Protein AF-A0A6A2YRU1-F1 (afdb_monomer)

InterPro domains:
  IPR002156 Ribonuclease H domain [PF13456] (461-536)
  IPR012337 Ribonuclease H-like superfamily [SSF53098] (458-558)
  IPR013780 Glycosyl hydrolase, all-beta [G3DSA:2.60.40.1180] (157-209)
  IPR017853 Glycoside hydrolase superfamily [SSF51445] (3-120)
  IPR024561 Alpha-1,6-glucosidases, pullulanase-type, C-terminal [PF11852] (114-203)
  IPR036397 Ribonuclease H superfamily [G3DSA:3.30.420.10] (456-538)
  IPR044730 Ribonuclease H-like domain, plant type [cd06222] (460-553)

Solvent-accessible surface area (backbone atoms only — not comparable to full-atom values): 34982 Å² total; per-residue (Å²): 91,77,13,44,23,22,80,48,72,43,69,47,97,87,70,45,81,34,34,22,41,70,41,59,41,99,84,69,44,48,60,11,68,24,94,46,38,78,74,25,74,42,60,86,38,42,80,63,40,37,28,51,42,26,49,49,65,69,72,46,65,88,84,61,50,72,68,58,51,50,52,51,46,50,50,56,50,47,50,35,73,72,26,49,40,38,68,50,80,34,93,41,66,94,71,59,37,50,39,87,63,40,44,69,55,88,82,56,61,76,72,52,70,75,76,98,49,54,76,84,61,60,91,42,73,64,53,40,69,75,26,53,46,70,72,53,57,72,97,82,41,59,84,54,43,49,33,39,35,38,56,49,16,48,85,95,50,94,77,52,71,53,74,39,100,85,54,56,65,47,78,48,76,47,73,73,46,99,58,91,82,88,87,88,56,82,90,53,62,95,60,89,83,71,74,55,69,75,61,64,68,48,90,68,87,87,81,90,86,81,90,88,80,90,80,86,82,94,76,90,82,85,79,82,87,76,81,81,84,59,87,91,71,69,80,82,62,93,77,56,51,72,66,54,52,48,53,54,61,45,42,61,54,49,60,74,26,54,37,80,47,78,55,11,32,81,87,54,54,68,36,75,38,79,84,64,84,97,53,31,51,31,80,81,42,74,88,65,73,69,77,73,44,100,47,96,49,78,58,45,82,26,23,68,75,38,98,85,29,59,85,47,72,67,50,54,48,53,55,46,61,77,71,48,87,58,44,25,91,84,70,65,78,50,69,61,40,75,56,31,59,56,46,66,29,64,59,32,39,52,32,44,53,77,57,71,75,52,87,82,49,92,50,70,84,77,49,58,59,69,59,50,49,57,61,49,57,68,40,85,56,84,37,69,96,84,36,60,31,30,52,40,52,54,22,38,44,54,28,39,52,51,41,51,49,39,32,74,76,66,68,41,83,79,52,42,67,60,33,43,54,50,8,55,53,50,23,52,52,53,52,52,54,51,57,55,57,60,66,70,71,74,69,83,81,66,84,60,61,63,74,67,38,59,88,87,18,26,34,36,38,32,24,38,39,54,43,83,92,79,41,42,15,13,8,6,24,37,33,25,39,38,90,56,47,84,57,39,34,36,26,28,44,63,47,80,49,56,46,71,56,21,36,53,52,19,45,52,51,53,51,51,52,38,54,77,70,68,63,60,66,67,43,52,35,34,56,54,59,71,60,21,66,73,70,73,45,48,70,39,59,62,86,51,40,50,72,12,47,51,33,7,58,53,22,73,76,50,87,63,54,70,48,78,33,75,63,82,57,78,90,45,52,67,66,73,71,55,72,76,58,82,61,72,89,78,92,128

pLDDT: mean 72.12, std 16.76, range [22.47, 96.75]

Organism: Hibiscus syriacus (NCBI:txid106335)

Nearest PDB structures (foldseek):
  4j3w-assembly1_A  TM=5.564E-01  e=2.145E-19  Hordeum vulgare
  2y4s-assembly1_A  TM=5.562E-01  e=2.278E-19  Hordeum vulgare
  4j3s-assembly1_A  TM=5.560E-01  e=3.470E-19  Hordeum vulgare
  4aio-assembly1_A  TM=5.561E-01  e=6.723E-19  Hordeum vulgare
  4j3u-assembly1_A  TM=5.517E-01  e=1.303E-18  Hordeum vulgare

Mean predicted aligned error: 23.14 Å

Radius of gyration: 33.74 Å; Cα contacts (8 Å, |Δi|>4): 829; chains: 1; bounding box: 78×65×102 Å

Structure (mmCIF, N/CA/C/O backbone):
data_AF-A0A6A2YRU1-F1
#
_entry.id   AF-A0A6A2YRU1-F1
#
loop_
_atom_site.group_PDB
_atom_site.id
_atom_site.type_symbol
_atom_site.label_atom_id
_atom_site.label_alt_id
_atom_site.label_comp_id
_atom_site.label_asym_id
_atom_site.label_entity_id
_atom_site.label_seq_id
_atom_site.pdbx_PDB_ins_code
_atom_site.Cartn_x
_atom_site.Cartn_y
_atom_site.Cartn_z
_atom_site.occupancy
_atom_site.B_iso_or_equiv
_atom_site.auth_seq_id
_atom_site.auth_comp_id
_atom_site.auth_asym_id
_atom_site.auth_atom_id
_atom_site.pdbx_PDB_model_num
ATOM 1 N N . MET A 1 1 ? 12.549 17.985 -9.890 1.00 68.00 1 MET A N 1
ATOM 2 C CA . MET A 1 1 ? 12.312 18.625 -11.209 1.00 68.00 1 MET A CA 1
ATOM 3 C C . MET A 1 1 ? 13.450 18.382 -12.192 1.00 68.00 1 MET A C 1
ATOM 5 O O . MET A 1 1 ? 13.166 17.889 -13.269 1.00 68.00 1 MET A O 1
ATOM 9 N N . ALA A 1 2 ? 14.715 18.634 -11.844 1.00 79.38 2 ALA A N 1
ATOM 10 C CA . ALA A 1 2 ? 15.873 18.319 -12.698 1.00 79.38 2 ALA A CA 1
ATOM 11 C C . ALA A 1 2 ? 16.370 16.862 -12.539 1.00 79.38 2 ALA A C 1
ATOM 13 O O . ALA A 1 2 ? 17.555 16.612 -12.347 1.00 79.38 2 ALA A O 1
ATOM 14 N N . ALA A 1 3 ? 15.439 15.902 -12.517 1.00 76.88 3 ALA A N 1
ATOM 15 C CA . ALA A 1 3 ? 15.706 14.463 -12.403 1.00 76.88 3 ALA A CA 1
ATOM 16 C C . ALA A 1 3 ? 16.632 14.016 -11.258 1.00 76.88 3 ALA A C 1
ATOM 18 O O . ALA A 1 3 ? 17.247 12.956 -11.337 1.00 76.88 3 ALA A O 1
ATOM 19 N N . ASN A 1 4 ? 16.709 14.812 -10.191 1.00 85.06 4 ASN A N 1
ATOM 20 C CA . ASN A 1 4 ? 17.446 14.498 -8.972 1.00 85.06 4 ASN A CA 1
ATOM 21 C C . ASN A 1 4 ? 18.918 14.109 -9.213 1.00 85.06 4 ASN A C 1
ATOM 23 O O . ASN A 1 4 ? 19.466 13.223 -8.553 1.00 85.06 4 ASN A O 1
ATOM 27 N N . LEU A 1 5 ? 19.533 14.762 -10.202 1.00 77.88 5 LEU A N 1
ATOM 28 C CA . LEU A 1 5 ? 20.893 14.489 -10.638 1.00 77.88 5 LEU A CA 1
ATOM 29 C C . LEU A 1 5 ? 21.911 14.927 -9.584 1.00 77.88 5 LEU A C 1
ATOM 31 O O . LEU A 1 5 ? 21.841 16.032 -9.050 1.00 77.88 5 LEU A O 1
ATOM 35 N N . ARG A 1 6 ? 22.883 14.056 -9.325 1.00 87.56 6 ARG A N 1
ATOM 36 C CA . ARG A 1 6 ? 23.962 14.253 -8.360 1.00 87.56 6 ARG A CA 1
ATOM 37 C C . ARG A 1 6 ? 24.800 15.483 -8.692 1.00 87.56 6 ARG A C 1
ATOM 39 O O . ARG A 1 6 ? 25.041 16.318 -7.832 1.00 87.56 6 ARG A O 1
ATOM 46 N N . ASP A 1 7 ? 25.199 15.592 -9.954 1.00 87.44 7 ASP A N 1
ATOM 47 C CA . ASP A 1 7 ? 26.168 16.588 -10.412 1.00 87.44 7 ASP A CA 1
ATOM 48 C C . ASP A 1 7 ? 25.498 17.834 -11.027 1.00 87.44 7 ASP A C 1
ATOM 50 O O . ASP A 1 7 ? 26.187 18.744 -11.478 1.00 87.44 7 ASP A O 1
ATOM 54 N N . PHE A 1 8 ? 24.158 17.901 -11.026 1.00 83.94 8 PHE A N 1
ATOM 55 C CA . PHE A 1 8 ? 23.418 19.085 -11.470 1.00 83.94 8 PHE A CA 1
ATOM 56 C C . PHE A 1 8 ? 23.617 20.224 -10.473 1.00 83.94 8 PHE A C 1
ATOM 58 O O . PHE A 1 8 ? 23.318 20.062 -9.293 1.00 83.94 8 PHE A O 1
ATOM 65 N N . VAL A 1 9 ? 24.124 21.360 -10.942 1.00 87.88 9 VAL A N 1
ATOM 66 C CA . VAL A 1 9 ? 24.374 22.537 -10.108 1.00 87.88 9 VAL A CA 1
ATOM 67 C C . VAL A 1 9 ? 23.118 23.401 -10.072 1.00 87.88 9 VAL A C 1
ATOM 69 O O . VAL A 1 9 ? 22.552 23.729 -11.113 1.00 87.88 9 VAL A O 1
ATOM 72 N N . LEU A 1 10 ? 22.682 23.758 -8.870 1.00 83.25 10 LEU A N 1
ATOM 73 C CA . LEU A 1 10 ? 21.640 24.744 -8.626 1.00 83.25 10 LEU A CA 1
ATOM 74 C C . LEU A 1 10 ? 22.136 25.790 -7.632 1.00 83.25 10 LEU A C 1
ATOM 76 O O . LEU A 1 10 ? 22.981 25.511 -6.786 1.00 83.25 10 LEU A O 1
ATOM 80 N N . THR A 1 11 ? 21.571 26.985 -7.698 1.00 88.38 11 THR A N 1
ATOM 81 C CA . THR A 1 11 ? 21.733 27.976 -6.636 1.00 88.38 11 THR A CA 1
ATOM 82 C C . THR A 1 11 ? 20.779 27.633 -5.494 1.00 88.38 11 THR A C 1
ATOM 84 O O . THR A 1 11 ? 19.580 27.457 -5.718 1.00 88.38 11 THR A O 1
ATOM 87 N N . ASP A 1 12 ? 21.304 27.483 -4.281 1.00 77.88 12 ASP A N 1
ATOM 88 C CA . ASP A 1 12 ? 20.510 27.185 -3.092 1.00 77.88 12 ASP A CA 1
ATOM 89 C C . ASP A 1 12 ? 19.811 28.434 -2.519 1.00 77.88 12 ASP A C 1
ATOM 91 O O . ASP A 1 12 ? 19.928 29.546 -3.038 1.00 77.88 12 ASP A O 1
ATOM 95 N N . PHE A 1 13 ? 19.061 28.252 -1.429 1.00 75.25 13 PHE A N 1
ATOM 96 C CA . PHE A 1 13 ? 18.326 29.344 -0.780 1.00 75.25 13 PHE A CA 1
ATOM 97 C C . PHE A 1 13 ? 19.239 30.396 -0.121 1.00 75.25 13 PHE A C 1
ATOM 99 O O . PHE A 1 13 ? 18.770 31.490 0.184 1.00 75.25 13 PHE A O 1
ATOM 106 N N . GLU A 1 14 ? 20.522 30.086 0.100 1.00 85.12 14 GLU A N 1
ATOM 107 C CA . GLU A 1 14 ? 21.534 31.026 0.596 1.00 85.12 14 GLU A CA 1
ATOM 108 C C . GLU A 1 14 ? 22.230 31.780 -0.551 1.00 85.12 14 GLU A C 1
ATOM 110 O O . GLU A 1 14 ? 23.132 32.583 -0.304 1.00 85.12 14 GLU A O 1
ATOM 115 N N . GLY A 1 15 ? 21.840 31.521 -1.805 1.00 84.81 15 GLY A N 1
ATOM 116 C CA . GLY A 1 15 ? 22.440 32.125 -2.992 1.00 84.81 15 GLY A CA 1
ATOM 117 C C . GLY A 1 15 ? 23.747 31.465 -3.440 1.00 84.81 15 GLY A C 1
ATOM 118 O O . GLY A 1 15 ? 24.447 32.030 -4.279 1.00 84.81 15 GLY A O 1
ATOM 119 N N . LYS A 1 16 ? 24.108 30.292 -2.904 1.00 87.94 16 LYS A N 1
ATOM 120 C CA . LYS A 1 16 ? 25.353 29.585 -3.245 1.00 87.94 16 LYS A CA 1
ATOM 121 C C . LYS A 1 16 ? 25.103 28.514 -4.293 1.00 87.94 16 LYS A C 1
ATOM 123 O O . LYS A 1 16 ? 24.125 27.774 -4.215 1.00 87.94 16 LYS A O 1
ATOM 128 N N . GLU A 1 17 ? 26.017 28.384 -5.250 1.00 91.88 17 GLU A N 1
ATOM 129 C CA . GLU A 1 17 ? 25.989 27.253 -6.176 1.00 91.88 17 GLU A CA 1
ATOM 130 C C . GLU A 1 17 ? 26.332 25.958 -5.445 1.00 91.88 17 GLU A C 1
ATOM 132 O O . GLU A 1 17 ? 27.361 25.850 -4.775 1.00 91.88 17 GLU A O 1
ATOM 137 N N . ARG A 1 18 ? 25.451 24.971 -5.583 1.00 87.44 18 ARG A N 1
ATOM 138 C CA . ARG A 1 18 ? 25.606 23.636 -5.025 1.00 87.44 18 ARG A CA 1
ATOM 139 C C . ARG A 1 18 ? 25.209 22.588 -6.037 1.00 87.44 18 ARG A C 1
ATOM 141 O O . ARG A 1 18 ? 24.199 22.707 -6.728 1.00 87.44 18 ARG A O 1
ATOM 148 N N . LYS A 1 19 ? 25.970 21.505 -6.078 1.00 88.69 19 LYS A N 1
ATOM 149 C CA . LYS A 1 19 ? 25.560 20.288 -6.775 1.00 88.69 19 LYS A CA 1
ATOM 150 C C . LYS A 1 19 ? 24.366 19.661 -6.063 1.00 88.69 19 LYS A C 1
ATOM 152 O O . LYS A 1 19 ? 24.232 19.764 -4.844 1.00 88.69 19 LYS A O 1
ATOM 157 N N . GLY A 1 20 ? 23.538 18.924 -6.796 1.00 82.69 20 GLY A N 1
ATOM 158 C CA . GLY A 1 20 ? 22.423 18.167 -6.232 1.00 82.69 20 GLY A CA 1
ATOM 159 C C . GLY A 1 20 ? 22.860 17.250 -5.086 1.00 82.69 20 GLY A C 1
ATOM 160 O O . GLY A 1 20 ? 22.121 17.097 -4.117 1.00 82.69 20 GLY A O 1
ATOM 161 N N . SER A 1 21 ? 24.084 16.713 -5.138 1.00 90.12 21 SER A N 1
ATOM 162 C CA . SER A 1 21 ? 24.663 15.915 -4.053 1.00 90.12 21 SER A CA 1
ATOM 163 C C . SER A 1 21 ? 25.021 16.674 -2.784 1.00 90.12 21 SER A C 1
ATOM 165 O O . SER A 1 21 ? 25.164 16.072 -1.724 1.00 90.12 21 SER A O 1
ATOM 167 N N . GLU A 1 22 ? 25.253 17.973 -2.903 1.00 91.94 22 GLU A N 1
ATOM 168 C CA . GLU A 1 22 ? 25.641 18.848 -1.798 1.00 91.94 22 GLU A CA 1
ATOM 169 C C . GLU A 1 22 ? 24.411 19.433 -1.101 1.00 91.94 22 GLU A C 1
ATOM 171 O O . GLU A 1 22 ? 24.501 19.877 0.043 1.00 91.94 22 GLU A O 1
ATOM 176 N N . VAL A 1 23 ? 23.250 19.399 -1.763 1.00 85.69 23 VAL A N 1
ATOM 177 C CA . VAL A 1 23 ? 21.961 19.653 -1.123 1.00 85.69 23 VAL A CA 1
ATOM 178 C C . VAL A 1 23 ? 21.606 18.433 -0.286 1.00 85.69 23 VAL A C 1
ATOM 180 O O . VAL A 1 23 ? 21.472 17.330 -0.810 1.00 85.69 23 VAL A O 1
ATOM 183 N N . LEU A 1 24 ? 21.448 18.623 1.021 1.00 85.50 24 LEU A N 1
ATOM 184 C CA . LEU A 1 24 ? 21.161 17.540 1.954 1.00 85.50 24 LEU A CA 1
ATOM 185 C C . LEU A 1 24 ? 19.690 17.555 2.368 1.00 85.50 24 LEU A C 1
ATOM 187 O O . LEU A 1 24 ? 19.096 18.605 2.606 1.00 85.50 24 LEU A O 1
ATOM 191 N N . SER A 1 25 ? 19.101 16.368 2.474 1.00 83.00 25 SER A N 1
ATOM 192 C CA . SER A 1 25 ? 17.807 16.184 3.119 1.00 83.00 25 SER A CA 1
ATOM 193 C C . SER A 1 25 ? 17.932 16.435 4.626 1.00 83.00 25 SER A C 1
ATOM 195 O O . SER A 1 25 ? 19.033 16.466 5.179 1.00 83.00 25 SER A O 1
ATOM 197 N N . PHE A 1 26 ? 16.804 16.521 5.335 1.00 66.12 26 PHE A N 1
ATOM 198 C CA . PHE A 1 26 ? 16.806 16.639 6.800 1.00 66.12 26 PHE A CA 1
ATOM 199 C C . PHE A 1 26 ? 17.541 15.476 7.503 1.00 66.12 26 PHE A C 1
ATOM 201 O O . PHE A 1 26 ? 18.035 15.626 8.616 1.00 66.12 26 PHE A O 1
ATOM 208 N N . GLY A 1 27 ? 17.658 14.317 6.841 1.00 66.50 27 GLY A N 1
ATOM 209 C CA . GLY A 1 27 ? 18.425 13.164 7.321 1.00 66.50 27 GLY A CA 1
ATOM 210 C C . GLY A 1 27 ? 19.925 13.213 7.004 1.00 66.50 27 GLY A C 1
ATOM 211 O O . GLY A 1 27 ? 20.625 12.243 7.281 1.00 66.50 27 GLY A O 1
ATOM 212 N N . GLY A 1 28 ? 20.420 14.298 6.399 1.00 80.31 28 GLY A N 1
ATOM 213 C CA . GLY A 1 28 ? 21.824 14.463 6.012 1.00 80.31 28 GLY A CA 1
ATOM 214 C C . GLY A 1 28 ? 22.237 13.671 4.768 1.00 80.31 28 GLY A C 1
ATOM 215 O O . GLY A 1 28 ? 23.423 13.597 4.457 1.00 80.31 28 GLY A O 1
ATOM 216 N N . THR A 1 29 ? 21.287 13.061 4.054 1.00 83.62 29 THR A N 1
ATOM 217 C CA . THR A 1 29 ? 21.561 12.365 2.792 1.00 83.62 29 THR A CA 1
ATOM 218 C C . THR A 1 29 ? 21.511 13.328 1.609 1.00 83.62 29 THR A C 1
ATOM 220 O O . THR A 1 29 ? 20.613 14.171 1.568 1.00 83.62 29 THR A O 1
ATOM 223 N N . PRO A 1 30 ? 22.420 13.185 0.628 1.00 87.75 30 PRO A N 1
ATOM 224 C CA . PRO A 1 30 ? 22.341 13.899 -0.640 1.00 87.75 30 PRO A CA 1
ATOM 225 C C . PRO A 1 30 ? 20.953 13.783 -1.273 1.00 87.75 30 PRO A C 1
ATOM 227 O O . PRO A 1 30 ? 20.447 12.674 -1.459 1.0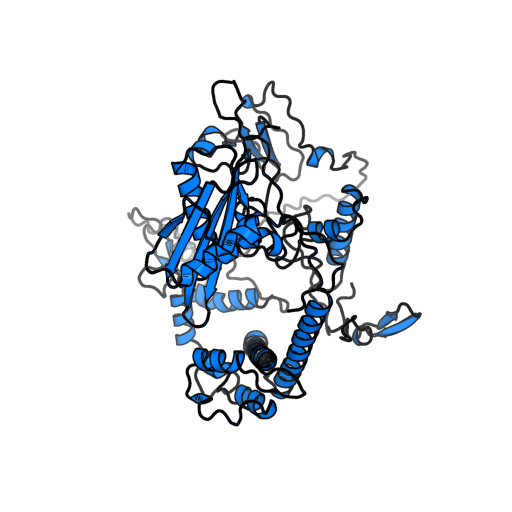0 87.75 30 PRO A O 1
ATOM 230 N N . VAL A 1 31 ? 20.343 14.923 -1.594 1.00 83.31 31 VAL A N 1
ATOM 231 C CA . VAL A 1 31 ? 19.054 14.983 -2.285 1.00 83.31 31 VAL A CA 1
ATOM 232 C C . VAL A 1 31 ? 19.249 14.472 -3.702 1.00 83.31 31 VAL A C 1
ATOM 234 O O . VAL A 1 31 ? 18.637 13.472 -4.062 1.00 83.31 31 VAL A O 1
ATOM 237 N N . GLY A 1 32 ? 20.149 15.087 -4.473 1.00 84.75 32 GLY A N 1
ATOM 238 C CA . GLY A 1 32 ? 20.536 14.618 -5.798 1.00 84.75 32 GLY A CA 1
ATOM 239 C C . GLY A 1 32 ? 21.471 13.416 -5.708 1.00 84.75 32 GLY A C 1
ATOM 240 O O . GLY A 1 32 ? 22.571 13.505 -5.163 1.00 84.75 32 GLY A O 1
ATOM 241 N N . TYR A 1 33 ? 21.048 12.290 -6.270 1.00 87.00 33 TYR A N 1
ATOM 242 C CA . TYR A 1 33 ? 21.806 11.036 -6.240 1.00 87.00 33 TYR A CA 1
ATOM 243 C C . TYR A 1 33 ? 22.016 10.420 -7.624 1.00 87.00 33 TYR A C 1
ATOM 245 O O . TYR A 1 33 ? 22.913 9.594 -7.785 1.00 87.00 33 TYR A O 1
ATOM 253 N N . ALA A 1 34 ? 21.194 10.788 -8.607 1.00 76.62 34 ALA A N 1
ATOM 254 C CA . ALA A 1 34 ? 21.152 10.115 -9.896 1.00 76.62 34 ALA A CA 1
ATOM 255 C C . ALA A 1 34 ? 22.293 10.572 -10.811 1.00 76.62 34 ALA A C 1
ATOM 257 O O . ALA A 1 34 ? 22.651 11.748 -10.847 1.00 76.62 34 ALA A O 1
ATOM 258 N N . LEU A 1 35 ? 22.849 9.649 -11.585 1.00 80.00 35 LEU A N 1
ATOM 259 C CA . LEU A 1 35 ? 23.817 9.952 -12.638 1.00 80.00 35 LEU A CA 1
ATOM 260 C C . LEU A 1 35 ? 23.117 10.316 -13.948 1.00 80.00 35 LEU A C 1
ATOM 262 O O . LEU A 1 35 ? 23.650 11.087 -14.741 1.00 80.00 35 LEU A O 1
ATOM 266 N N . CYS A 1 36 ? 21.914 9.787 -14.175 1.00 71.25 36 CYS A N 1
ATOM 267 C CA . CYS A 1 36 ? 21.108 10.109 -15.346 1.00 71.25 36 CYS A CA 1
ATOM 268 C C . CYS A 1 36 ? 19.611 10.188 -15.007 1.00 71.25 36 CYS A C 1
ATOM 270 O O . CYS A 1 36 ? 19.159 9.560 -14.048 1.00 71.25 36 CYS A O 1
ATOM 272 N N . PRO A 1 37 ? 18.799 10.915 -15.801 1.00 60.66 37 PRO A N 1
ATOM 273 C CA . PRO A 1 37 ? 17.394 11.126 -15.464 1.00 60.66 37 PRO A CA 1
ATOM 274 C C . PRO A 1 37 ? 16.567 9.843 -15.315 1.00 60.66 37 PRO A C 1
ATOM 276 O O . PRO A 1 37 ? 15.633 9.801 -14.519 1.00 60.66 37 PRO A O 1
ATOM 279 N N . THR A 1 38 ? 16.916 8.776 -16.040 1.00 75.94 38 THR A N 1
ATOM 280 C CA . THR A 1 38 ? 16.194 7.493 -16.002 1.00 75.94 38 THR A CA 1
ATOM 281 C C . THR A 1 38 ? 16.357 6.715 -14.695 1.00 75.94 38 THR A C 1
ATOM 283 O O . THR A 1 38 ? 15.655 5.728 -14.493 1.00 75.94 38 THR A O 1
ATOM 286 N N . GLU A 1 39 ? 17.266 7.128 -13.811 1.00 73.62 39 GLU A N 1
ATOM 287 C CA . GLU A 1 39 ? 17.436 6.544 -12.471 1.00 73.62 39 GLU A CA 1
ATOM 288 C C . GLU A 1 39 ? 16.490 7.153 -11.433 1.00 73.62 39 GLU A C 1
ATOM 290 O O . GLU A 1 39 ? 16.358 6.621 -10.331 1.00 73.62 39 GLU A O 1
ATOM 295 N N . THR A 1 40 ? 15.807 8.239 -11.792 1.00 73.06 40 THR A N 1
ATOM 296 C CA . THR A 1 40 ? 14.900 8.954 -10.903 1.00 73.06 40 THR A CA 1
ATOM 297 C C . THR A 1 40 ? 13.465 8.713 -11.333 1.00 73.06 40 THR A C 1
ATOM 299 O O . THR A 1 40 ? 13.041 9.156 -12.401 1.00 73.06 40 THR A O 1
ATOM 302 N N . VAL A 1 41 ? 12.700 8.050 -10.468 1.00 88.56 41 VAL A N 1
ATOM 303 C CA . VAL A 1 41 ? 11.240 7.985 -10.570 1.00 88.56 41 VAL A CA 1
ATOM 304 C C . VAL A 1 41 ? 10.663 9.063 -9.658 1.00 88.56 41 VAL A C 1
ATOM 306 O O . VAL A 1 41 ? 10.735 8.940 -8.436 1.00 88.56 41 VAL A O 1
ATOM 309 N N . ASN A 1 42 ? 10.123 10.132 -10.242 1.00 78.94 42 ASN A N 1
ATOM 310 C CA . ASN A 1 42 ? 9.471 11.196 -9.483 1.00 78.94 42 ASN A CA 1
ATOM 311 C C . ASN A 1 42 ? 7.996 10.839 -9.278 1.00 78.94 42 ASN A C 1
ATOM 313 O O . ASN A 1 42 ? 7.287 10.541 -10.240 1.00 78.94 42 ASN A O 1
ATOM 317 N N . TYR A 1 43 ? 7.532 10.915 -8.035 1.00 93.06 43 TYR A N 1
ATOM 318 C CA . TYR A 1 43 ? 6.134 10.717 -7.667 1.00 93.06 43 TYR A CA 1
ATOM 319 C C . TYR A 1 43 ? 5.787 11.560 -6.441 1.00 93.06 43 TYR A C 1
ATOM 321 O O . TYR A 1 43 ? 6.667 11.936 -5.667 1.00 93.06 43 TYR A O 1
ATOM 329 N N . VAL A 1 44 ? 4.498 11.846 -6.268 1.00 89.12 44 VAL A N 1
ATOM 330 C CA . VAL A 1 44 ? 3.943 12.497 -5.064 1.00 89.12 44 VAL A CA 1
ATOM 331 C C . VAL A 1 44 ? 2.945 11.606 -4.320 1.00 89.12 44 VAL A C 1
ATOM 333 O O . VAL A 1 44 ? 2.522 11.944 -3.219 1.00 89.12 44 VAL A O 1
ATOM 336 N N . SER A 1 45 ? 2.590 10.460 -4.900 1.00 91.31 45 SER A N 1
ATOM 337 C CA . SER A 1 45 ? 1.656 9.475 -4.355 1.00 91.31 45 SER A CA 1
ATOM 338 C C . SER A 1 45 ? 1.936 8.094 -4.953 1.00 91.31 45 SER A C 1
ATOM 340 O O . SER A 1 45 ? 2.470 7.961 -6.058 1.00 91.31 45 SER A O 1
ATOM 342 N N . ALA A 1 46 ? 1.597 7.046 -4.205 1.00 85.88 46 ALA A N 1
ATOM 343 C CA . ALA A 1 46 ? 1.733 5.653 -4.614 1.00 85.88 46 ALA A CA 1
ATOM 344 C C . ALA A 1 46 ? 0.631 4.800 -3.961 1.00 85.88 46 ALA A C 1
ATOM 346 O O . ALA A 1 46 ? -0.278 5.315 -3.311 1.00 85.88 46 ALA A O 1
ATOM 347 N N . HIS A 1 47 ? 0.692 3.481 -4.163 1.00 66.88 47 HIS A N 1
ATOM 348 C CA . HIS A 1 47 ? -0.244 2.550 -3.532 1.00 66.88 47 HIS A CA 1
ATOM 349 C C . HIS A 1 47 ? 0.002 2.392 -2.023 1.00 66.88 47 HIS A C 1
ATOM 351 O O . HIS A 1 47 ? -0.952 2.119 -1.302 1.00 66.88 47 HIS A O 1
ATOM 357 N N . GLU A 1 48 ? 1.239 2.581 -1.566 1.00 61.00 48 GLU A N 1
ATOM 358 C CA . GLU A 1 48 ? 1.613 2.682 -0.151 1.00 61.00 48 GLU A CA 1
ATOM 359 C C . GLU A 1 48 ? 1.422 4.127 0.337 1.00 61.00 48 GLU A C 1
ATOM 361 O O . GLU A 1 48 ? 1.635 5.067 -0.433 1.00 61.00 48 GLU A O 1
ATOM 366 N N . ASN A 1 49 ? 1.113 4.305 1.624 1.00 83.44 49 ASN A N 1
ATOM 367 C CA . ASN A 1 49 ? 0.754 5.580 2.262 1.00 83.44 49 ASN A CA 1
ATOM 368 C C . ASN A 1 49 ? -0.588 6.165 1.780 1.00 83.44 49 ASN A C 1
ATOM 370 O O . ASN A 1 49 ? -1.341 5.547 1.017 1.00 83.44 49 ASN A O 1
ATOM 374 N N . GLU A 1 50 ? -0.910 7.353 2.302 1.00 81.94 50 GLU A N 1
ATOM 375 C CA . GLU A 1 50 ? -2.071 8.134 1.889 1.00 81.94 50 GLU A CA 1
ATOM 376 C C . GLU A 1 50 ? -2.044 8.442 0.385 1.00 81.94 50 GLU A C 1
ATOM 378 O O . GLU A 1 50 ? -0.987 8.602 -0.232 1.00 81.94 50 GLU A O 1
ATOM 383 N N . THR A 1 51 ? -3.226 8.599 -0.215 1.00 84.94 51 THR A N 1
ATOM 384 C CA . THR A 1 51 ? -3.324 9.166 -1.565 1.00 84.94 51 THR A CA 1
ATOM 385 C C . THR A 1 51 ? -2.949 10.650 -1.572 1.00 84.94 51 THR A C 1
ATOM 387 O O . THR A 1 51 ? -2.901 11.304 -0.528 1.00 84.94 51 THR A O 1
ATOM 390 N N . LEU A 1 52 ? -2.736 11.217 -2.766 1.00 89.75 52 LEU A N 1
ATOM 391 C CA . LEU A 1 52 ? -2.413 12.638 -2.907 1.00 89.75 52 LEU A CA 1
ATOM 392 C C . LEU A 1 52 ? -3.507 13.550 -2.323 1.00 89.75 52 LEU A C 1
ATOM 394 O O . LEU A 1 52 ? -3.211 14.506 -1.607 1.00 89.75 52 LEU A O 1
ATOM 398 N N . PHE A 1 53 ? -4.777 13.228 -2.572 1.00 85.69 53 PHE A N 1
ATOM 399 C CA . PHE A 1 53 ? -5.894 14.019 -2.057 1.00 85.69 53 PHE A CA 1
ATOM 400 C C . PHE A 1 53 ? -6.046 13.904 -0.531 1.00 85.69 53 PHE A C 1
ATOM 402 O O . PHE A 1 53 ? -6.357 14.891 0.141 1.00 85.69 53 PHE A O 1
ATOM 409 N N . ASP A 1 54 ? -5.773 12.720 0.020 1.00 74.75 54 ASP A N 1
ATOM 410 C CA . ASP A 1 54 ? -5.802 12.444 1.458 1.00 74.75 54 ASP A CA 1
ATOM 411 C C . ASP A 1 54 ? -4.713 13.222 2.198 1.00 74.75 54 ASP A C 1
ATOM 413 O O . ASP A 1 54 ? -4.995 13.909 3.182 1.00 74.75 54 ASP A O 1
ATOM 417 N N . ILE A 1 55 ? -3.477 13.190 1.692 1.00 76.81 55 ILE A N 1
ATOM 418 C CA . ILE A 1 55 ? -2.364 13.886 2.340 1.00 76.81 55 ILE A CA 1
ATOM 419 C C . ILE A 1 55 ? -2.495 15.411 2.242 1.00 76.81 55 ILE A C 1
ATOM 421 O O . ILE A 1 55 ? -2.134 16.109 3.190 1.00 76.81 55 ILE A O 1
ATOM 425 N N . ILE A 1 56 ? -3.052 15.938 1.142 1.00 80.12 56 ILE A N 1
ATOM 426 C CA . ILE A 1 56 ? -3.384 17.366 1.015 1.00 80.12 56 ILE A CA 1
ATOM 427 C C . ILE A 1 56 ? -4.448 17.731 2.046 1.00 80.12 56 ILE A C 1
ATOM 429 O O . ILE A 1 56 ? -4.235 18.648 2.833 1.00 80.12 56 ILE A O 1
ATOM 433 N N . SER A 1 57 ? -5.540 16.966 2.108 1.00 80.94 57 SER A N 1
ATOM 434 C CA . SER A 1 57 ? -6.635 17.210 3.053 1.00 80.94 57 SER A CA 1
ATOM 435 C C . SER A 1 57 ? -6.191 17.157 4.513 1.00 80.94 57 SER A C 1
ATOM 437 O O . SER A 1 57 ? -6.713 17.911 5.328 1.00 80.94 57 SER A O 1
ATOM 439 N N . PHE A 1 58 ? -5.225 16.294 4.838 1.00 79.50 58 PHE A N 1
ATOM 440 C CA . PHE A 1 58 ? -4.662 16.174 6.181 1.00 79.50 58 PHE A CA 1
ATOM 441 C C . PHE A 1 58 ? -3.698 17.313 6.544 1.00 79.50 58 PHE A C 1
ATOM 443 O O . PHE A 1 58 ? -3.650 17.732 7.697 1.00 79.50 58 PHE A O 1
ATOM 450 N N . LYS A 1 59 ? -2.885 17.791 5.591 1.00 73.94 59 LYS A N 1
ATOM 451 C CA . LYS A 1 59 ? -1.813 18.766 5.866 1.00 73.94 59 LYS A CA 1
ATOM 452 C C . LYS A 1 59 ? -2.233 20.225 5.716 1.00 73.94 59 LYS A C 1
ATOM 454 O O . LYS A 1 59 ? -1.550 21.091 6.258 1.00 73.94 59 LYS A O 1
ATOM 459 N N . THR A 1 60 ? -3.290 20.517 4.965 1.00 74.69 60 THR A N 1
ATOM 460 C CA . THR A 1 60 ? -3.797 21.888 4.822 1.00 74.69 60 THR A CA 1
ATOM 461 C C . THR A 1 60 ? -4.689 22.278 6.001 1.00 74.69 60 THR A C 1
ATOM 463 O O . THR A 1 60 ? -5.396 21.408 6.512 1.00 74.69 60 THR A O 1
ATOM 466 N N . PRO A 1 61 ? -4.733 23.567 6.388 1.00 78.88 61 PRO A N 1
ATOM 467 C CA . PRO A 1 61 ? -5.708 24.066 7.355 1.00 78.88 61 PRO A CA 1
ATOM 468 C C . PRO A 1 61 ? -7.146 23.660 7.001 1.00 78.88 61 PRO A C 1
ATOM 470 O O . PRO A 1 61 ? -7.503 23.503 5.824 1.00 78.88 61 PRO A O 1
ATOM 473 N N . VAL A 1 62 ? -7.977 23.476 8.026 1.00 73.94 62 VAL A N 1
ATOM 474 C CA . VAL A 1 62 ? -9.357 22.985 7.876 1.00 73.94 62 VAL A CA 1
ATOM 475 C C . VAL A 1 62 ? -10.211 23.981 7.084 1.00 73.94 62 VAL A C 1
ATOM 477 O O . VAL A 1 62 ? -11.132 23.578 6.381 1.00 73.94 62 VAL A O 1
ATOM 480 N N . GLU A 1 63 ? -9.849 25.259 7.139 1.00 76.75 63 GLU A N 1
ATOM 481 C CA . GLU A 1 63 ? -10.527 26.396 6.523 1.00 76.75 63 GLU A CA 1
ATOM 482 C C . GLU A 1 63 ? -10.261 26.507 5.011 1.00 76.75 63 GLU A C 1
ATOM 484 O O . GLU A 1 63 ? -10.974 27.228 4.314 1.00 76.75 63 GLU A O 1
ATOM 489 N N . ILE A 1 64 ? -9.247 25.803 4.487 1.00 66.88 64 ILE A N 1
ATOM 490 C CA . ILE A 1 64 ? -8.948 25.778 3.048 1.00 66.88 64 ILE A CA 1
ATOM 491 C C . ILE A 1 64 ? -10.065 25.041 2.306 1.00 66.88 64 ILE A C 1
ATOM 493 O O . ILE A 1 64 ? -10.371 23.883 2.612 1.00 66.88 64 ILE A O 1
ATOM 497 N N . SER A 1 65 ? -10.615 25.704 1.286 1.00 72.25 65 SER A N 1
ATOM 498 C CA . SER A 1 65 ? -11.695 25.189 0.444 1.00 72.25 65 SER A CA 1
ATOM 499 C C . SER A 1 65 ? -11.304 23.901 -0.293 1.00 72.25 65 SER A C 1
ATOM 501 O O . SER A 1 65 ? -10.129 23.632 -0.564 1.00 72.25 65 SER A O 1
ATOM 503 N N . VAL A 1 66 ? -12.297 23.086 -0.659 1.00 69.25 66 VAL A N 1
ATOM 504 C CA . VAL A 1 66 ? -12.036 21.873 -1.448 1.00 69.25 66 VAL A CA 1
ATOM 505 C C . VAL A 1 66 ? -11.527 22.229 -2.845 1.00 69.25 66 VAL A C 1
ATOM 507 O O . VAL A 1 66 ? -10.686 21.517 -3.389 1.00 69.25 66 VAL A O 1
ATOM 510 N N . GLU A 1 67 ? -11.962 23.357 -3.402 1.00 65.12 67 GLU A N 1
ATOM 511 C CA . GLU A 1 67 ? -11.516 23.891 -4.684 1.00 65.12 67 GLU A CA 1
ATOM 512 C C . GLU A 1 67 ? -10.017 24.214 -4.658 1.00 65.12 67 GLU A C 1
ATOM 514 O O . GLU A 1 67 ? -9.275 23.805 -5.556 1.00 65.12 67 GLU A O 1
ATOM 519 N N . ASP A 1 68 ? -9.540 24.866 -3.598 1.00 61.94 68 ASP A N 1
ATOM 520 C CA . ASP A 1 68 ? -8.115 25.148 -3.432 1.00 61.94 68 ASP A CA 1
ATOM 521 C C . ASP A 1 68 ? -7.307 23.862 -3.224 1.00 61.94 68 ASP A C 1
ATOM 523 O O . ASP A 1 68 ? -6.234 23.715 -3.812 1.00 61.94 68 ASP A O 1
ATOM 527 N N . ARG A 1 69 ? -7.851 22.862 -2.515 1.00 70.31 69 ARG A N 1
ATOM 528 C CA . ARG A 1 69 ? -7.228 21.525 -2.418 1.00 70.31 69 ARG A CA 1
ATOM 529 C C . ARG A 1 69 ? -7.159 20.813 -3.770 1.00 70.31 69 ARG A C 1
ATOM 531 O O . ARG A 1 69 ? -6.156 20.163 -4.061 1.00 70.31 69 ARG A O 1
ATOM 538 N N . CYS A 1 70 ? -8.165 20.968 -4.635 1.00 65.38 70 CYS A N 1
ATOM 539 C CA . CYS A 1 70 ? -8.129 20.443 -6.004 1.00 65.38 70 CYS A CA 1
ATOM 540 C C . CYS A 1 70 ? -7.013 21.104 -6.822 1.00 65.38 70 CYS A C 1
ATOM 542 O O . CYS A 1 70 ? -6.281 20.418 -7.538 1.00 65.38 70 CYS A O 1
ATOM 544 N N . ARG A 1 71 ? -6.842 22.427 -6.689 1.00 58.59 71 ARG A N 1
ATOM 545 C CA . ARG A 1 71 ? -5.753 23.166 -7.345 1.00 58.59 71 ARG A CA 1
ATOM 546 C C . ARG A 1 71 ? -4.388 22.736 -6.815 1.00 58.59 71 ARG A C 1
ATOM 548 O O . ARG A 1 71 ? -3.473 22.571 -7.614 1.00 58.59 71 ARG A O 1
ATOM 555 N N . MET A 1 72 ? -4.262 22.478 -5.513 1.00 69.62 72 MET A N 1
ATOM 556 C CA . MET A 1 72 ? -3.046 21.921 -4.907 1.00 69.62 72 MET A CA 1
ATOM 557 C C . MET A 1 72 ? -2.740 20.506 -5.418 1.00 69.62 72 MET A C 1
ATOM 559 O O . MET A 1 72 ? -1.588 20.214 -5.734 1.00 69.62 72 MET A O 1
ATOM 563 N N . ASN A 1 73 ? -3.757 19.651 -5.572 1.00 81.44 73 ASN A N 1
ATOM 564 C CA . ASN A 1 73 ? -3.603 18.307 -6.137 1.00 81.44 73 ASN A CA 1
ATOM 565 C C . ASN A 1 73 ? -3.144 18.383 -7.599 1.00 81.44 73 ASN A C 1
ATOM 567 O O . ASN A 1 73 ? -2.158 17.754 -7.976 1.00 81.44 73 ASN A O 1
ATOM 571 N N . HIS A 1 74 ? -3.804 19.221 -8.404 1.00 64.19 74 HIS A N 1
ATOM 572 C CA . HIS A 1 74 ? -3.410 19.461 -9.789 1.00 64.19 74 HIS A CA 1
ATOM 573 C C . HIS A 1 74 ? -1.978 20.001 -9.878 1.00 64.19 74 HIS A C 1
ATOM 575 O O . HIS A 1 74 ? -1.170 19.465 -10.630 1.00 64.19 74 HIS A O 1
ATOM 581 N N . PHE A 1 75 ? -1.627 20.994 -9.059 1.00 70.12 75 PHE A N 1
ATOM 582 C CA . PHE A 1 75 ? -0.282 21.561 -9.003 1.00 70.12 75 PHE A CA 1
ATOM 583 C C . PHE A 1 75 ? 0.781 20.501 -8.680 1.00 70.12 75 PHE A C 1
ATOM 585 O O . PHE A 1 75 ? 1.783 20.408 -9.389 1.00 70.12 75 PHE A O 1
ATOM 592 N N . ALA A 1 76 ? 0.539 19.641 -7.686 1.00 69.81 76 ALA A N 1
ATOM 593 C CA . ALA A 1 76 ? 1.446 18.552 -7.330 1.00 69.81 76 ALA A CA 1
ATOM 594 C C . ALA A 1 76 ? 1.628 17.537 -8.477 1.00 69.81 76 ALA A 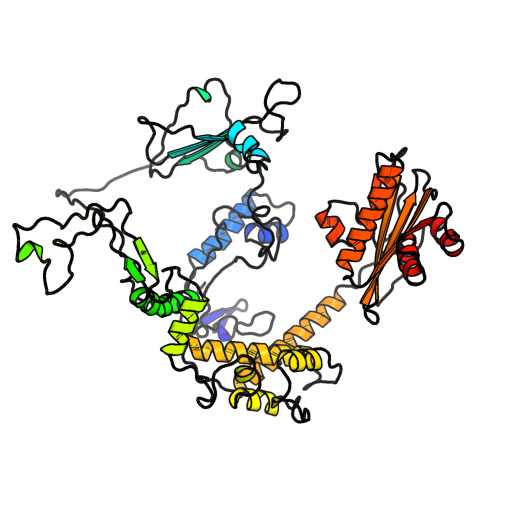C 1
ATOM 596 O O . ALA A 1 76 ? 2.760 17.167 -8.796 1.00 69.81 76 ALA A O 1
ATOM 597 N N . THR A 1 77 ? 0.545 17.141 -9.158 1.00 70.88 77 THR A N 1
ATOM 598 C CA . THR A 1 77 ? 0.637 16.258 -10.337 1.00 70.88 77 THR A CA 1
ATOM 599 C C . THR A 1 77 ? 1.330 16.927 -11.526 1.00 70.88 77 THR A C 1
ATOM 601 O O . THR A 1 77 ? 2.110 16.279 -12.219 1.00 70.88 77 THR A O 1
ATOM 604 N N . SER A 1 78 ? 1.123 18.231 -11.731 1.00 62.31 78 SER A N 1
ATOM 605 C CA . SER A 1 78 ? 1.753 19.006 -12.804 1.00 62.31 78 SER A CA 1
ATOM 606 C C . SER A 1 78 ? 3.255 19.150 -12.595 1.00 62.31 78 SER A C 1
ATOM 608 O O . SER A 1 78 ? 4.008 19.061 -13.562 1.00 62.31 78 SER A O 1
ATOM 610 N N . ILE A 1 79 ? 3.717 19.288 -11.344 1.00 64.94 79 ILE A N 1
ATOM 611 C CA . ILE A 1 79 ? 5.149 19.224 -11.034 1.00 64.94 79 ILE A CA 1
ATOM 612 C C . ILE A 1 79 ? 5.708 17.898 -11.541 1.00 64.94 79 ILE A C 1
ATOM 614 O O . ILE A 1 79 ? 6.659 17.923 -12.313 1.00 64.94 79 ILE A O 1
ATOM 618 N N . ILE A 1 80 ? 5.101 16.761 -11.179 1.00 81.25 80 ILE A N 1
ATOM 619 C CA . ILE A 1 80 ? 5.566 15.438 -11.625 1.00 81.25 80 ILE A CA 1
ATOM 620 C C . ILE A 1 80 ? 5.537 15.314 -13.148 1.00 81.25 80 ILE A C 1
ATOM 622 O O . ILE A 1 80 ? 6.564 14.962 -13.726 1.00 81.25 80 ILE A O 1
ATOM 626 N N . ALA A 1 81 ? 4.431 15.688 -13.794 1.00 60.38 81 ALA A N 1
ATOM 627 C CA . ALA A 1 81 ? 4.266 15.625 -15.247 1.00 60.38 81 ALA A CA 1
ATOM 628 C C . ALA A 1 81 ? 5.322 16.424 -16.020 1.00 60.38 81 ALA A C 1
ATOM 630 O O . ALA A 1 81 ? 5.751 15.998 -17.088 1.00 60.38 81 ALA A O 1
ATOM 631 N N . LEU A 1 82 ? 5.752 17.562 -15.471 1.00 67.00 82 LEU A N 1
ATOM 632 C CA . LEU A 1 82 ? 6.708 18.468 -16.105 1.00 67.00 82 LEU A CA 1
ATOM 633 C C . LEU A 1 82 ? 8.150 18.270 -15.608 1.00 67.00 82 LEU A C 1
ATOM 635 O O . LEU A 1 82 ? 9.066 18.942 -16.084 1.00 67.00 82 LEU A O 1
ATOM 639 N N . THR A 1 83 ? 8.388 17.363 -14.652 1.00 66.75 83 THR A N 1
ATOM 640 C CA . THR A 1 83 ? 9.751 17.043 -14.206 1.00 66.75 83 THR A CA 1
ATOM 641 C C . THR A 1 83 ? 10.523 16.248 -15.256 1.00 66.75 83 THR A C 1
ATOM 643 O O . THR A 1 83 ? 9.975 15.389 -15.939 1.00 66.75 83 THR A O 1
ATOM 646 N N . GLN A 1 84 ? 11.835 16.468 -15.313 1.00 67.75 84 GLN A N 1
ATOM 647 C CA . GLN A 1 84 ? 12.785 15.547 -15.933 1.00 67.75 84 GLN A CA 1
ATOM 648 C C . GLN A 1 84 ? 12.917 14.275 -15.079 1.00 67.75 84 GLN A C 1
ATOM 650 O O . GLN A 1 84 ? 12.865 14.345 -13.846 1.00 67.75 84 GLN A O 1
ATOM 655 N N . GLY A 1 85 ? 13.154 13.135 -15.728 1.00 78.44 85 GLY A N 1
ATOM 656 C CA . GLY A 1 85 ? 13.188 11.802 -15.116 1.00 78.44 85 GLY A CA 1
ATOM 657 C C . GLY A 1 85 ? 11.986 10.954 -15.528 1.00 78.44 85 GLY A C 1
ATOM 658 O O . GLY A 1 85 ? 11.313 11.280 -16.501 1.00 78.44 85 GLY A O 1
ATOM 659 N N . ILE A 1 86 ? 11.729 9.853 -14.825 1.00 80.75 86 ILE A N 1
ATOM 660 C CA . ILE A 1 86 ? 10.555 9.005 -15.065 1.00 80.75 86 ILE A CA 1
ATOM 661 C C . ILE A 1 86 ? 9.405 9.520 -14.201 1.00 80.75 86 ILE A C 1
ATOM 663 O O . ILE A 1 86 ? 9.506 9.547 -12.975 1.00 80.75 86 ILE A O 1
ATOM 667 N N . GLN A 1 87 ? 8.308 9.923 -14.833 1.00 88.12 87 GLN A N 1
ATOM 668 C CA . GLN A 1 87 ? 7.101 10.365 -14.144 1.00 88.12 87 GLN A CA 1
ATOM 669 C C . GLN A 1 87 ? 6.291 9.146 -13.704 1.00 88.12 87 GLN A C 1
ATOM 671 O O . GLN A 1 87 ? 6.037 8.235 -14.495 1.00 88.12 87 GLN A O 1
ATOM 676 N N . PHE A 1 88 ? 5.873 9.130 -12.443 1.00 90.19 88 PHE A N 1
ATOM 677 C CA . PHE A 1 88 ? 4.989 8.109 -11.906 1.00 90.19 88 PHE A CA 1
ATOM 678 C C . PHE A 1 88 ? 3.761 8.767 -11.284 1.00 90.19 88 PHE A C 1
ATOM 680 O O . PHE A 1 88 ? 3.877 9.671 -10.458 1.00 90.19 88 PHE A O 1
ATOM 687 N N . PHE A 1 89 ? 2.591 8.268 -11.677 1.00 83.06 89 PHE A N 1
ATOM 688 C CA . PHE A 1 89 ? 1.295 8.681 -11.155 1.00 83.06 89 PHE A CA 1
ATOM 689 C C . PHE A 1 89 ? 0.616 7.478 -10.521 1.00 83.06 89 PHE A C 1
ATOM 691 O O . PHE A 1 89 ? 0.569 6.391 -11.109 1.00 83.06 89 PHE A O 1
ATOM 698 N N . HIS A 1 90 ? 0.080 7.667 -9.324 1.00 87.12 90 HIS A N 1
ATOM 699 C CA . HIS A 1 90 ? -0.784 6.680 -8.714 1.00 87.12 90 HIS A CA 1
ATOM 700 C C . HIS A 1 90 ? -2.157 6.743 -9.386 1.00 87.12 90 HIS A C 1
ATOM 702 O O . HIS A 1 90 ? -2.728 7.815 -9.573 1.00 87.12 90 HIS A O 1
ATOM 708 N N . ALA A 1 91 ? -2.704 5.582 -9.752 1.00 67.12 91 ALA A N 1
ATOM 709 C CA . ALA A 1 91 ? -4.019 5.513 -10.379 1.00 67.12 91 ALA A CA 1
ATOM 710 C C . ALA A 1 91 ? -5.065 6.217 -9.500 1.00 67.12 91 ALA A C 1
ATOM 712 O O . ALA A 1 91 ? -5.304 5.794 -8.361 1.00 67.12 91 ALA A O 1
ATOM 713 N N . GLY A 1 92 ? -5.680 7.272 -10.034 1.00 72.50 92 GLY A N 1
ATOM 714 C CA . GLY A 1 92 ? -6.666 8.082 -9.341 1.00 72.50 92 GLY A CA 1
ATOM 715 C C . GLY A 1 92 ? -6.187 9.474 -8.910 1.00 72.50 92 GLY A C 1
ATOM 716 O O . GLY A 1 92 ? -7.013 10.262 -8.445 1.00 72.50 92 GLY A O 1
ATOM 717 N N . ASP A 1 93 ? -4.903 9.807 -9.069 1.00 70.69 93 ASP A N 1
ATOM 718 C CA . ASP A 1 93 ? -4.379 11.159 -8.819 1.00 70.69 93 ASP A CA 1
ATOM 719 C C . ASP A 1 93 ? -5.115 12.227 -9.645 1.00 70.69 93 ASP A C 1
ATOM 721 O O . ASP A 1 93 ? -5.390 13.324 -9.159 1.00 70.69 93 ASP A O 1
ATOM 725 N N . GLU A 1 94 ? -5.489 11.885 -10.878 1.00 72.44 94 GLU A N 1
ATOM 726 C CA . GLU A 1 94 ? -6.206 12.730 -11.834 1.00 72.44 94 GLU A CA 1
ATOM 727 C C . GLU A 1 94 ? -7.683 12.961 -11.477 1.00 72.44 94 GLU A C 1
ATOM 729 O O . GLU A 1 94 ? -8.324 13.851 -12.032 1.00 72.44 94 GLU A O 1
ATOM 734 N N . MET A 1 95 ? -8.223 12.167 -10.547 1.00 72.88 95 MET A N 1
ATOM 735 C CA . MET A 1 95 ? -9.624 12.207 -10.112 1.00 72.88 95 MET A CA 1
ATOM 736 C C . MET A 1 95 ? -9.777 12.398 -8.599 1.00 72.88 95 MET A C 1
ATOM 738 O O . MET A 1 95 ? -10.835 12.092 -8.052 1.00 72.88 95 MET A O 1
ATOM 742 N N . LEU A 1 96 ? -8.738 12.910 -7.925 1.00 73.50 96 LEU A N 1
ATOM 743 C CA . LEU A 1 96 ? -8.755 13.212 -6.487 1.00 73.50 96 LEU A CA 1
ATOM 744 C C . LEU A 1 96 ? -9.049 11.974 -5.622 1.00 73.50 96 LEU A C 1
ATOM 746 O O . LEU A 1 96 ? -9.781 12.044 -4.633 1.00 73.50 96 LEU A O 1
ATOM 750 N N . ARG A 1 97 ? -8.507 10.812 -6.011 1.00 67.00 97 ARG A N 1
ATOM 751 C CA . ARG A 1 97 ? -8.726 9.549 -5.298 1.00 67.00 97 ARG A CA 1
ATOM 752 C C . ARG A 1 97 ? -8.367 9.698 -3.824 1.00 67.00 97 ARG A C 1
ATOM 754 O O . ARG A 1 97 ? -7.267 10.122 -3.485 1.00 67.00 97 ARG A O 1
ATOM 761 N N . SER A 1 98 ? -9.282 9.266 -2.967 1.00 68.69 98 SER A N 1
ATOM 762 C CA . SER A 1 98 ? -9.134 9.171 -1.516 1.00 68.69 98 SER A CA 1
ATOM 763 C C . SER A 1 98 ? -9.229 7.705 -1.104 1.00 68.69 98 SER A C 1
ATOM 765 O O . SER A 1 98 ? -9.989 6.946 -1.708 1.00 68.69 98 SER A O 1
ATOM 767 N N . LYS A 1 99 ? -8.469 7.315 -0.082 1.00 67.81 99 LYS A N 1
ATOM 768 C CA . LYS A 1 99 ? -8.652 6.074 0.680 1.00 67.81 99 LYS A CA 1
ATOM 769 C C . LYS A 1 99 ? -9.113 6.395 2.106 1.00 67.81 99 LYS A C 1
ATOM 771 O O . LYS A 1 99 ? -8.823 5.650 3.033 1.00 67.81 99 LYS A O 1
ATOM 776 N N . SER A 1 100 ? -9.780 7.530 2.310 1.00 66.69 100 SER A N 1
ATOM 777 C CA . SER A 1 100 ? -10.214 7.995 3.632 1.00 66.69 100 SER A CA 1
ATOM 778 C C . SER A 1 100 ? -9.079 8.027 4.668 1.00 66.69 100 SER A C 1
ATOM 780 O O . SER A 1 100 ? -9.289 7.656 5.819 1.00 66.69 100 SER A O 1
ATOM 782 N N . LEU A 1 101 ? -7.889 8.484 4.255 1.00 63.47 101 LEU A N 1
ATOM 783 C CA . LEU A 1 101 ? -6.659 8.546 5.060 1.00 63.47 101 LEU A CA 1
ATOM 784 C C . LEU A 1 101 ? -6.045 7.175 5.414 1.00 63.47 101 LEU A C 1
ATOM 786 O O . LEU A 1 101 ? -5.139 7.115 6.247 1.00 63.47 101 LEU A O 1
ATOM 790 N N . ASP A 1 102 ? -6.483 6.080 4.783 1.00 54.16 102 ASP A N 1
ATOM 791 C CA . ASP A 1 102 ? -5.840 4.772 4.939 1.00 54.16 102 ASP A CA 1
ATOM 792 C C . ASP A 1 102 ? -4.431 4.789 4.324 1.00 54.16 102 ASP A C 1
ATOM 794 O O . ASP A 1 102 ? -4.240 4.985 3.118 1.00 54.16 102 ASP A O 1
ATOM 798 N N . ARG A 1 103 ? -3.437 4.582 5.193 1.00 61.81 103 ARG A N 1
ATOM 799 C CA . ARG A 1 103 ? -2.010 4.614 4.866 1.00 61.81 103 ARG A CA 1
ATOM 800 C C . ARG A 1 103 ? -1.492 3.295 4.303 1.00 61.81 103 ARG A C 1
ATOM 802 O O . ARG A 1 103 ? -0.397 3.282 3.753 1.00 61.81 103 ARG A O 1
ATOM 809 N N . ASP A 1 104 ? -2.216 2.190 4.449 1.00 60.56 104 ASP A N 1
ATOM 810 C CA . ASP A 1 104 ? -1.737 0.886 3.989 1.00 60.56 104 ASP A CA 1
ATOM 811 C C . ASP A 1 104 ? -2.890 -0.010 3.534 1.00 60.56 104 ASP A C 1
ATOM 813 O O . ASP A 1 104 ? -3.242 -1.021 4.142 1.00 60.56 104 ASP A O 1
ATOM 817 N N . SER A 1 105 ? -3.484 0.378 2.406 1.00 41.56 105 SER A N 1
ATOM 818 C CA . SER A 1 105 ? -4.730 -0.208 1.919 1.00 41.56 105 SER A CA 1
ATOM 819 C C . SER A 1 105 ? -4.577 -1.568 1.220 1.00 41.56 105 SER A C 1
ATOM 821 O O . SER A 1 105 ? -5.400 -1.911 0.366 1.00 41.56 105 SER A O 1
ATOM 823 N N . TYR A 1 106 ? -3.506 -2.323 1.490 1.00 34.38 106 TYR A N 1
ATOM 824 C CA . TYR A 1 106 ? -3.172 -3.548 0.750 1.00 34.38 106 TYR A CA 1
ATOM 825 C C . TYR A 1 106 ? -4.199 -4.678 0.952 1.00 34.38 106 TYR A C 1
ATOM 827 O O . TYR A 1 106 ? -4.363 -5.513 0.064 1.00 34.38 106 TYR A O 1
ATOM 835 N N . ASN A 1 107 ? -4.909 -4.690 2.090 1.00 38.09 107 ASN A N 1
ATOM 836 C CA . ASN A 1 107 ? -5.962 -5.663 2.410 1.00 38.09 107 ASN A CA 1
ATOM 837 C C . ASN A 1 107 ? -7.283 -5.002 2.845 1.00 38.09 107 ASN A C 1
ATOM 839 O O . ASN A 1 107 ? -8.131 -5.628 3.478 1.00 38.09 107 ASN A O 1
ATOM 843 N N . SER A 1 108 ? -7.466 -3.728 2.499 1.00 36.00 108 SER A N 1
ATOM 844 C CA . SER A 1 108 ? -8.644 -2.946 2.894 1.00 36.00 108 SER A CA 1
ATOM 845 C C . SER A 1 108 ? -9.865 -3.195 1.984 1.00 36.00 108 SER A C 1
ATOM 847 O O . SER A 1 108 ? -10.967 -2.726 2.261 1.00 36.00 108 SER A O 1
ATOM 849 N N . GLY A 1 109 ? -9.703 -3.989 0.916 1.00 34.16 109 GLY A N 1
ATOM 850 C CA . GLY A 1 109 ? -10.774 -4.396 -0.000 1.00 34.16 109 GLY A CA 1
ATOM 851 C C . GLY A 1 109 ? -11.338 -3.260 -0.867 1.00 34.16 109 GLY A C 1
ATOM 852 O O . GLY A 1 109 ? -10.952 -2.095 -0.755 1.00 34.16 109 GLY A O 1
ATOM 853 N N . ASP A 1 110 ? -12.293 -3.587 -1.743 1.00 37.38 110 ASP A N 1
ATOM 854 C CA . ASP A 1 110 ? -12.925 -2.616 -2.659 1.00 37.38 110 ASP A CA 1
ATOM 855 C C . ASP A 1 110 ? -13.697 -1.504 -1.920 1.00 37.38 110 ASP A C 1
ATOM 857 O O . ASP A 1 110 ? -13.944 -0.432 -2.475 1.00 37.38 110 ASP A O 1
ATOM 861 N N . TRP A 1 111 ? -14.014 -1.745 -0.640 1.00 39.47 111 TRP A N 1
ATOM 862 C CA . TRP A 1 111 ? -14.644 -0.818 0.299 1.00 39.47 111 TRP A CA 1
ATOM 863 C C . TRP A 1 111 ? -13.923 0.535 0.314 1.00 39.47 111 TRP A C 1
ATOM 865 O O . TRP A 1 111 ? -14.589 1.539 0.144 1.00 39.47 111 TRP A O 1
ATOM 875 N N . PHE A 1 112 ? -12.593 0.624 0.378 1.00 40.38 112 PHE A N 1
ATOM 876 C CA . PHE A 1 112 ? -11.886 1.921 0.421 1.00 40.38 112 PHE A CA 1
ATOM 877 C C . PHE A 1 112 ? -11.807 2.663 -0.936 1.00 40.38 112 PHE A C 1
ATOM 879 O O . PHE A 1 112 ? -11.067 3.636 -1.055 1.00 40.38 112 PHE A O 1
ATOM 886 N N . ASN A 1 113 ? -12.561 2.239 -1.968 1.00 50.41 113 ASN A N 1
ATOM 887 C CA . ASN A 1 113 ? -12.404 2.732 -3.342 1.00 50.41 113 ASN A CA 1
ATOM 888 C C . ASN A 1 113 ? -13.667 3.349 -4.039 1.00 50.41 113 ASN A C 1
ATOM 890 O O . ASN A 1 113 ? -13.525 3.665 -5.219 1.00 50.41 113 ASN A O 1
ATOM 894 N N . ARG A 1 114 ? -14.857 3.584 -3.405 1.00 50.53 114 ARG A N 1
ATOM 895 C CA . ARG A 1 114 ? -16.015 4.421 -3.932 1.00 50.53 114 ARG A CA 1
ATOM 896 C C . ARG A 1 114 ? -17.228 4.560 -2.947 1.00 50.53 114 ARG A C 1
ATOM 898 O O . ARG A 1 114 ? -17.696 3.529 -2.475 1.00 50.53 114 ARG A O 1
ATOM 905 N N . TYR A 1 115 ? -17.817 5.765 -2.700 1.00 48.84 115 TYR A N 1
ATOM 906 C CA . TYR A 1 115 ? -18.823 5.968 -1.601 1.00 48.84 115 TYR A CA 1
ATOM 907 C C . TYR A 1 115 ? -20.105 6.819 -1.739 1.00 48.84 115 TYR A C 1
ATOM 909 O O . TYR A 1 115 ? -20.877 6.815 -0.783 1.00 48.84 115 TYR A O 1
ATOM 917 N N . SER A 1 116 ? -20.413 7.532 -2.824 1.00 54.88 116 SER A N 1
ATOM 918 C CA . SER A 1 116 ? -21.507 8.532 -2.755 1.00 54.88 116 SER A CA 1
ATOM 919 C C . SER A 1 116 ? -22.931 7.982 -2.559 1.00 54.88 116 SER A C 1
ATOM 921 O O . SER A 1 116 ? -23.810 8.752 -2.194 1.00 54.88 116 SER A O 1
ATOM 923 N N . SER A 1 117 ? -23.167 6.679 -2.768 1.00 64.19 117 SER A N 1
ATOM 924 C CA . SER A 1 117 ? -24.464 6.032 -2.526 1.00 64.19 117 SER A CA 1
ATOM 925 C C . SER A 1 117 ? -24.308 4.535 -2.197 1.00 64.19 117 SER A C 1
ATOM 927 O O . SER A 1 117 ? -23.456 3.862 -2.798 1.00 64.19 117 SER A O 1
ATOM 929 N N . PRO A 1 118 ? -25.107 3.956 -1.273 1.00 65.56 118 PRO A N 1
ATOM 930 C CA . PRO A 1 118 ? -25.230 2.506 -1.084 1.00 65.56 118 PRO A CA 1
ATOM 931 C C . PRO A 1 118 ? -25.700 1.747 -2.334 1.00 65.56 118 PRO A C 1
ATOM 933 O O . PRO A 1 118 ? -25.406 0.559 -2.460 1.00 65.56 118 PRO A O 1
ATOM 936 N N . LEU A 1 119 ? -26.350 2.421 -3.290 1.00 73.12 119 LEU A N 1
ATOM 937 C CA . LEU A 1 119 ? -26.807 1.834 -4.555 1.00 73.12 119 LEU A CA 1
ATOM 938 C C . LEU A 1 119 ? -25.660 1.352 -5.450 1.00 73.12 119 LEU A C 1
ATOM 940 O O . LEU A 1 119 ? -25.829 0.410 -6.216 1.00 73.12 119 LEU A O 1
ATOM 944 N N . PHE A 1 120 ? -24.457 1.908 -5.302 1.00 69.25 120 PHE A N 1
ATOM 945 C CA . PHE A 1 120 ? -23.262 1.387 -5.976 1.00 69.25 120 PHE A CA 1
ATOM 946 C C . PHE A 1 120 ? -22.711 0.094 -5.348 1.00 69.25 120 PHE A C 1
ATOM 948 O O . PHE A 1 120 ? -21.737 -0.459 -5.852 1.00 69.25 120 PHE A O 1
ATOM 955 N N . ARG A 1 121 ? -23.293 -0.373 -4.232 1.00 64.38 121 ARG A N 1
ATOM 956 C CA . ARG A 1 121 ? -22.770 -1.453 -3.374 1.00 64.38 121 ARG A CA 1
ATOM 957 C C . ARG A 1 121 ? -23.874 -2.425 -2.937 1.00 64.38 121 ARG A C 1
ATOM 959 O O . ARG A 1 121 ? -23.957 -2.818 -1.770 1.00 64.38 121 ARG A O 1
ATOM 966 N N . LEU A 1 122 ? -24.736 -2.810 -3.877 1.00 66.69 122 LEU A N 1
ATOM 967 C CA . LEU A 1 122 ? -25.790 -3.803 -3.653 1.00 66.69 122 LEU A CA 1
ATOM 968 C C . LEU A 1 122 ? -25.171 -5.153 -3.256 1.00 66.69 122 LEU A C 1
ATOM 970 O O . LEU A 1 122 ? -24.298 -5.676 -3.942 1.00 66.69 122 LEU A O 1
ATOM 974 N N . ARG A 1 123 ? -25.609 -5.707 -2.119 1.00 62.12 123 ARG A N 1
ATOM 975 C CA . ARG A 1 123 ? -24.928 -6.830 -1.442 1.00 62.12 123 ARG A CA 1
ATOM 976 C C . ARG A 1 123 ? -25.319 -8.221 -1.947 1.00 62.12 123 ARG A C 1
ATOM 978 O O . ARG A 1 123 ? -24.711 -9.202 -1.531 1.00 62.12 123 ARG A O 1
ATOM 985 N N . THR A 1 124 ? -26.341 -8.330 -2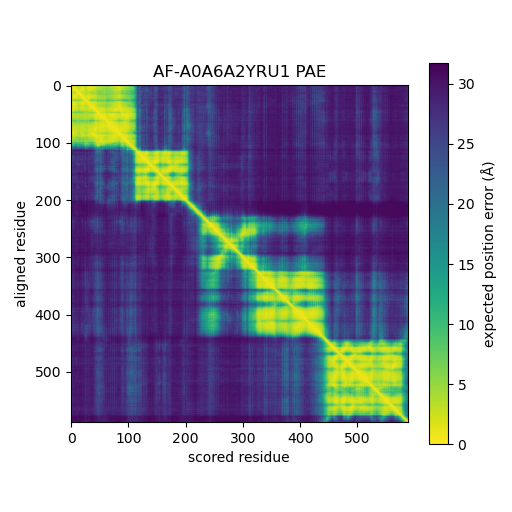.794 1.00 63.22 124 THR A N 1
ATOM 986 C CA . THR A 1 124 ? -26.866 -9.618 -3.272 1.00 63.22 124 THR A CA 1
ATOM 987 C C . THR A 1 124 ? -27.123 -9.587 -4.774 1.00 63.22 124 THR A C 1
ATOM 989 O O . THR A 1 124 ? -27.438 -8.541 -5.343 1.00 63.22 124 THR A O 1
ATOM 992 N N . ALA A 1 125 ? -27.025 -10.754 -5.417 1.00 58.25 125 ALA A N 1
ATOM 993 C CA . ALA A 1 125 ? -27.342 -10.902 -6.836 1.00 58.25 125 ALA A CA 1
ATOM 994 C C . ALA A 1 125 ? -28.793 -10.489 -7.142 1.00 58.25 125 ALA A C 1
ATOM 996 O O . ALA A 1 125 ? -29.019 -9.792 -8.127 1.00 58.25 125 ALA A O 1
ATOM 997 N N . ASN A 1 126 ? -29.746 -10.829 -6.264 1.00 68.56 126 ASN A N 1
ATOM 998 C CA . ASN A 1 126 ? -31.141 -10.399 -6.400 1.00 68.56 126 ASN A CA 1
ATOM 999 C C . ASN A 1 126 ? -31.272 -8.876 -6.359 1.00 68.56 126 ASN A C 1
ATOM 1001 O O . ASN A 1 126 ? -31.894 -8.309 -7.246 1.00 68.56 126 ASN A O 1
ATOM 1005 N N . ALA A 1 127 ? -30.616 -8.193 -5.414 1.00 71.88 127 ALA A N 1
ATOM 1006 C CA . ALA A 1 127 ? -30.674 -6.734 -5.352 1.00 71.88 127 ALA A CA 1
ATOM 1007 C C . ALA A 1 127 ? -30.119 -6.087 -6.632 1.00 71.88 127 ALA A C 1
ATOM 1009 O O . ALA A 1 127 ? -30.686 -5.117 -7.126 1.00 71.88 127 ALA A O 1
ATOM 1010 N N . ILE A 1 128 ? -29.045 -6.640 -7.207 1.00 65.44 128 ILE A N 1
ATOM 1011 C CA . ILE A 1 128 ? -28.489 -6.169 -8.485 1.00 65.44 128 ILE A CA 1
ATOM 1012 C C . ILE A 1 128 ? -29.484 -6.400 -9.630 1.00 65.44 128 ILE A C 1
ATOM 1014 O O . ILE A 1 128 ? -29.741 -5.481 -10.407 1.00 65.44 128 ILE A O 1
ATOM 1018 N N . GLN A 1 129 ? -30.070 -7.597 -9.721 1.00 76.56 129 GLN A N 1
ATOM 1019 C CA . GLN A 1 129 ? -31.059 -7.936 -10.749 1.00 76.56 129 GLN A CA 1
ATOM 1020 C C . GLN A 1 129 ? -32.329 -7.094 -10.641 1.00 76.56 129 GLN A C 1
ATOM 1022 O O . GLN A 1 129 ? -32.918 -6.735 -11.655 1.00 76.56 129 GLN A O 1
ATOM 1027 N N . GLU A 1 130 ? -32.739 -6.724 -9.437 1.00 82.50 130 GLU A N 1
ATOM 1028 C CA . GLU A 1 130 ? -33.923 -5.905 -9.213 1.00 82.50 130 GLU A CA 1
ATOM 1029 C C . GLU A 1 130 ? -33.674 -4.429 -9.559 1.00 82.50 130 GLU A C 1
ATOM 1031 O O . GLU A 1 130 ? -34.568 -3.790 -10.107 1.00 82.50 130 GLU A O 1
ATOM 1036 N N . ARG A 1 131 ? -32.454 -3.912 -9.338 1.00 87.00 131 ARG A N 1
ATOM 1037 C CA . ARG A 1 131 ? -32.178 -2.460 -9.308 1.00 87.00 131 ARG A CA 1
ATOM 1038 C C . ARG A 1 131 ? -31.309 -1.921 -10.442 1.00 87.00 131 ARG A C 1
ATOM 1040 O O . ARG A 1 131 ? -31.413 -0.738 -10.752 1.00 87.00 131 ARG A O 1
ATOM 1047 N N . VAL A 1 132 ? -30.441 -2.732 -11.056 1.00 85.44 132 VAL A N 1
ATOM 1048 C CA . VAL A 1 132 ? -29.458 -2.260 -12.054 1.00 85.44 132 VAL A CA 1
ATOM 1049 C C . VAL A 1 132 ? -29.934 -2.533 -13.479 1.00 85.44 132 VAL A C 1
ATOM 1051 O O . VAL A 1 132 ? -30.330 -3.651 -13.810 1.00 85.44 132 VAL A O 1
ATOM 1054 N N . ARG A 1 133 ? -29.871 -1.530 -14.360 1.00 88.75 133 ARG A N 1
ATOM 1055 C CA . ARG A 1 133 ? -30.204 -1.661 -15.791 1.00 88.75 133 ARG A CA 1
ATOM 1056 C C . ARG A 1 133 ? -29.162 -0.968 -16.665 1.00 88.75 133 ARG A C 1
ATOM 1058 O O . ARG A 1 133 ? -28.575 0.031 -16.261 1.00 88.75 133 ARG A O 1
ATOM 1065 N N . PHE A 1 134 ? -28.977 -1.466 -17.887 1.00 86.62 134 PHE A N 1
ATOM 1066 C CA . PHE A 1 134 ? -28.207 -0.788 -18.933 1.00 86.62 134 PHE A CA 1
ATOM 1067 C C . PHE A 1 134 ? -29.155 -0.278 -20.014 1.00 86.62 134 PHE A C 1
ATOM 1069 O O . PHE A 1 134 ? -29.905 -1.055 -20.602 1.00 86.62 134 PHE A O 1
ATOM 1076 N N . LEU A 1 135 ? -29.143 1.034 -20.250 1.00 83.00 135 LEU A N 1
ATOM 1077 C CA . LEU A 1 135 ? -30.173 1.714 -21.042 1.00 83.00 135 LEU A CA 1
ATOM 1078 C C . LEU A 1 135 ? -29.774 1.921 -22.511 1.00 83.00 135 LEU A C 1
ATOM 1080 O O . LEU A 1 135 ? -30.648 1.993 -23.367 1.00 83.00 135 LEU A O 1
ATOM 1084 N N . ASN A 1 136 ? -28.475 1.986 -22.823 1.00 84.38 136 ASN A N 1
ATOM 1085 C CA . ASN A 1 136 ? -27.976 2.114 -24.198 1.00 84.38 136 ASN A CA 1
ATOM 1086 C C . ASN A 1 136 ? -27.659 0.732 -24.792 1.00 84.38 136 ASN A C 1
ATOM 1088 O O . ASN A 1 136 ? -26.498 0.335 -24.873 1.00 84.38 136 ASN A O 1
ATOM 1092 N N . THR A 1 137 ? -28.698 -0.035 -25.124 1.00 81.12 137 THR A N 1
ATOM 1093 C CA . THR A 1 137 ? -28.590 -1.417 -25.623 1.00 81.12 137 THR A CA 1
ATOM 1094 C C . THR A 1 137 ? -29.500 -1.651 -26.835 1.00 81.12 137 THR A C 1
ATOM 1096 O O . THR A 1 137 ? -30.366 -0.834 -27.141 1.00 81.12 137 THR A O 1
ATOM 1099 N N . GLY A 1 138 ? -29.301 -2.766 -27.546 1.00 77.94 138 GLY A N 1
ATOM 1100 C CA . GLY A 1 138 ? -30.092 -3.124 -28.728 1.00 77.94 138 GLY A CA 1
ATOM 1101 C C . GLY A 1 138 ? -29.545 -2.558 -30.048 1.00 77.94 138 GLY A C 1
ATOM 1102 O O . GLY A 1 138 ? -28.469 -1.965 -30.076 1.00 77.94 138 GLY A O 1
ATOM 1103 N N . PRO A 1 139 ? -30.258 -2.766 -31.169 1.00 68.12 139 PRO A N 1
ATOM 1104 C CA . PRO A 1 139 ? -29.760 -2.454 -32.513 1.00 68.12 139 PRO A CA 1
ATOM 1105 C C . PRO A 1 139 ? -29.606 -0.952 -32.802 1.00 68.12 139 PRO A C 1
ATOM 1107 O O . PRO A 1 139 ? -28.884 -0.587 -33.723 1.00 68.12 139 PRO A O 1
ATOM 1110 N N . SER A 1 140 ? -30.241 -0.083 -32.012 1.00 74.50 140 SER A N 1
ATOM 1111 C CA . SER A 1 140 ? -30.196 1.381 -32.142 1.00 74.50 140 SER A CA 1
ATOM 1112 C C . SER A 1 140 ? -29.344 2.064 -31.061 1.00 74.50 140 SER A C 1
ATOM 1114 O O . SER A 1 140 ? -29.582 3.226 -30.733 1.00 74.50 140 SER A O 1
ATOM 1116 N N . TRP A 1 141 ? -28.403 1.340 -30.449 1.00 78.56 141 TRP A N 1
ATOM 1117 C CA . TRP A 1 141 ? -27.516 1.896 -29.426 1.00 78.56 141 TRP A CA 1
ATOM 1118 C C . TRP A 1 141 ? -26.591 2.979 -30.000 1.00 78.56 141 TRP A C 1
ATOM 1120 O O . TRP A 1 141 ? -26.196 2.935 -31.165 1.00 78.56 141 TRP A O 1
ATOM 1130 N N . VAL A 1 142 ? -26.214 3.945 -29.163 1.00 80.75 142 VAL A N 1
ATOM 1131 C CA . VAL A 1 142 ? -25.274 5.012 -29.526 1.00 80.75 142 VAL A CA 1
ATOM 1132 C C . VAL A 1 142 ? -23.830 4.524 -29.326 1.00 80.75 142 VAL A C 1
ATOM 1134 O O . VAL A 1 142 ? -23.468 4.218 -28.183 1.00 80.75 142 VAL A O 1
ATOM 1137 N N . PRO A 1 143 ? -22.990 4.457 -30.381 1.00 78.44 143 PRO A N 1
ATOM 1138 C CA . PRO A 1 143 ? -21.617 3.971 -30.278 1.00 78.44 143 PRO A CA 1
ATOM 1139 C C . PRO A 1 143 ? -20.758 4.742 -29.276 1.00 78.44 143 PRO A C 1
ATOM 1141 O O . PRO A 1 143 ? -20.812 5.968 -29.203 1.00 78.44 143 PRO A O 1
ATOM 1144 N N . GLY A 1 144 ? -19.938 4.011 -28.518 1.00 72.25 144 GLY A N 1
ATOM 1145 C CA . GLY A 1 144 ? -18.990 4.593 -27.564 1.00 72.25 144 GLY A CA 1
ATOM 1146 C C . GLY A 1 144 ? -19.601 5.055 -26.237 1.00 72.25 144 GLY A C 1
ATOM 1147 O O . GLY A 1 144 ? -18.863 5.557 -25.393 1.00 72.25 144 GLY A O 1
ATOM 1148 N N . ILE A 1 145 ? -20.906 4.855 -26.011 1.00 76.50 145 ILE A N 1
ATOM 1149 C CA . ILE A 1 145 ? -21.574 5.262 -24.767 1.00 76.50 145 ILE A CA 1
ATOM 1150 C C . ILE A 1 145 ? -22.062 4.051 -23.974 1.00 76.50 145 ILE A C 1
ATOM 1152 O O . ILE A 1 145 ? -22.739 3.175 -24.510 1.00 76.50 145 ILE A O 1
ATOM 1156 N N . ILE A 1 146 ? -21.803 4.036 -22.667 1.00 73.19 146 ILE A N 1
ATOM 1157 C CA . ILE A 1 146 ? -22.433 3.108 -21.719 1.00 73.19 146 ILE A CA 1
ATOM 1158 C C . ILE A 1 146 ? -23.321 3.918 -20.780 1.00 73.19 146 ILE A C 1
ATOM 1160 O O . ILE A 1 146 ? -22.846 4.847 -20.130 1.00 73.19 146 ILE A O 1
ATOM 1164 N N . VAL A 1 147 ? -24.599 3.547 -20.687 1.00 80.75 147 VAL A N 1
ATOM 1165 C CA . VAL A 1 147 ? -25.559 4.169 -19.764 1.00 80.75 147 VAL A CA 1
ATOM 1166 C C . VAL A 1 147 ? -26.064 3.116 -18.791 1.00 80.75 147 VAL A C 1
ATOM 1168 O O . VAL A 1 147 ? -26.745 2.176 -19.201 1.00 80.75 147 VAL A O 1
ATOM 1171 N N . MET A 1 148 ? -25.731 3.277 -17.514 1.00 84.12 148 MET A N 1
ATOM 1172 C CA . MET A 1 148 ? -26.178 2.422 -16.416 1.00 84.12 148 MET A CA 1
ATOM 1173 C C . MET A 1 148 ? -27.150 3.200 -15.534 1.00 84.12 148 MET A C 1
ATOM 1175 O O . MET A 1 148 ? -26.882 4.353 -15.204 1.00 84.12 148 MET A O 1
ATOM 1179 N N . SER A 1 149 ? -28.241 2.575 -15.108 1.00 87.56 149 SER A N 1
ATOM 1180 C CA . SER A 1 149 ? -29.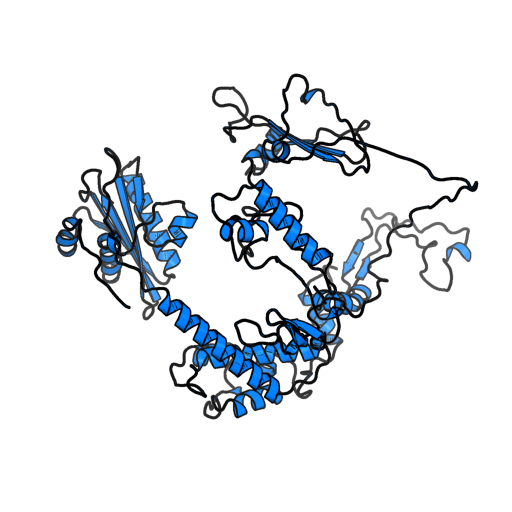120 3.119 -14.078 1.00 87.56 149 SER A CA 1
ATOM 1181 C C . SER A 1 149 ? -29.235 2.193 -12.878 1.00 87.56 149 SER A C 1
ATOM 1183 O O . SER A 1 149 ? -29.195 0.972 -13.034 1.00 87.56 149 SER A O 1
ATOM 1185 N N . ILE A 1 150 ? -29.392 2.787 -11.697 1.00 88.00 150 ILE A N 1
ATOM 1186 C CA . ILE A 1 150 ? -29.622 2.080 -10.439 1.00 88.00 150 ILE A CA 1
ATOM 1187 C C . ILE A 1 150 ? -30.829 2.707 -9.746 1.00 88.00 150 ILE A C 1
ATOM 1189 O O . ILE A 1 150 ? -30.814 3.901 -9.447 1.00 88.00 150 ILE A O 1
ATOM 1193 N N . GLU A 1 151 ? -31.865 1.906 -9.524 1.00 89.88 151 GLU A N 1
ATOM 1194 C CA . GLU A 1 151 ? -33.110 2.329 -8.881 1.00 89.88 151 GLU A CA 1
ATOM 1195 C C . GLU A 1 151 ? -33.113 2.001 -7.385 1.00 89.88 151 GLU A C 1
ATOM 1197 O O . GLU A 1 151 ? -32.649 0.932 -6.966 1.00 89.88 151 GLU A O 1
ATOM 1202 N N . ASP A 1 152 ? -33.656 2.916 -6.584 1.00 89.25 152 ASP A N 1
ATOM 1203 C CA . ASP A 1 152 ? -33.930 2.679 -5.174 1.00 89.25 152 ASP A CA 1
ATOM 1204 C C . ASP A 1 152 ? -35.422 2.617 -4.859 1.00 89.25 152 ASP A C 1
ATOM 1206 O O . ASP A 1 152 ? -36.272 3.071 -5.625 1.00 89.25 152 ASP A O 1
ATOM 1210 N N . GLY A 1 153 ? -35.722 2.036 -3.703 1.00 84.12 153 GLY A N 1
ATOM 1211 C CA . GLY A 1 153 ? -37.026 2.111 -3.076 1.00 84.12 153 GLY A CA 1
ATOM 1212 C C . GLY A 1 153 ? -37.264 3.427 -2.354 1.00 84.12 153 GLY A C 1
ATOM 1213 O O . GLY A 1 153 ? -36.330 4.170 -2.069 1.00 84.12 153 GLY A O 1
ATOM 1214 N N . ASN A 1 154 ? -38.519 3.673 -1.993 1.00 80.38 154 ASN A N 1
ATOM 1215 C CA . ASN A 1 154 ? -38.891 4.770 -1.109 1.00 80.38 154 ASN A CA 1
ATOM 1216 C C . ASN A 1 154 ? -39.666 4.212 0.083 1.00 80.38 154 ASN A C 1
ATOM 1218 O O . ASN A 1 154 ? -40.562 3.382 -0.095 1.00 80.38 154 ASN A O 1
ATOM 1222 N N . GLU A 1 155 ? -39.324 4.649 1.291 1.00 72.38 155 GLU A N 1
ATOM 1223 C CA . GLU A 1 155 ? -40.001 4.187 2.497 1.00 72.38 155 GLU A CA 1
ATOM 1224 C C . GLU A 1 155 ? -41.503 4.526 2.427 1.00 72.38 155 GLU A C 1
ATOM 1226 O O . GLU A 1 155 ? -41.900 5.650 2.120 1.00 72.38 155 GLU A O 1
ATOM 1231 N N . GLY A 1 156 ? -42.357 3.518 2.633 1.00 67.94 156 GLY A N 1
ATOM 1232 C CA . GLY A 1 156 ? -43.816 3.653 2.533 1.00 67.94 156 GLY A CA 1
ATOM 1233 C C . GLY A 1 156 ? -44.419 3.469 1.132 1.00 67.94 156 GLY A C 1
ATOM 1234 O O . GLY A 1 156 ? -45.642 3.499 1.008 1.00 67.94 156 GLY A O 1
ATOM 1235 N N . VAL A 1 157 ? -43.614 3.229 0.088 1.00 72.44 157 VAL A N 1
ATOM 1236 C CA . VAL A 1 157 ? -44.107 2.911 -1.267 1.00 72.44 157 VAL A CA 1
ATOM 1237 C C . VAL A 1 157 ? -43.940 1.411 -1.553 1.00 72.44 157 VAL A C 1
ATOM 1239 O O . VAL A 1 157 ? -42.860 0.868 -1.319 1.00 72.44 157 VAL A O 1
ATOM 1242 N N . PRO A 1 158 ? -44.966 0.709 -2.073 1.00 67.19 158 PRO A N 1
ATOM 1243 C CA . PRO A 1 158 ? -44.835 -0.696 -2.457 1.00 67.19 158 PRO A CA 1
ATOM 1244 C C . PRO A 1 158 ? -43.771 -0.887 -3.548 1.00 67.19 158 PRO A C 1
ATOM 1246 O O . PRO A 1 158 ? -43.830 -0.232 -4.588 1.00 67.19 158 PRO A O 1
ATOM 1249 N N . GLY A 1 159 ? -42.819 -1.802 -3.338 1.00 80.31 159 GLY A N 1
ATOM 1250 C CA . GLY A 1 159 ? -41.764 -2.102 -4.309 1.00 80.31 159 GLY A CA 1
ATOM 1251 C C . GLY A 1 159 ? -40.415 -2.392 -3.655 1.00 80.31 159 GLY A C 1
ATOM 1252 O O . GLY A 1 159 ? -40.328 -3.168 -2.704 1.00 80.31 159 GLY A O 1
ATOM 1253 N N . LEU A 1 160 ? -39.355 -1.790 -4.196 1.00 84.38 160 LEU A N 1
ATOM 1254 C CA . LEU A 1 160 ? -37.997 -1.906 -3.664 1.00 84.38 160 LEU A CA 1
ATOM 1255 C C . LEU A 1 160 ? -37.911 -1.289 -2.261 1.00 84.38 160 LEU A C 1
ATOM 1257 O O . LEU A 1 160 ? -38.575 -0.299 -1.969 1.00 84.38 160 LEU A O 1
ATOM 1261 N N . SER A 1 161 ? -37.063 -1.846 -1.396 1.00 84.12 161 SER A N 1
ATOM 1262 C CA . SER A 1 161 ? -36.717 -1.214 -0.118 1.00 84.12 161 SER A CA 1
ATOM 1263 C C . SER A 1 161 ? -35.804 -0.006 -0.334 1.00 84.12 161 SER A C 1
ATOM 1265 O O . SER A 1 161 ? -34.936 -0.051 -1.207 1.00 84.12 161 SER A O 1
ATOM 1267 N N . GLN A 1 162 ? -35.973 1.053 0.457 1.00 88.19 162 GLN A N 1
ATOM 1268 C CA . GLN A 1 162 ? -35.077 2.208 0.412 1.00 88.19 162 GLN A CA 1
ATOM 1269 C C . GLN A 1 162 ? -33.718 1.851 1.022 1.00 88.19 162 GLN A C 1
ATOM 1271 O O . GLN A 1 162 ? -33.644 1.343 2.143 1.00 88.19 162 GLN A O 1
ATOM 1276 N N . LEU A 1 163 ? -32.646 2.088 0.270 1.00 82.38 163 LEU A N 1
ATOM 1277 C CA . LEU A 1 163 ? -31.263 1.843 0.683 1.00 82.38 163 LEU A CA 1
ATOM 1278 C C . LEU A 1 163 ? -30.474 3.145 0.846 1.00 82.38 163 LEU A C 1
ATOM 1280 O O . LEU A 1 163 ? -29.537 3.194 1.643 1.00 82.38 163 LEU A O 1
ATOM 1284 N N . ASP A 1 164 ? -30.837 4.178 0.094 1.00 78.12 164 ASP A N 1
ATOM 1285 C CA . ASP A 1 164 ? -30.262 5.510 0.111 1.00 78.12 164 ASP A CA 1
ATOM 1286 C C . ASP A 1 164 ? -31.350 6.543 0.480 1.00 78.12 164 ASP A C 1
ATOM 1288 O O . ASP A 1 164 ? -32.336 6.714 -0.242 1.00 78.12 164 ASP A O 1
ATOM 1292 N N . PRO A 1 165 ? -31.207 7.254 1.612 1.00 78.06 165 PRO A N 1
ATOM 1293 C CA . PRO A 1 165 ? -32.199 8.236 2.045 1.00 78.06 165 PRO A CA 1
ATOM 1294 C C . PRO A 1 165 ? -32.167 9.541 1.230 1.00 78.06 165 PRO A C 1
ATOM 1296 O O . PRO A 1 165 ? -33.014 10.406 1.436 1.00 78.06 165 PRO A O 1
ATOM 1299 N N . ILE A 1 166 ? -31.185 9.718 0.338 1.00 73.31 166 ILE A N 1
ATOM 1300 C CA . ILE A 1 166 ? -30.915 10.974 -0.375 1.00 73.31 166 ILE A CA 1
ATOM 1301 C C . ILE A 1 166 ? -31.266 10.856 -1.861 1.00 73.31 166 ILE A C 1
ATOM 1303 O O . ILE A 1 166 ? -31.794 11.807 -2.441 1.00 73.31 166 ILE A O 1
ATOM 1307 N N . VAL A 1 167 ? -30.969 9.717 -2.498 1.00 72.56 167 VAL A N 1
ATOM 1308 C CA . VAL A 1 167 ? -31.176 9.523 -3.943 1.00 72.56 167 VAL A CA 1
ATOM 1309 C C . VAL A 1 167 ? -32.063 8.322 -4.252 1.00 72.56 167 VAL A C 1
ATOM 1311 O O . VAL A 1 167 ? -31.766 7.195 -3.885 1.00 72.56 167 VAL A O 1
ATOM 1314 N N . LEU A 1 168 ? -33.130 8.559 -5.016 1.00 85.06 168 LEU A N 1
ATOM 1315 C CA . LEU A 1 168 ? -34.077 7.513 -5.431 1.00 85.06 168 LEU A CA 1
ATOM 1316 C C . LEU A 1 168 ? -33.676 6.813 -6.738 1.00 85.06 168 LEU A C 1
ATOM 1318 O O . LEU A 1 168 ? -34.191 5.750 -7.078 1.00 85.06 168 LEU A O 1
ATOM 1322 N N . TYR A 1 169 ? -32.807 7.443 -7.530 1.00 85.06 169 TYR A N 1
ATOM 1323 C CA . TYR A 1 169 ? -32.419 6.935 -8.841 1.00 85.06 169 TYR A CA 1
ATOM 1324 C C . TYR A 1 169 ? -31.087 7.536 -9.280 1.00 85.06 169 TYR A C 1
ATOM 1326 O O . TYR A 1 169 ? -30.911 8.754 -9.258 1.00 85.06 169 TYR A O 1
ATOM 1334 N N . ILE A 1 170 ? -30.161 6.690 -9.722 1.00 83.94 170 ILE A N 1
ATOM 1335 C CA . ILE A 1 170 ? -28.848 7.104 -10.222 1.00 83.94 170 ILE A CA 1
ATOM 1336 C C . ILE A 1 170 ? -28.730 6.725 -11.692 1.00 83.94 170 ILE A C 1
ATOM 1338 O O . ILE A 1 170 ? -29.048 5.601 -12.073 1.00 83.94 170 ILE A O 1
ATOM 1342 N N . VAL A 1 171 ? -28.211 7.641 -12.512 1.00 83.94 171 VAL A N 1
ATOM 1343 C CA . VAL A 1 171 ? -27.796 7.364 -13.892 1.00 83.94 171 VAL A CA 1
ATOM 1344 C C . VAL A 1 171 ? -26.310 7.672 -14.033 1.00 83.94 171 VAL A C 1
ATOM 1346 O O . VAL A 1 171 ? -25.857 8.757 -13.678 1.00 83.94 171 VAL A O 1
ATOM 1349 N N . VAL A 1 172 ? -25.553 6.715 -14.561 1.00 80.31 172 VAL A N 1
ATOM 1350 C CA . VAL A 1 172 ? -24.128 6.846 -14.865 1.00 80.31 172 VAL A CA 1
ATOM 1351 C C . VAL A 1 172 ? -23.936 6.735 -16.367 1.00 80.31 172 VAL A C 1
ATOM 1353 O O . VAL A 1 172 ? -24.346 5.746 -16.976 1.00 80.31 172 VAL A O 1
ATOM 1356 N N . VAL A 1 173 ? -23.287 7.740 -16.951 1.00 77.75 173 VAL A N 1
ATOM 1357 C CA . VAL A 1 173 ? -22.973 7.790 -18.380 1.00 77.75 173 VAL A CA 1
ATOM 1358 C C . VAL A 1 173 ? -21.460 7.783 -18.554 1.00 77.75 173 VAL A C 1
ATOM 1360 O O . VAL A 1 173 ? -20.768 8.666 -18.053 1.00 77.75 173 VAL A O 1
ATOM 1363 N N . PHE A 1 174 ? -20.953 6.800 -19.289 1.00 67.38 174 PHE A N 1
ATOM 1364 C CA . PHE A 1 174 ? -19.583 6.785 -19.788 1.00 67.38 174 PHE A CA 1
ATOM 1365 C C . PHE A 1 174 ? -19.622 7.113 -21.275 1.00 67.38 174 PHE A C 1
ATOM 1367 O O . PHE A 1 174 ? -20.157 6.321 -22.044 1.00 67.38 174 PHE A O 1
ATOM 1374 N N . ASN A 1 175 ? -19.070 8.258 -21.674 1.00 74.94 175 ASN A N 1
ATOM 1375 C CA . ASN A 1 175 ? -18.895 8.620 -23.078 1.00 74.94 175 ASN A CA 1
ATOM 1376 C C . ASN A 1 175 ? -17.416 8.457 -23.457 1.00 74.94 175 ASN A C 1
ATOM 1378 O O . ASN A 1 175 ? -16.580 9.249 -23.028 1.00 74.94 175 ASN A O 1
ATOM 1382 N N . ALA A 1 176 ? -17.096 7.412 -24.218 1.00 61.75 176 ALA A N 1
ATOM 1383 C CA . ALA A 1 176 ? -15.759 7.150 -24.751 1.00 61.75 176 ALA A CA 1
ATOM 1384 C C . ALA A 1 176 ? -15.560 7.729 -26.165 1.00 61.75 176 ALA A C 1
ATOM 1386 O O . ALA A 1 176 ? -14.497 7.546 -26.760 1.00 61.75 176 ALA A O 1
ATOM 1387 N N . SER A 1 177 ? -16.573 8.406 -26.714 1.00 65.88 177 SER A N 1
ATOM 1388 C CA . SER A 1 177 ? -16.489 9.077 -28.009 1.00 65.88 177 SER A CA 1
ATOM 1389 C C . SER A 1 177 ? -15.720 10.400 -27.889 1.00 65.88 177 SER A C 1
ATOM 1391 O O . SER A 1 177 ? -15.809 11.078 -26.865 1.00 65.88 177 SER A O 1
ATOM 1393 N N . PRO A 1 178 ? -14.980 10.811 -28.936 1.00 53.91 178 PRO A N 1
ATOM 1394 C CA . PRO A 1 178 ? -14.195 12.049 -28.921 1.00 53.91 178 PRO A CA 1
ATOM 1395 C C . PRO A 1 178 ? -15.056 13.321 -29.003 1.00 53.91 178 PRO A C 1
ATOM 1397 O O . PRO A 1 178 ? -14.527 14.428 -28.956 1.00 53.91 178 PRO A O 1
ATOM 1400 N N . THR A 1 179 ? -16.372 13.170 -29.153 1.00 68.94 179 THR A N 1
ATOM 1401 C CA . THR A 1 179 ? -17.341 14.255 -29.297 1.00 68.94 179 THR A CA 1
ATOM 1402 C C . THR A 1 179 ? -18.445 14.138 -28.256 1.00 68.94 179 THR A C 1
ATOM 1404 O O . THR A 1 179 ? -18.706 13.065 -27.700 1.00 68.94 179 THR A O 1
ATOM 1407 N N . GLU A 1 180 ? -19.128 15.256 -28.016 1.00 70.00 180 GLU A N 1
ATOM 1408 C CA . GLU A 1 180 ? -20.378 15.260 -27.265 1.00 70.00 180 GLU A CA 1
ATOM 1409 C C . GLU A 1 180 ? -21.376 14.282 -27.891 1.00 70.00 180 GLU A C 1
ATOM 1411 O O . GLU A 1 180 ? -21.406 14.086 -29.111 1.00 70.00 180 GLU A O 1
ATOM 1416 N N . ALA A 1 181 ? -22.166 13.636 -27.041 1.00 75.38 181 ALA A N 1
ATOM 1417 C CA . ALA A 1 181 ? -23.152 12.683 -27.489 1.00 75.38 181 ALA A CA 1
ATOM 1418 C C . ALA A 1 181 ? -24.412 12.759 -26.631 1.00 75.38 181 ALA A C 1
ATOM 1420 O O . ALA A 1 181 ? -24.352 12.920 -25.411 1.00 75.38 181 ALA A O 1
ATOM 1421 N N . SER A 1 182 ? -25.559 12.632 -27.290 1.00 81.88 182 SER A N 1
ATOM 1422 C CA . SER A 1 182 ? -26.869 12.696 -26.654 1.00 81.88 182 SER A CA 1
ATOM 1423 C C . SER A 1 182 ? -27.488 11.306 -26.586 1.00 81.88 182 SER A C 1
ATOM 1425 O O . SER A 1 182 ? -27.437 10.535 -27.542 1.00 81.88 182 SER A O 1
ATOM 1427 N N . PHE A 1 183 ? -28.101 10.997 -25.448 1.00 82.88 183 PHE A N 1
ATOM 1428 C CA . PHE A 1 183 ? -28.808 9.745 -25.211 1.00 82.88 183 PHE A CA 1
ATOM 1429 C C . PHE A 1 183 ? -30.231 10.048 -24.741 1.00 82.88 183 PHE A C 1
ATOM 1431 O O . PHE A 1 183 ? -30.435 10.917 -23.895 1.00 82.88 183 PHE A O 1
ATOM 1438 N N . SER A 1 184 ? -31.213 9.316 -25.267 1.00 81.88 184 SER A N 1
ATOM 1439 C CA . SER A 1 184 ? -32.605 9.411 -24.828 1.00 81.88 184 SER A CA 1
ATOM 1440 C C . SER A 1 184 ? -33.137 8.024 -24.482 1.00 81.88 184 SER A C 1
ATOM 1442 O O . SER A 1 184 ? -32.868 7.055 -25.186 1.00 81.88 184 SER A O 1
ATOM 1444 N N . SER A 1 185 ? -33.885 7.928 -23.382 1.00 81.69 185 SER A N 1
ATOM 1445 C CA . SER A 1 185 ? -34.545 6.690 -22.969 1.00 81.69 185 SER A CA 1
ATOM 1446 C C . SER A 1 185 ? -35.976 6.976 -22.521 1.00 81.69 185 SER A C 1
ATOM 1448 O O . SER A 1 185 ? -36.174 7.879 -21.700 1.00 81.69 185 SER A O 1
ATOM 1450 N N . PRO A 1 186 ? -36.973 6.187 -22.967 1.00 81.62 186 PRO A N 1
ATOM 1451 C CA . PRO A 1 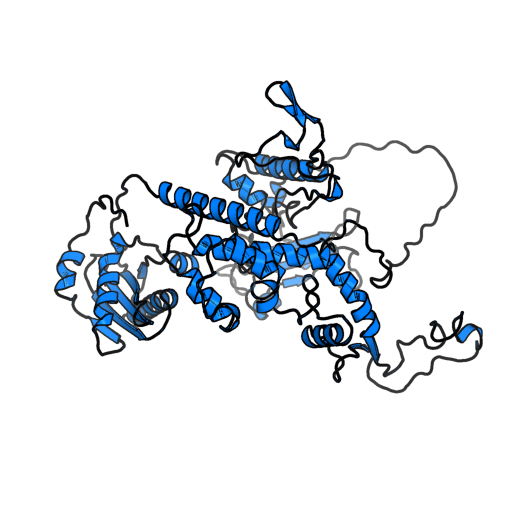186 ? -38.333 6.262 -22.442 1.00 81.62 186 PRO A CA 1
ATOM 1452 C C . PRO A 1 186 ? -38.399 6.080 -20.919 1.00 81.62 186 PRO A C 1
ATOM 1454 O O . PRO A 1 186 ? -39.225 6.714 -20.274 1.00 81.62 186 PRO A O 1
ATOM 1457 N N . THR A 1 187 ? -37.498 5.281 -20.330 1.00 78.44 187 THR A N 1
ATOM 1458 C CA . THR A 1 187 ? -37.471 4.998 -18.879 1.00 78.44 187 THR A CA 1
ATOM 1459 C C . THR A 1 187 ? -37.061 6.192 -18.016 1.00 78.44 187 THR A C 1
ATOM 1461 O O . THR A 1 187 ? -37.321 6.201 -16.814 1.00 78.44 187 THR A O 1
ATOM 1464 N N . LEU A 1 188 ? -36.432 7.207 -18.614 1.00 80.69 188 LEU A N 1
ATOM 1465 C CA . LEU A 1 188 ? -36.037 8.442 -17.931 1.00 80.69 188 LEU A CA 1
ATOM 1466 C C . LEU A 1 188 ? -37.053 9.577 -18.148 1.00 80.69 188 LEU A C 1
ATOM 1468 O O . LEU A 1 188 ? -36.901 10.657 -17.581 1.00 80.69 188 LEU A O 1
ATOM 1472 N N . ARG A 1 189 ? -38.092 9.358 -18.965 1.00 79.19 189 ARG A N 1
ATOM 1473 C CA . ARG A 1 189 ? -39.091 10.378 -19.300 1.00 79.19 189 ARG A CA 1
ATOM 1474 C C . ARG A 1 189 ? -39.882 10.776 -18.048 1.00 79.19 189 ARG A C 1
ATOM 1476 O O . ARG A 1 189 ? -40.396 9.919 -17.340 1.00 79.19 189 ARG A O 1
ATOM 1483 N N . GLY A 1 190 ? -39.976 12.080 -17.785 1.00 74.31 190 GLY A N 1
ATOM 1484 C CA . GLY A 1 190 ? -40.671 12.625 -16.611 1.00 74.31 190 GLY A CA 1
ATOM 1485 C C . GLY A 1 190 ? -39.862 12.601 -15.308 1.00 74.31 190 GLY A C 1
ATOM 1486 O O . GLY A 1 190 ? -40.351 13.100 -14.299 1.00 74.31 190 GLY A O 1
ATOM 1487 N N . ARG A 1 191 ? -38.627 12.074 -15.310 1.00 79.25 191 ARG A N 1
ATOM 1488 C CA . ARG A 1 191 ? -37.717 12.162 -14.158 1.00 79.25 191 ARG A CA 1
ATOM 1489 C C . ARG A 1 191 ? -36.856 13.422 -14.264 1.00 79.25 191 ARG A C 1
ATOM 1491 O O . ARG A 1 191 ? -36.183 13.635 -15.271 1.00 79.25 191 ARG A O 1
ATOM 1498 N N . THR A 1 192 ? -36.827 14.224 -13.205 1.00 82.19 192 THR A N 1
ATOM 1499 C CA . THR A 1 192 ? -35.925 15.379 -13.101 1.00 82.19 192 THR A CA 1
ATOM 1500 C C . THR A 1 192 ? -34.562 14.906 -12.606 1.00 82.19 192 THR A C 1
ATOM 1502 O O . THR A 1 192 ? -34.343 14.768 -11.405 1.00 82.19 192 THR A O 1
ATOM 1505 N N . LEU A 1 193 ? -33.649 14.614 -13.534 1.00 81.69 193 LEU A N 1
ATOM 1506 C CA . LEU A 1 193 ? -32.270 14.267 -13.196 1.00 81.69 193 LEU A CA 1
ATOM 1507 C C . LEU A 1 193 ? -31.453 15.537 -12.976 1.00 81.69 193 LEU A C 1
ATOM 1509 O O . LEU A 1 193 ? -31.516 16.476 -13.766 1.00 81.69 193 LEU A O 1
ATOM 1513 N N . GLN A 1 194 ? -30.651 15.535 -11.920 1.00 79.31 194 GLN A N 1
ATOM 1514 C CA . GLN A 1 194 ? -29.642 16.556 -11.684 1.00 79.31 194 GLN A CA 1
ATOM 1515 C C . GLN A 1 194 ? -28.266 15.913 -11.775 1.00 79.31 194 GLN A C 1
ATOM 1517 O O . GLN A 1 194 ? -28.073 14.757 -11.391 1.00 79.31 194 GLN A O 1
ATOM 1522 N N . LEU A 1 195 ? -27.305 16.671 -12.295 1.00 70.81 195 LEU A N 1
ATOM 1523 C CA . LEU A 1 195 ? -25.908 16.275 -12.244 1.00 70.81 195 LEU A CA 1
ATOM 1524 C C . LEU A 1 195 ? -25.505 16.120 -10.766 1.00 70.81 195 LEU A C 1
ATOM 1526 O O . LEU A 1 195 ? -25.951 16.892 -9.917 1.00 70.81 195 LEU A O 1
ATOM 1530 N N . HIS A 1 196 ? -24.706 15.103 -10.434 1.00 66.38 196 HIS A N 1
ATOM 1531 C CA . HIS A 1 196 ? -24.383 14.810 -9.036 1.00 66.38 196 HIS A CA 1
ATOM 1532 C C . HIS A 1 196 ? -23.788 16.063 -8.355 1.00 66.38 196 HIS A C 1
ATOM 1534 O O . HIS A 1 196 ? -22.954 16.720 -8.977 1.00 66.38 196 HIS A O 1
ATOM 1540 N N . PRO A 1 197 ? -24.122 16.406 -7.094 1.00 60.03 197 PRO A N 1
ATOM 1541 C CA . PRO A 1 197 ? -23.647 17.642 -6.455 1.00 60.03 197 PRO A CA 1
ATOM 1542 C C . PRO A 1 197 ? -22.122 17.835 -6.494 1.00 60.03 197 PRO A C 1
ATOM 1544 O O . PRO A 1 197 ? -21.641 18.952 -6.643 1.00 60.03 197 PRO A O 1
ATOM 1547 N N . ILE A 1 198 ? -21.354 16.740 -6.435 1.00 53.62 198 ILE A N 1
ATOM 1548 C CA . ILE A 1 198 ? -19.886 16.748 -6.611 1.00 53.62 198 ILE A CA 1
ATOM 1549 C C . ILE A 1 198 ? -19.474 17.197 -8.026 1.00 53.62 198 ILE A C 1
ATOM 1551 O O . ILE A 1 198 ? -18.504 17.928 -8.182 1.00 53.62 198 ILE A O 1
ATOM 1555 N N . GLN A 1 199 ? -20.212 16.786 -9.056 1.00 48.69 199 GLN A N 1
ATOM 1556 C CA . GLN A 1 199 ? -19.987 17.204 -10.440 1.00 48.69 199 GLN A CA 1
ATOM 1557 C C . GLN A 1 199 ? -20.513 18.629 -10.702 1.00 48.69 199 GLN A C 1
ATOM 1559 O O . GLN A 1 199 ? -19.871 19.362 -11.441 1.00 48.69 199 GLN A O 1
ATOM 1564 N N . LEU A 1 200 ? -21.612 19.061 -10.064 1.00 52.44 200 LEU A N 1
ATOM 1565 C CA . LEU A 1 200 ? -22.105 20.452 -10.132 1.00 52.44 200 LEU A CA 1
ATOM 1566 C C . LEU A 1 200 ? -21.162 21.459 -9.458 1.00 52.44 200 LEU A C 1
ATOM 1568 O O . LEU A 1 200 ? -21.013 22.576 -9.942 1.00 52.44 200 LEU A O 1
ATOM 1572 N N . ARG A 1 201 ? -20.516 21.067 -8.352 1.00 42.28 201 ARG A N 1
ATOM 1573 C CA . ARG A 1 201 ? -19.483 21.867 -7.666 1.00 42.28 201 ARG A CA 1
ATOM 1574 C C . ARG A 1 201 ? -18.134 21.845 -8.388 1.00 42.28 201 ARG A C 1
ATOM 1576 O O . ARG A 1 201 ? -17.232 22.595 -8.034 1.00 42.28 201 ARG A O 1
ATOM 1583 N N . SER A 1 202 ? -17.987 21.014 -9.419 1.00 37.94 202 SER A N 1
ATOM 1584 C CA . SER A 1 202 ? -16.843 21.092 -10.317 1.00 37.94 202 SER A CA 1
ATOM 1585 C C . SER A 1 202 ? -17.003 22.340 -11.189 1.00 37.94 202 SER A C 1
ATOM 1587 O O . SER A 1 202 ? -17.761 22.342 -12.156 1.00 37.94 202 SER A O 1
ATOM 1589 N N . HIS A 1 203 ? -16.316 23.431 -10.837 1.00 34.69 203 HIS A N 1
ATOM 1590 C CA . HIS A 1 203 ? -16.266 24.640 -11.660 1.00 34.69 203 HIS A CA 1
ATOM 1591 C C . HIS A 1 203 ? -15.561 24.359 -12.997 1.00 34.69 203 HIS A C 1
ATOM 1593 O O . HIS A 1 203 ? -14.365 24.588 -13.167 1.00 34.69 203 HIS A O 1
ATOM 1599 N N . ARG A 1 204 ? -16.326 23.890 -13.982 1.00 36.00 204 ARG A N 1
ATOM 1600 C CA . ARG A 1 204 ? -16.012 24.045 -15.401 1.00 36.00 204 ARG A CA 1
ATOM 1601 C C . ARG A 1 204 ? -17.217 24.648 -16.106 1.00 36.00 204 ARG A C 1
ATOM 1603 O O . ARG A 1 204 ? -18.131 23.951 -16.531 1.00 36.00 204 ARG A O 1
ATOM 1610 N N . THR A 1 205 ? -17.180 25.964 -16.266 1.00 30.02 205 THR A N 1
ATOM 1611 C CA . THR A 1 205 ? -17.835 26.645 -17.380 1.00 30.02 205 THR A CA 1
ATOM 1612 C C . THR A 1 205 ? -17.242 26.093 -18.679 1.00 30.02 205 THR A C 1
ATOM 1614 O O . THR A 1 205 ? -16.085 26.346 -19.005 1.00 30.02 205 THR A O 1
ATOM 1617 N N . MET A 1 206 ? -18.018 25.302 -19.422 1.00 37.38 206 MET A N 1
ATOM 1618 C CA . MET A 1 206 ? -17.771 25.117 -20.849 1.00 37.38 206 MET A CA 1
ATOM 1619 C C . MET A 1 206 ? -18.281 26.366 -21.567 1.00 37.38 206 MET A C 1
ATOM 1621 O O . MET A 1 206 ? -19.487 26.577 -21.600 1.00 37.38 206 MET A O 1
ATOM 1625 N N . HIS A 1 207 ? -17.394 27.181 -22.144 1.00 26.03 207 HIS A N 1
ATOM 1626 C CA . HIS A 1 207 ? -17.762 28.071 -23.248 1.00 26.03 207 HIS A CA 1
ATOM 1627 C C . HIS A 1 207 ? -16.558 28.452 -24.139 1.00 26.03 207 HIS A C 1
ATOM 1629 O O . HIS A 1 207 ? -15.413 28.330 -23.703 1.00 26.03 207 HIS A O 1
ATOM 1635 N N . PRO A 1 208 ? -16.814 28.823 -25.412 1.00 42.25 208 PRO A N 1
ATOM 1636 C CA . PRO A 1 208 ? -16.040 28.379 -26.569 1.00 42.25 208 PRO A CA 1
ATOM 1637 C C . PRO A 1 208 ? -15.629 29.551 -27.475 1.00 42.25 208 PRO A C 1
ATOM 1639 O O . PRO A 1 208 ? -16.483 30.134 -28.127 1.00 42.25 208 PRO A O 1
ATOM 1642 N N . GLN A 1 209 ? -14.347 29.885 -27.599 1.00 23.94 209 GLN A N 1
ATOM 1643 C CA . GLN A 1 209 ? -13.846 30.812 -28.633 1.00 23.94 209 GLN A CA 1
ATOM 1644 C C . GLN A 1 209 ? -12.363 30.485 -28.873 1.00 23.94 209 GLN A C 1
ATOM 1646 O O . GLN A 1 209 ? -11.638 30.278 -27.910 1.00 23.94 209 GLN A O 1
ATOM 1651 N N . GLY A 1 210 ? -11.807 30.377 -30.075 1.00 23.20 210 GLY A N 1
ATOM 1652 C CA . GLY A 1 210 ? -12.309 30.536 -31.429 1.00 23.20 210 GLY A CA 1
ATOM 1653 C C . GLY A 1 210 ? -11.231 30.010 -32.390 1.00 23.20 210 GLY A C 1
ATOM 1654 O O . GLY A 1 210 ? -10.039 30.023 -32.087 1.00 23.20 210 GLY A O 1
ATOM 1655 N N . VAL A 1 211 ? -11.680 29.484 -33.523 1.00 24.95 211 VAL A N 1
ATOM 1656 C CA . VAL A 1 211 ? -10.874 28.986 -34.647 1.00 24.95 211 VAL A CA 1
ATOM 1657 C C . VAL A 1 211 ? -10.266 30.154 -35.429 1.00 24.95 211 VAL A C 1
ATOM 1659 O O . VAL A 1 211 ? -10.931 31.182 -35.540 1.00 24.95 211 VAL A O 1
ATOM 1662 N N . SER A 1 212 ? -9.079 29.967 -36.038 1.00 24.84 212 SER A N 1
ATOM 1663 C CA . SER A 1 212 ? -8.735 30.315 -37.449 1.00 24.84 212 SER A CA 1
ATOM 1664 C C . SER A 1 212 ? -7.229 30.109 -37.748 1.00 24.84 212 SER A C 1
ATOM 1666 O O . SER A 1 212 ? -6.427 30.172 -36.822 1.00 24.84 212 SER A O 1
ATOM 1668 N N . PRO A 1 213 ? -6.787 29.960 -39.017 1.00 27.53 213 PRO A N 1
ATOM 1669 C CA . PRO A 1 213 ? -7.146 28.905 -39.970 1.00 27.53 213 PRO A CA 1
ATOM 1670 C C . PRO A 1 213 ? -5.902 28.240 -40.614 1.00 27.53 213 PRO A C 1
ATOM 1672 O O . PRO A 1 213 ? -4.844 28.847 -40.772 1.00 27.53 213 PRO A O 1
ATOM 1675 N N . CYS A 1 214 ? -6.049 26.997 -41.079 1.00 23.98 214 CYS A N 1
ATOM 1676 C CA . CYS A 1 214 ? -5.086 26.376 -41.990 1.00 23.98 214 CYS A CA 1
ATOM 1677 C C . CYS A 1 214 ? -5.236 26.976 -43.396 1.00 23.98 214 CYS A C 1
ATOM 1679 O O . CYS A 1 214 ? -6.325 26.931 -43.972 1.00 23.98 214 CYS A O 1
ATOM 1681 N N . GLN A 1 215 ? -4.145 27.478 -43.978 1.00 25.86 215 GLN A N 1
ATOM 1682 C CA . GLN A 1 215 ? -4.068 27.732 -45.415 1.00 25.86 215 GLN A CA 1
ATOM 1683 C C . GLN A 1 215 ? -3.434 26.536 -46.138 1.00 25.86 215 GLN A C 1
ATOM 1685 O O . GLN A 1 215 ? -2.282 26.199 -45.897 1.00 25.86 215 GLN A O 1
ATOM 1690 N N . GLY A 1 216 ? -4.218 25.950 -47.050 1.00 27.86 216 GLY A N 1
ATOM 1691 C CA . GLY A 1 216 ? -3.795 25.571 -48.404 1.00 27.86 216 GLY A CA 1
ATOM 1692 C C . GLY A 1 216 ? -2.911 24.333 -48.602 1.00 27.86 216 GLY A C 1
ATOM 1693 O O . GLY A 1 216 ? -1.711 24.375 -48.375 1.00 27.86 216 GLY A O 1
ATOM 1694 N N . GLY A 1 217 ? -3.475 23.284 -49.217 1.00 26.72 217 GLY A N 1
ATOM 1695 C CA . GLY A 1 217 ? -2.691 22.277 -49.947 1.00 26.72 217 GLY A CA 1
ATOM 1696 C C . GLY A 1 217 ? -3.417 20.948 -50.158 1.00 26.72 217 GLY A C 1
ATOM 1697 O O . GLY A 1 217 ? -3.548 20.158 -49.235 1.00 26.72 217 GLY A O 1
ATOM 1698 N N . ARG A 1 218 ? -3.906 20.706 -51.379 1.00 38.94 218 ARG A N 1
ATOM 1699 C CA . ARG A 1 218 ? -4.642 19.503 -51.814 1.00 38.94 218 ARG A CA 1
ATOM 1700 C C . ARG A 1 218 ? -3.744 18.255 -51.797 1.00 38.94 218 ARG A C 1
ATOM 1702 O O . ARG A 1 218 ? -2.729 18.300 -52.469 1.00 38.94 218 ARG A O 1
ATOM 1709 N N . HIS A 1 219 ? -4.152 17.172 -51.120 1.00 30.94 219 HIS A N 1
ATOM 1710 C CA . HIS A 1 219 ? -4.046 15.739 -51.501 1.00 30.94 219 HIS A CA 1
ATOM 1711 C C . HIS A 1 219 ? -4.664 14.861 -50.379 1.00 30.94 219 HIS A C 1
ATOM 1713 O O . HIS A 1 219 ? -4.539 15.219 -49.208 1.00 30.94 219 HIS A O 1
ATOM 1719 N N . PRO A 1 220 ? -5.347 13.735 -50.682 1.00 26.89 220 PRO A N 1
ATOM 1720 C CA . PRO A 1 220 ? -5.949 12.884 -49.658 1.00 26.89 220 PRO A CA 1
ATOM 1721 C C . PRO A 1 220 ? -4.909 11.912 -49.080 1.00 26.89 220 PRO A C 1
ATOM 1723 O O . PRO A 1 220 ? -4.481 10.985 -49.761 1.00 26.89 220 PRO A O 1
ATOM 1726 N N . CYS A 1 221 ? -4.529 12.087 -47.813 1.00 23.73 221 CYS A N 1
ATOM 1727 C CA . CYS A 1 221 ? -3.827 11.048 -47.055 1.00 23.73 221 CYS A CA 1
ATOM 1728 C C . CYS A 1 221 ? -4.850 10.219 -46.272 1.00 23.73 221 CYS A C 1
ATOM 1730 O O . CYS A 1 221 ? -5.349 10.638 -45.230 1.00 23.73 221 CYS A O 1
ATOM 1732 N N . SER A 1 222 ? -5.165 9.031 -46.782 1.00 23.78 222 SER A N 1
ATOM 1733 C CA . SER A 1 222 ? -5.839 7.978 -46.027 1.00 23.78 222 SER A CA 1
ATOM 1734 C C . SER A 1 222 ? -4.855 7.348 -45.037 1.00 23.78 222 SER A C 1
ATOM 1736 O O . SER A 1 222 ? -3.849 6.780 -45.459 1.00 23.78 222 SER A O 1
ATOM 1738 N N . LEU A 1 223 ? -5.150 7.407 -43.738 1.00 22.47 223 LEU A N 1
ATOM 1739 C CA . LEU A 1 223 ? -4.428 6.666 -42.701 1.00 22.47 223 LEU A CA 1
ATOM 1740 C C . LEU A 1 223 ? -5.337 5.554 -42.168 1.00 22.47 223 LEU A C 1
ATOM 1742 O O . LEU A 1 223 ? -6.284 5.797 -41.424 1.00 22.47 223 LEU A O 1
ATOM 1746 N N . SER A 1 224 ? -5.053 4.325 -42.595 1.00 23.02 224 SER A N 1
ATOM 1747 C CA . SER A 1 224 ? -5.596 3.104 -42.007 1.00 23.02 224 SER A CA 1
ATOM 1748 C C . SER A 1 224 ? -4.916 2.839 -40.663 1.00 23.02 224 SER A C 1
ATOM 1750 O O . SER A 1 224 ? -3.692 2.743 -40.599 1.00 23.02 224 SER A O 1
ATOM 1752 N N . LEU A 1 225 ? -5.696 2.682 -39.594 1.00 24.00 225 LEU A N 1
ATOM 1753 C CA . LEU A 1 225 ? -5.201 2.218 -38.296 1.00 24.00 225 LEU A CA 1
ATOM 1754 C C . LEU A 1 225 ? -4.901 0.710 -38.364 1.00 24.00 225 LEU A C 1
ATOM 1756 O O . LEU A 1 225 ? -5.820 -0.108 -38.445 1.00 24.00 225 LEU A O 1
ATOM 1760 N N . GLU A 1 226 ? -3.621 0.333 -38.329 1.00 26.91 226 GLU A N 1
ATOM 1761 C CA . GLU A 1 226 ? -3.195 -1.060 -38.157 1.00 26.91 226 GLU A CA 1
ATOM 1762 C C . GLU A 1 226 ? -3.374 -1.543 -36.704 1.00 26.91 226 GLU A C 1
ATOM 1764 O O . GLU A 1 226 ? -3.213 -0.804 -35.733 1.00 26.91 226 GLU A O 1
ATOM 1769 N N . LYS A 1 227 ? -3.707 -2.832 -36.562 1.00 28.11 227 LYS A N 1
ATOM 1770 C CA . LYS A 1 227 ? -3.819 -3.568 -35.292 1.00 28.11 227 LYS A CA 1
ATOM 1771 C C . LYS A 1 227 ? -2.509 -3.505 -34.494 1.00 28.11 227 LYS A C 1
ATOM 1773 O O . LYS A 1 227 ? -1.479 -3.949 -34.986 1.00 28.11 227 LYS A O 1
ATOM 1778 N N . HIS A 1 228 ? -2.593 -3.084 -33.230 1.00 33.66 228 HIS A N 1
ATOM 1779 C CA . HIS A 1 228 ? -1.503 -3.110 -32.246 1.00 33.66 228 HIS A CA 1
ATOM 1780 C C . HIS A 1 228 ? -0.639 -4.390 -32.284 1.00 33.66 228 HIS A C 1
ATOM 1782 O O . HIS A 1 228 ? -1.146 -5.518 -32.273 1.00 33.66 228 HIS A O 1
ATOM 1788 N N . GLU A 1 229 ? 0.682 -4.192 -32.265 1.00 36.66 229 GLU A N 1
ATOM 1789 C CA . GLU A 1 229 ? 1.711 -5.231 -32.223 1.00 36.66 229 GLU A CA 1
ATOM 1790 C C . GLU A 1 229 ? 1.577 -6.154 -30.993 1.00 36.66 229 GLU A C 1
ATOM 1792 O O . GLU A 1 229 ? 1.313 -5.735 -29.866 1.00 36.66 229 GLU A O 1
ATOM 1797 N N . LYS A 1 230 ? 1.766 -7.462 -31.205 1.00 53.41 230 LYS A N 1
ATOM 1798 C CA . LYS A 1 230 ? 1.600 -8.512 -30.185 1.00 53.41 230 LYS A CA 1
ATOM 1799 C C . LYS A 1 230 ? 2.746 -8.482 -29.155 1.00 53.41 230 LYS A C 1
ATOM 1801 O O . LYS A 1 230 ? 3.911 -8.381 -29.528 1.00 53.41 230 LYS A O 1
ATOM 1806 N N . PHE A 1 231 ? 2.439 -8.772 -27.880 1.00 47.22 231 PHE A N 1
ATOM 1807 C CA . PHE A 1 231 ? 3.377 -8.984 -26.744 1.00 47.22 231 PHE A CA 1
ATOM 1808 C C . PHE A 1 231 ? 4.636 -9.824 -27.071 1.00 47.22 231 PHE A C 1
ATOM 1810 O O . PHE A 1 231 ? 5.686 -9.699 -26.440 1.00 47.22 231 PHE A O 1
ATOM 1817 N N . ALA A 1 232 ? 4.550 -10.689 -28.083 1.00 50.16 232 ALA A N 1
ATOM 1818 C CA . ALA A 1 232 ? 5.639 -11.539 -28.542 1.00 50.16 232 ALA A CA 1
ATOM 1819 C C . ALA A 1 232 ? 6.810 -10.789 -29.212 1.00 50.16 232 ALA A C 1
ATOM 1821 O O . ALA A 1 232 ? 7.890 -11.378 -29.290 1.00 50.16 232 ALA A O 1
ATOM 1822 N N . VAL A 1 233 ? 6.624 -9.550 -29.678 1.00 50.00 233 VAL A N 1
ATOM 1823 C CA . VAL A 1 233 ? 7.600 -8.830 -30.525 1.00 50.00 233 VAL A CA 1
ATOM 1824 C C . VAL A 1 233 ? 8.143 -7.543 -29.882 1.00 50.00 233 VAL A C 1
ATOM 1826 O O . VAL A 1 233 ? 9.008 -6.893 -30.451 1.00 50.00 233 VAL A O 1
ATOM 1829 N N . LEU A 1 234 ? 7.702 -7.206 -28.665 1.00 55.31 234 LEU A N 1
ATOM 1830 C CA . LEU A 1 234 ? 8.117 -5.984 -27.966 1.00 55.31 234 LEU A CA 1
ATOM 1831 C C . LEU A 1 234 ? 9.607 -6.012 -27.583 1.00 55.31 234 LEU A C 1
ATOM 1833 O O . LEU A 1 234 ? 10.066 -6.935 -26.902 1.00 55.31 234 LEU A O 1
ATOM 1837 N N . ASN A 1 235 ? 10.361 -4.985 -27.968 1.00 56.09 235 ASN A N 1
ATOM 1838 C CA . ASN A 1 235 ? 11.724 -4.776 -27.475 1.00 56.09 235 ASN A CA 1
ATOM 1839 C C . ASN A 1 235 ? 11.714 -4.275 -26.024 1.00 56.09 235 ASN A C 1
ATOM 1841 O O . ASN A 1 235 ? 10.704 -3.759 -25.553 1.00 56.09 235 ASN A O 1
ATOM 1845 N N . VAL A 1 236 ? 12.823 -4.471 -25.300 1.00 56.94 236 VAL A N 1
ATOM 1846 C CA . VAL A 1 236 ? 12.975 -4.043 -23.898 1.00 56.94 236 VAL A CA 1
ATOM 1847 C C . VAL A 1 236 ? 13.713 -2.705 -23.869 1.00 56.94 236 VAL A C 1
ATOM 1849 O O . VAL A 1 236 ? 14.919 -2.692 -24.113 1.00 56.94 236 VAL A O 1
ATOM 1852 N N . PRO A 1 237 ? 13.048 -1.581 -23.556 1.00 55.50 237 PRO A N 1
ATOM 1853 C CA . PRO A 1 237 ? 13.742 -0.327 -23.294 1.00 55.50 237 PRO A CA 1
ATOM 1854 C C . PRO A 1 237 ? 14.664 -0.475 -22.075 1.00 55.50 237 PRO A C 1
ATOM 1856 O O . PRO A 1 237 ? 14.273 -1.092 -21.077 1.00 55.50 237 PRO A O 1
ATOM 1859 N N . GLY A 1 238 ? 15.873 0.094 -22.113 1.00 51.12 238 GLY A N 1
ATOM 1860 C CA . GLY A 1 238 ? 16.858 -0.026 -21.022 1.00 51.12 238 GLY A CA 1
ATOM 1861 C C . GLY A 1 238 ? 16.338 0.429 -19.645 1.00 51.12 238 GLY A C 1
ATOM 1862 O O . GLY A 1 238 ? 16.713 -0.129 -18.612 1.00 51.12 238 GLY A O 1
ATOM 1863 N N . ASN A 1 239 ? 15.376 1.352 -19.625 1.00 55.81 239 ASN A N 1
ATOM 1864 C CA . ASN A 1 239 ? 14.715 1.917 -18.441 1.00 55.81 239 ASN A CA 1
ATOM 1865 C C . ASN A 1 239 ? 13.492 1.117 -17.936 1.00 55.81 239 ASN A C 1
ATOM 1867 O O . ASN A 1 239 ? 12.731 1.600 -17.103 1.00 55.81 239 ASN A O 1
ATOM 1871 N N . SER A 1 240 ? 13.291 -0.112 -18.413 1.00 54.34 240 SER A N 1
ATOM 1872 C CA . SER A 1 240 ? 12.191 -0.978 -17.967 1.00 54.34 240 SER A CA 1
ATOM 1873 C C . SER A 1 240 ? 12.257 -1.323 -16.471 1.00 54.34 240 SER A C 1
ATOM 1875 O O . SER A 1 240 ? 13.334 -1.600 -15.947 1.00 54.34 240 SER A O 1
ATOM 1877 N N . SER A 1 241 ? 11.111 -1.406 -15.785 1.00 53.72 241 SER A N 1
ATOM 1878 C CA . SER A 1 241 ? 11.049 -1.825 -14.372 1.00 53.72 241 SER A CA 1
ATOM 1879 C C . SER A 1 241 ? 11.576 -3.254 -14.161 1.00 53.72 241 SER A C 1
ATOM 1881 O O . SER A 1 241 ? 11.534 -4.085 -15.069 1.00 53.72 241 SER A O 1
ATOM 1883 N N . SER A 1 242 ? 12.052 -3.580 -12.955 1.00 47.84 242 SER A N 1
ATOM 1884 C CA . SER A 1 242 ? 12.499 -4.941 -12.597 1.00 47.84 242 SER A CA 1
ATOM 1885 C C . SER A 1 242 ? 11.398 -5.984 -12.809 1.00 47.84 242 SER A C 1
ATOM 1887 O O . SER A 1 242 ? 11.674 -7.066 -13.325 1.00 47.84 242 SER A O 1
ATOM 1889 N N . THR A 1 243 ? 10.146 -5.629 -12.510 1.00 49.31 243 THR A N 1
ATOM 1890 C CA . THR A 1 243 ? 8.957 -6.442 -12.796 1.00 49.31 243 THR A CA 1
ATOM 1891 C C . THR A 1 243 ? 8.784 -6.679 -14.294 1.00 49.31 243 THR A C 1
ATOM 1893 O O . THR A 1 243 ? 8.595 -7.819 -14.711 1.00 49.31 243 THR A O 1
ATOM 1896 N N . TRP A 1 244 ? 8.910 -5.638 -15.126 1.00 56.44 244 TRP A N 1
ATOM 1897 C CA . TRP A 1 244 ? 8.796 -5.770 -16.581 1.00 56.44 244 TRP A CA 1
ATOM 1898 C C . TRP A 1 244 ? 9.944 -6.594 -17.166 1.00 56.44 244 TRP A C 1
ATOM 1900 O O . TRP A 1 244 ? 9.710 -7.503 -17.957 1.00 56.44 244 TRP A O 1
ATOM 1910 N N . ARG A 1 245 ? 11.182 -6.366 -16.710 1.00 60.28 245 ARG A N 1
ATOM 1911 C CA . ARG A 1 245 ? 12.343 -7.195 -17.070 1.00 60.28 245 ARG A CA 1
ATOM 1912 C C . ARG A 1 245 ? 12.140 -8.653 -16.644 1.00 60.28 245 ARG A C 1
ATOM 1914 O O . ARG A 1 245 ? 12.480 -9.550 -17.408 1.00 60.28 245 ARG A O 1
ATOM 1921 N N . GLY A 1 246 ? 11.548 -8.900 -15.475 1.00 59.66 246 GLY A N 1
ATOM 1922 C CA . GLY A 1 246 ? 11.172 -10.232 -14.995 1.00 59.66 246 GLY A CA 1
ATOM 1923 C C . GLY A 1 246 ? 10.141 -10.916 -15.896 1.00 59.66 246 GLY A C 1
ATOM 1924 O O . GLY A 1 246 ? 10.384 -12.026 -16.370 1.00 59.66 246 GLY A O 1
ATOM 1925 N N . LEU A 1 247 ? 9.041 -10.226 -16.216 1.00 61.09 247 LEU A N 1
ATOM 1926 C CA . LEU A 1 247 ? 7.995 -10.705 -17.131 1.00 61.09 247 LEU A CA 1
ATOM 1927 C C . LEU A 1 247 ? 8.541 -10.974 -18.541 1.00 61.09 247 LEU A C 1
ATOM 1929 O O . LEU A 1 247 ? 8.222 -11.990 -19.160 1.00 61.09 247 LEU A O 1
ATOM 1933 N N . LEU A 1 248 ? 9.424 -10.106 -19.034 1.00 65.06 248 LEU A N 1
ATOM 1934 C CA . LEU A 1 248 ? 10.093 -10.268 -20.322 1.00 65.06 248 LEU A CA 1
ATOM 1935 C C . LEU A 1 248 ? 11.127 -11.399 -20.315 1.00 65.06 248 LEU A C 1
ATOM 1937 O O . LEU A 1 248 ? 11.251 -12.090 -21.324 1.00 65.06 248 LEU A O 1
ATOM 1941 N N . ARG A 1 249 ? 11.821 -11.665 -19.199 1.00 64.00 249 ARG A N 1
ATOM 1942 C CA . ARG A 1 249 ? 12.618 -12.898 -19.033 1.00 64.00 249 ARG A CA 1
ATOM 1943 C C . ARG A 1 249 ? 11.712 -14.131 -19.105 1.00 64.00 249 ARG A C 1
ATOM 1945 O O . ARG A 1 249 ? 12.045 -15.103 -19.779 1.00 64.00 249 ARG A O 1
ATOM 1952 N N . THR A 1 250 ? 10.507 -14.054 -18.531 1.00 62.75 250 THR A N 1
ATOM 1953 C CA . THR A 1 250 ? 9.507 -15.132 -18.631 1.00 62.75 250 THR A CA 1
ATOM 1954 C C . THR A 1 250 ? 8.912 -15.265 -20.039 1.00 62.75 250 THR A C 1
ATOM 1956 O O . THR A 1 250 ? 8.378 -16.317 -20.372 1.00 62.75 250 THR A O 1
ATOM 1959 N N . ARG A 1 251 ? 9.036 -14.262 -20.922 1.00 70.25 251 ARG A N 1
ATOM 1960 C CA . ARG A 1 251 ? 8.519 -14.304 -22.306 1.00 70.25 251 ARG A CA 1
ATOM 1961 C C . ARG A 1 251 ? 9.046 -15.495 -23.092 1.00 70.25 251 ARG A C 1
ATOM 1963 O O . ARG A 1 251 ? 8.276 -16.138 -23.798 1.00 70.25 251 ARG A O 1
ATOM 1970 N N . ASN A 1 252 ? 10.342 -15.786 -22.996 1.00 67.38 252 ASN A N 1
ATOM 1971 C CA . ASN A 1 252 ? 10.939 -16.911 -23.719 1.00 67.38 252 ASN A CA 1
ATOM 1972 C C . ASN A 1 252 ? 10.399 -18.246 -23.198 1.00 67.38 252 ASN A C 1
ATOM 1974 O O . ASN A 1 252 ? 10.117 -19.143 -23.989 1.00 67.38 252 ASN A O 1
ATOM 1978 N N . LEU A 1 253 ? 10.174 -18.346 -21.887 1.00 71.81 253 LEU A N 1
ATOM 1979 C CA . LEU A 1 253 ? 9.520 -19.495 -21.273 1.00 71.81 253 LEU A CA 1
ATOM 1980 C C . LEU A 1 253 ? 8.058 -19.618 -21.728 1.00 71.81 253 LEU A C 1
ATOM 1982 O O . LEU A 1 253 ? 7.628 -20.703 -22.107 1.00 71.81 253 LEU A O 1
ATOM 1986 N N . ILE A 1 254 ? 7.314 -18.508 -21.763 1.00 71.38 254 ILE A N 1
ATOM 1987 C CA . ILE A 1 254 ? 5.922 -18.466 -22.228 1.00 71.38 254 ILE A CA 1
ATOM 1988 C C . ILE A 1 254 ? 5.834 -18.863 -23.705 1.00 71.38 254 ILE A C 1
ATOM 1990 O O . ILE A 1 254 ? 4.972 -19.655 -24.066 1.00 71.38 254 ILE A O 1
ATOM 1994 N N . LYS A 1 255 ? 6.750 -18.382 -24.555 1.00 69.81 255 LYS A N 1
ATOM 1995 C CA . LYS A 1 255 ? 6.841 -18.770 -25.971 1.00 69.81 255 LYS A CA 1
ATOM 1996 C C . LYS A 1 255 ? 7.128 -20.262 -26.141 1.00 69.81 255 LYS A C 1
ATOM 1998 O O . LYS A 1 255 ? 6.475 -20.902 -26.953 1.00 69.81 255 LYS A O 1
ATOM 2003 N N . LYS A 1 256 ? 8.070 -20.817 -25.369 1.00 70.94 256 LYS A N 1
ATOM 2004 C CA . LYS A 1 256 ? 8.411 -22.251 -25.404 1.00 70.94 256 LYS A CA 1
ATOM 2005 C C . LYS A 1 256 ? 7.281 -23.136 -24.864 1.00 70.94 256 LYS A C 1
ATOM 2007 O O . LYS A 1 256 ? 7.083 -24.245 -25.353 1.00 70.94 256 LYS A O 1
ATOM 2012 N N . GLY A 1 257 ? 6.557 -22.660 -23.853 1.00 72.50 257 GLY A N 1
ATOM 2013 C CA . GLY A 1 257 ? 5.494 -23.412 -23.194 1.00 72.50 257 GLY A CA 1
ATOM 2014 C C . GLY A 1 257 ? 4.109 -23.236 -23.811 1.00 72.50 257 GLY A C 1
ATOM 2015 O O . GLY A 1 257 ? 3.262 -24.093 -23.607 1.00 72.50 257 GLY A O 1
ATOM 2016 N N . CYS A 1 258 ? 3.835 -22.176 -24.570 1.00 75.75 258 CYS A N 1
ATOM 2017 C CA . CYS A 1 258 ? 2.528 -21.977 -25.195 1.00 75.75 258 CYS A CA 1
ATOM 2018 C C . CYS A 1 258 ? 2.413 -22.828 -26.465 1.00 75.75 258 CYS A C 1
ATOM 2020 O O . CYS A 1 258 ? 3.070 -22.551 -27.467 1.00 75.75 258 CYS A O 1
ATOM 2022 N N . LYS A 1 259 ? 1.558 -23.852 -26.427 1.00 75.56 259 LYS A N 1
ATOM 2023 C CA . LYS A 1 259 ? 1.291 -24.752 -27.553 1.00 75.56 259 LYS A CA 1
ATOM 2024 C C . LYS A 1 259 ? -0.163 -24.635 -27.996 1.00 75.56 259 LYS A C 1
ATOM 2026 O O . LYS A 1 259 ? -1.061 -24.452 -27.172 1.00 75.56 259 LYS A O 1
ATOM 2031 N N . TRP A 1 260 ? -0.406 -24.754 -29.296 1.00 70.50 260 TRP A N 1
ATOM 2032 C CA . TRP A 1 260 ? -1.761 -24.932 -29.811 1.00 70.50 260 TRP A CA 1
ATOM 2033 C C . TRP A 1 260 ? -2.194 -26.381 -29.620 1.00 70.50 260 TRP A C 1
ATOM 2035 O O . TRP A 1 260 ? -1.474 -27.298 -30.008 1.00 70.50 260 TRP A O 1
ATOM 2045 N N . GLN A 1 261 ? -3.370 -26.577 -29.028 1.00 72.50 261 GLN A N 1
ATOM 2046 C CA . GLN A 1 261 ? -4.101 -27.829 -29.132 1.00 72.50 261 GLN A CA 1
ATOM 2047 C C . GLN A 1 261 ? -5.143 -27.647 -30.235 1.00 72.50 261 GLN A C 1
ATOM 2049 O O . GLN A 1 261 ? -6.130 -26.933 -30.041 1.00 72.50 261 GLN A O 1
ATOM 2054 N N . ILE A 1 262 ? -4.865 -28.248 -31.390 1.00 69.69 262 ILE A N 1
ATOM 2055 C CA . ILE A 1 262 ? -5.745 -28.233 -32.561 1.00 69.69 262 ILE A CA 1
ATOM 2056 C C . ILE A 1 262 ? -6.823 -29.299 -32.341 1.00 69.69 262 ILE A C 1
ATOM 2058 O O . ILE A 1 262 ? -6.481 -30.451 -32.072 1.00 69.69 262 ILE A O 1
ATOM 2062 N N . LYS A 1 263 ? -8.091 -28.893 -32.400 1.00 73.12 263 LYS A N 1
ATOM 2063 C CA . LYS A 1 263 ? -9.282 -29.739 -32.257 1.00 73.12 263 LYS A CA 1
ATOM 2064 C C . LYS A 1 263 ? -10.085 -29.695 -33.557 1.00 73.12 263 LYS A C 1
ATOM 2066 O O . LYS A 1 263 ? -9.664 -30.309 -34.536 1.00 73.12 263 LYS A O 1
ATOM 2071 N N . SER A 1 264 ? -11.150 -28.887 -33.623 1.00 69.06 264 SER A N 1
ATOM 2072 C CA . SER A 1 264 ? -11.927 -28.680 -34.854 1.00 69.06 264 SER A CA 1
ATOM 2073 C C . SER A 1 264 ? -11.089 -28.150 -36.022 1.00 69.06 264 SER A C 1
ATOM 2075 O O . SER A 1 264 ? -11.422 -28.386 -37.184 1.00 69.06 264 SER A O 1
ATOM 2077 N N . GLY A 1 265 ? -9.999 -27.427 -35.740 1.00 64.44 265 GLY A N 1
ATOM 2078 C CA . GLY A 1 265 ? -9.169 -26.796 -36.762 1.00 64.44 265 GLY A CA 1
ATOM 2079 C C . GLY A 1 265 ? -9.861 -25.627 -37.469 1.00 64.44 265 GLY A C 1
ATOM 2080 O O . GLY A 1 265 ? -9.269 -25.025 -38.361 1.00 64.44 265 GLY A O 1
ATOM 2081 N N . ALA A 1 266 ? -11.084 -25.263 -37.065 1.00 65.62 266 ALA A N 1
ATOM 2082 C CA . ALA A 1 266 ? -11.880 -24.217 -37.704 1.00 65.62 266 ALA A CA 1
ATOM 2083 C C . ALA A 1 266 ? -11.242 -22.823 -37.580 1.00 65.62 266 ALA A C 1
ATOM 2085 O O . ALA A 1 266 ? -11.480 -21.953 -38.417 1.00 65.62 266 ALA A O 1
ATOM 2086 N N . GLN A 1 267 ? -10.427 -22.599 -36.543 1.00 64.00 267 GLN A N 1
ATOM 2087 C CA . GLN A 1 267 ? -9.729 -21.327 -36.326 1.00 64.00 267 GLN A CA 1
ATOM 2088 C C . GLN A 1 267 ? -8.289 -21.348 -36.853 1.00 64.00 267 GLN A C 1
ATOM 2090 O O . GLN A 1 267 ? -7.609 -20.319 -36.838 1.00 64.00 267 GLN A O 1
ATOM 2095 N N . ILE A 1 268 ? -7.819 -22.504 -37.326 1.00 66.25 268 ILE A N 1
ATOM 2096 C CA . ILE A 1 268 ? -6.471 -22.684 -37.849 1.00 66.25 268 ILE A CA 1
ATOM 2097 C C . ILE A 1 268 ? -6.452 -22.346 -39.337 1.00 66.25 268 ILE A C 1
ATOM 2099 O O . ILE A 1 268 ? -7.110 -22.973 -40.165 1.00 66.25 268 ILE A O 1
ATOM 2103 N N . LYS A 1 269 ? -5.627 -21.367 -39.705 1.00 67.94 269 LYS A N 1
ATOM 2104 C CA . LYS A 1 269 ? -5.384 -21.007 -41.100 1.00 67.94 269 LYS A CA 1
ATOM 2105 C C . LYS A 1 269 ? -4.218 -21.813 -41.663 1.00 67.94 269 LYS A C 1
ATOM 2107 O O . LYS A 1 269 ? -3.186 -21.257 -42.027 1.00 67.94 269 LYS A O 1
ATOM 2112 N N . PHE A 1 270 ? -4.378 -23.135 -41.716 1.00 70.69 270 PHE A N 1
ATOM 2113 C CA . PHE A 1 270 ? -3.297 -24.061 -42.065 1.00 70.69 270 PHE A CA 1
ATOM 2114 C C . PHE A 1 270 ? -2.578 -23.677 -43.369 1.00 70.69 270 PHE A C 1
ATOM 2116 O O . PHE A 1 270 ? -1.356 -23.600 -43.397 1.00 70.69 270 PHE A O 1
ATOM 2123 N N . TRP A 1 271 ? -3.312 -23.334 -44.429 1.00 68.44 271 TRP A N 1
ATOM 2124 C CA . TRP A 1 271 ? -2.675 -22.952 -45.696 1.00 68.44 271 TRP A CA 1
ATOM 2125 C C . TRP A 1 271 ? -2.163 -21.507 -45.733 1.00 68.44 271 TRP A C 1
ATOM 2127 O O . TRP A 1 271 ? -1.254 -21.199 -46.501 1.00 68.44 271 TRP A O 1
ATOM 2137 N N . GLN A 1 272 ? -2.747 -20.604 -44.940 1.00 68.12 272 GLN A N 1
ATOM 2138 C CA . GLN A 1 272 ? -2.511 -19.155 -45.056 1.00 68.12 272 GLN A CA 1
ATOM 2139 C C . GLN A 1 272 ? -1.496 -18.629 -44.027 1.00 68.12 272 GLN A C 1
ATOM 2141 O O . GLN A 1 272 ? -0.994 -17.520 -44.193 1.00 68.12 272 GLN A O 1
ATOM 2146 N N . ASP A 1 273 ? -1.175 -19.415 -42.998 1.00 64.88 273 ASP A N 1
ATOM 2147 C CA . ASP A 1 273 ? -0.151 -19.093 -42.003 1.00 64.88 273 ASP A CA 1
ATOM 2148 C C . ASP A 1 273 ? 1.224 -19.690 -42.390 1.00 64.88 273 ASP A C 1
ATOM 2150 O O . ASP A 1 273 ? 1.333 -20.646 -43.162 1.00 64.88 273 ASP A O 1
ATOM 2154 N N . TRP A 1 274 ? 2.306 -19.126 -41.843 1.00 57.25 274 TRP A N 1
ATOM 2155 C CA . TRP A 1 274 ? 3.679 -19.617 -42.035 1.00 57.25 274 TRP A CA 1
ATOM 2156 C C . TRP A 1 274 ? 3.992 -20.776 -41.088 1.00 57.25 274 TRP A C 1
ATOM 2158 O O . TRP A 1 274 ? 4.431 -20.568 -39.957 1.00 57.25 274 TRP A O 1
ATOM 2168 N N . TRP A 1 275 ? 3.768 -22.002 -41.559 1.00 61.81 275 TRP A N 1
ATOM 2169 C CA . TRP A 1 275 ? 4.106 -23.219 -40.812 1.00 61.81 275 TRP A CA 1
ATOM 2170 C C . TRP A 1 275 ? 5.523 -23.704 -41.112 1.00 61.81 275 TRP A C 1
ATOM 2172 O O . TRP A 1 275 ? 6.263 -24.045 -40.191 1.00 61.81 275 TRP A O 1
ATOM 2182 N N . VAL A 1 276 ? 5.898 -23.731 -42.396 1.00 53.84 276 VAL A N 1
ATOM 2183 C CA . VAL A 1 276 ? 7.187 -24.232 -42.896 1.00 53.84 276 VAL A CA 1
ATOM 2184 C C . VAL A 1 276 ? 7.558 -23.463 -44.170 1.00 53.84 276 VAL A C 1
ATOM 2186 O O . VAL A 1 276 ? 6.704 -23.273 -45.030 1.00 53.84 276 VAL A O 1
ATOM 2189 N N . GLY A 1 277 ? 8.821 -23.049 -44.316 1.00 55.94 277 GLY A N 1
ATOM 2190 C CA . GLY A 1 277 ? 9.314 -22.344 -45.510 1.00 55.94 277 GLY A CA 1
ATOM 2191 C C . GLY A 1 277 ? 9.311 -20.813 -45.392 1.00 55.94 277 GLY A C 1
ATOM 2192 O O . GLY A 1 277 ? 9.195 -20.267 -44.298 1.00 55.94 277 GLY A O 1
ATOM 2193 N N . LYS A 1 278 ? 9.514 -20.120 -46.524 1.00 68.31 278 LYS A N 1
ATOM 2194 C CA . LYS A 1 278 ? 9.608 -18.643 -46.596 1.00 68.31 278 LYS A CA 1
ATOM 2195 C C . LYS A 1 278 ? 8.285 -17.948 -46.943 1.00 68.31 278 LYS A C 1
ATOM 2197 O O . LYS A 1 278 ? 8.230 -16.724 -46.945 1.00 68.31 278 LYS A O 1
ATOM 2202 N N . GLU A 1 279 ? 7.239 -18.707 -47.245 1.00 62.44 279 GLU A N 1
ATOM 2203 C CA . GLU A 1 279 ? 5.926 -18.191 -47.627 1.00 62.44 279 GLU A CA 1
ATOM 2204 C C . GLU A 1 279 ? 4.808 -19.145 -47.166 1.00 62.44 279 GLU A C 1
ATOM 2206 O O . GLU A 1 279 ? 5.105 -20.281 -46.784 1.00 62.44 279 GLU A O 1
ATOM 2211 N N . PRO A 1 280 ? 3.529 -18.718 -47.145 1.00 74.69 280 PRO A N 1
ATOM 2212 C CA . PRO A 1 280 ? 2.422 -19.588 -46.767 1.00 74.69 280 PRO A CA 1
ATOM 2213 C C . PRO A 1 280 ? 2.260 -20.735 -47.765 1.00 74.69 280 PRO A C 1
ATOM 2215 O O . PRO A 1 280 ? 2.401 -20.540 -48.972 1.00 74.69 280 PRO A O 1
ATOM 2218 N N . LEU A 1 281 ? 1.875 -21.917 -47.279 1.00 72.69 281 LEU A N 1
ATOM 2219 C CA . LEU A 1 281 ? 1.702 -23.105 -48.124 1.00 72.69 281 LEU A CA 1
ATOM 2220 C C . LEU A 1 281 ? 0.672 -22.895 -49.247 1.00 72.69 281 LEU A C 1
ATOM 2222 O O . LEU A 1 281 ? 0.797 -23.512 -50.300 1.00 72.69 281 LEU A O 1
ATOM 2226 N N . LYS A 1 282 ? -0.302 -21.993 -49.065 1.00 74.69 282 LYS A N 1
ATOM 2227 C CA . LYS A 1 282 ? -1.281 -21.609 -50.094 1.00 74.69 282 LYS A CA 1
ATOM 2228 C C . LYS A 1 282 ? -0.636 -21.019 -51.351 1.00 74.69 282 LYS A C 1
ATOM 2230 O O . LYS A 1 282 ? -1.182 -21.192 -52.432 1.00 74.69 282 LYS A O 1
ATOM 2235 N N . ASN A 1 283 ? 0.502 -20.337 -51.233 1.00 76.00 283 ASN A N 1
ATOM 2236 C CA . ASN A 1 283 ? 1.190 -19.778 -52.400 1.00 76.00 283 ASN A CA 1
ATOM 2237 C C . ASN A 1 283 ? 1.811 -20.878 -53.268 1.00 76.00 283 ASN A C 1
ATOM 2239 O O . ASN A 1 283 ? 1.831 -20.764 -54.489 1.00 76.00 283 ASN A O 1
ATOM 2243 N N . LEU A 1 284 ? 2.275 -21.955 -52.631 1.00 74.94 284 LEU A N 1
ATOM 2244 C CA . LEU A 1 284 ? 2.831 -23.128 -53.305 1.00 74.94 284 LEU A CA 1
ATOM 2245 C C . LEU A 1 284 ? 1.729 -24.077 -53.808 1.00 74.94 284 LEU A C 1
ATOM 2247 O O . LEU A 1 284 ? 1.898 -24.724 -54.836 1.00 74.94 284 LEU A O 1
ATOM 2251 N N . TYR A 1 285 ? 0.593 -24.142 -53.104 1.00 76.06 285 TYR A N 1
ATOM 2252 C CA . TYR A 1 285 ? -0.526 -25.047 -53.391 1.00 76.06 285 TYR A CA 1
ATOM 2253 C C . TYR A 1 285 ? -1.878 -24.302 -53.353 1.00 76.06 285 TYR A C 1
ATOM 2255 O O . TYR A 1 285 ? -2.662 -24.471 -52.415 1.00 76.06 285 TYR A O 1
ATOM 2263 N N . PRO A 1 286 ? -2.185 -23.470 -54.365 1.00 65.75 286 PRO A N 1
ATOM 2264 C CA . PRO A 1 286 ? -3.307 -22.523 -54.327 1.00 65.75 286 PRO A CA 1
ATOM 2265 C C . PRO A 1 286 ? -4.706 -23.151 -54.390 1.00 65.75 286 PRO A C 1
ATOM 2267 O O . PRO A 1 286 ? -5.680 -22.474 -54.066 1.00 65.75 286 PRO A O 1
ATOM 2270 N N . LEU A 1 287 ? -4.811 -24.425 -54.780 1.00 66.38 287 LEU A N 1
ATOM 2271 C CA . LEU A 1 287 ? -6.077 -25.153 -54.946 1.00 66.38 287 LEU A CA 1
ATOM 2272 C C . LEU A 1 287 ? -6.486 -25.990 -53.718 1.00 66.38 287 LEU A C 1
ATOM 2274 O O . LEU A 1 287 ? -7.471 -26.718 -53.784 1.00 66.38 287 LEU A O 1
ATOM 2278 N N . MET A 1 288 ? -5.736 -25.927 -52.613 1.00 60.69 288 MET A N 1
ATOM 2279 C CA . MET A 1 288 ? -6.027 -26.698 -51.400 1.00 60.69 288 MET A CA 1
ATOM 2280 C C . MET A 1 288 ? -6.795 -25.860 -50.366 1.00 60.69 288 MET A C 1
ATOM 2282 O O . MET A 1 288 ? -6.328 -24.802 -49.934 1.00 60.69 288 MET A O 1
ATOM 2286 N N . ASP A 1 289 ? -7.948 -26.365 -49.926 1.00 60.97 289 ASP A N 1
ATOM 2287 C CA . ASP A 1 289 ? -8.753 -25.773 -48.853 1.00 60.97 289 ASP A CA 1
ATOM 2288 C C . ASP A 1 289 ? -8.321 -26.259 -47.466 1.00 60.97 289 ASP A C 1
ATOM 2290 O O . ASP A 1 289 ? -7.753 -27.344 -47.310 1.00 60.97 289 ASP A O 1
ATOM 2294 N N . ASN A 1 290 ? -8.570 -25.446 -46.428 1.00 60.09 290 ASN A N 1
ATOM 2295 C CA . ASN A 1 290 ? -8.206 -25.799 -45.050 1.00 60.09 290 ASN A CA 1
ATOM 2296 C C . ASN A 1 290 ? -8.831 -27.149 -44.664 1.00 60.09 290 ASN A C 1
ATOM 2298 O O . ASN A 1 290 ? -10.038 -27.319 -44.837 1.00 60.09 290 ASN A O 1
ATOM 2302 N N . PRO A 1 291 ? -8.052 -28.090 -44.100 1.00 58.97 291 PRO A N 1
ATOM 2303 C CA . PRO A 1 291 ? -8.605 -29.345 -43.619 1.00 58.97 291 PRO A CA 1
ATOM 2304 C C . PRO A 1 291 ? -9.532 -29.063 -42.429 1.00 58.97 291 PRO A C 1
ATOM 2306 O O . PRO A 1 291 ? -9.071 -28.818 -41.317 1.00 58.97 291 PRO A O 1
ATOM 2309 N N . ILE A 1 292 ? -10.844 -29.075 -42.667 1.00 54.75 292 ILE A N 1
ATOM 2310 C CA . ILE A 1 292 ? -11.862 -28.984 -41.616 1.00 54.75 292 ILE A CA 1
ATOM 2311 C C . ILE A 1 292 ? -12.006 -30.379 -41.006 1.00 54.75 292 ILE A C 1
ATOM 2313 O O . ILE A 1 292 ? -12.291 -31.343 -41.720 1.00 54.75 292 ILE A O 1
ATOM 2317 N N . ARG A 1 293 ? -11.805 -30.508 -39.691 1.00 56.19 293 ARG A N 1
ATOM 2318 C CA . ARG A 1 293 ? -12.128 -31.742 -38.966 1.00 56.19 293 ARG A CA 1
ATOM 2319 C C . ARG A 1 293 ? -13.488 -31.591 -38.291 1.00 56.19 293 ARG A C 1
ATOM 2321 O O . ARG A 1 293 ? -13.761 -30.578 -37.655 1.00 56.19 293 ARG A O 1
ATOM 2328 N N . ASN A 1 294 ? -14.325 -32.622 -38.411 1.00 52.34 294 ASN A N 1
ATOM 2329 C CA . ASN A 1 294 ? -15.644 -32.719 -37.775 1.00 52.34 294 ASN A CA 1
ATOM 2330 C C . ASN A 1 294 ? -15.528 -32.979 -36.257 1.00 52.34 294 ASN A C 1
ATOM 2332 O O . ASN A 1 294 ? -16.020 -33.984 -35.754 1.00 52.34 294 ASN A O 1
ATOM 2336 N N . GLU A 1 295 ? -14.856 -32.096 -35.517 1.00 55.34 295 GLU A N 1
ATOM 2337 C CA . GLU A 1 295 ? -14.855 -32.103 -34.049 1.00 55.34 295 GLU A CA 1
ATOM 2338 C C . GLU A 1 295 ? -15.634 -30.889 -33.513 1.00 55.34 295 GLU A C 1
ATOM 2340 O O . GLU A 1 295 ? -15.529 -29.786 -34.043 1.00 55.34 295 GLU A O 1
ATOM 2345 N N . VAL A 1 296 ? -16.424 -31.089 -32.451 1.00 58.19 296 VAL A N 1
ATOM 2346 C CA . VAL A 1 296 ? -17.347 -30.081 -31.874 1.00 58.19 296 VAL A CA 1
ATOM 2347 C C . VAL A 1 296 ? -16.616 -29.029 -31.021 1.00 58.19 296 VAL A C 1
ATOM 2349 O O . VAL A 1 296 ? -17.163 -27.979 -30.689 1.00 58.19 296 VAL A O 1
ATOM 2352 N N . GLU A 1 297 ? -15.364 -29.287 -30.645 1.00 59.78 297 GLU A N 1
ATOM 2353 C CA . GLU A 1 297 ? -14.630 -28.469 -29.682 1.00 59.78 297 GLU A CA 1
ATOM 2354 C C . GLU A 1 297 ? -13.675 -27.472 -30.353 1.00 59.78 297 GLU A C 1
ATOM 2356 O O . GLU A 1 297 ? -12.911 -27.813 -31.253 1.00 59.78 297 GLU A O 1
ATOM 2361 N N . ASN A 1 298 ? -13.675 -26.231 -29.861 1.00 67.12 298 ASN A N 1
ATOM 2362 C CA . ASN A 1 298 ? -12.821 -25.161 -30.377 1.00 67.12 298 ASN A CA 1
ATOM 2363 C C . ASN A 1 298 ? -11.329 -25.384 -30.068 1.00 67.12 298 ASN A C 1
ATOM 2365 O O . ASN A 1 298 ? -10.959 -25.842 -28.979 1.00 67.12 298 ASN A O 1
ATOM 2369 N N . ASP A 1 299 ? -10.477 -24.968 -31.008 1.00 69.56 299 ASP A N 1
ATOM 2370 C CA . ASP A 1 299 ? -9.025 -24.891 -30.833 1.00 69.56 299 ASP A CA 1
ATOM 2371 C C . ASP A 1 299 ? -8.669 -24.024 -29.612 1.00 69.56 299 ASP A C 1
ATOM 2373 O O . ASP A 1 299 ? -9.275 -22.975 -29.375 1.00 69.56 299 ASP A O 1
ATOM 2377 N N . LYS A 1 300 ? -7.666 -24.433 -28.822 1.00 75.19 300 LYS A N 1
ATOM 2378 C CA . LYS A 1 300 ? -7.260 -23.682 -27.618 1.00 75.19 300 LYS A CA 1
ATOM 2379 C C . LYS A 1 300 ? -5.751 -23.633 -27.409 1.00 75.19 300 LYS A C 1
ATOM 2381 O O . LYS A 1 300 ? -5.015 -24.560 -27.747 1.00 75.19 300 LYS A O 1
ATOM 2386 N N . ARG A 1 301 ? -5.283 -22.548 -26.783 1.00 73.88 301 ARG A N 1
ATOM 2387 C CA . ARG A 1 301 ? -3.899 -22.432 -26.296 1.00 73.88 301 ARG A CA 1
ATOM 2388 C C . ARG A 1 301 ? -3.735 -23.219 -25.000 1.00 73.88 301 ARG A C 1
ATOM 2390 O O . ARG A 1 301 ? -4.553 -23.102 -24.093 1.00 73.88 301 ARG A O 1
ATOM 2397 N N . THR A 1 302 ? -2.660 -23.991 -24.912 1.00 80.06 302 THR A N 1
ATOM 2398 C CA . THR A 1 302 ? -2.334 -24.844 -23.764 1.00 80.06 302 THR A CA 1
ATOM 2399 C C . THR A 1 302 ? -0.898 -24.623 -23.303 1.00 80.06 302 THR A C 1
ATOM 2401 O O . THR A 1 302 ? -0.045 -24.132 -24.048 1.00 80.06 302 THR A O 1
ATOM 2404 N N . TRP A 1 303 ? -0.642 -24.967 -22.046 1.00 84.19 303 TRP A N 1
ATOM 2405 C CA . TRP A 1 303 ? 0.675 -24.942 -21.433 1.00 84.19 303 TRP A CA 1
ATOM 2406 C C . TRP A 1 303 ? 1.369 -26.299 -21.574 1.00 84.19 303 TRP A C 1
ATOM 2408 O O . TRP A 1 303 ? 1.019 -27.268 -20.916 1.00 84.19 303 TRP A O 1
ATOM 2418 N N . GLY A 1 304 ? 2.384 -26.374 -22.426 1.00 77.88 304 GLY A N 1
ATOM 2419 C CA . GLY A 1 304 ? 3.096 -27.597 -22.786 1.00 77.88 304 GLY A CA 1
ATOM 2420 C C . GLY A 1 304 ? 4.015 -28.181 -21.710 1.00 77.88 304 GLY A C 1
ATOM 2421 O O . GLY A 1 304 ? 4.643 -29.200 -21.983 1.00 77.88 304 GLY A O 1
ATOM 2422 N N . PHE A 1 305 ? 4.114 -27.558 -20.529 1.00 77.38 305 PHE A N 1
ATOM 2423 C CA . PHE A 1 305 ? 4.866 -28.083 -19.379 1.00 77.38 305 PHE A CA 1
ATOM 2424 C C . PHE A 1 305 ? 3.967 -28.757 -18.328 1.00 77.38 305 PHE A C 1
ATOM 2426 O O . PHE A 1 305 ? 4.448 -29.168 -17.273 1.00 77.38 305 PHE A O 1
ATOM 2433 N N . THR A 1 306 ? 2.667 -28.889 -18.598 1.00 78.44 306 THR A N 1
ATOM 2434 C CA . THR A 1 306 ? 1.722 -29.647 -17.771 1.00 78.44 306 THR A CA 1
ATOM 2435 C C . THR A 1 306 ? 0.887 -30.578 -18.645 1.00 78.44 306 THR A C 1
ATOM 2437 O O . THR A 1 306 ? 0.566 -30.263 -19.788 1.00 78.44 306 THR A O 1
ATOM 2440 N N . LYS A 1 307 ? 0.537 -31.760 -18.119 1.00 77.00 307 LYS A N 1
ATOM 2441 C CA . LYS A 1 307 ? -0.252 -32.758 -18.866 1.00 77.00 307 LYS A CA 1
ATOM 2442 C C . LYS A 1 307 ? -1.688 -32.296 -19.136 1.00 77.00 307 LYS A C 1
ATOM 2444 O O . LYS A 1 307 ? -2.273 -32.684 -20.137 1.00 77.00 307 LYS A O 1
ATOM 2449 N N . ASP A 1 308 ? -2.243 -31.467 -18.256 1.00 78.50 308 ASP A N 1
ATOM 2450 C CA . ASP A 1 308 ? -3.591 -30.903 -18.369 1.00 78.50 308 ASP A CA 1
ATOM 2451 C C . ASP A 1 308 ? -3.638 -29.606 -19.199 1.00 78.50 308 ASP A C 1
ATOM 2453 O O . ASP A 1 308 ? -4.711 -29.038 -19.416 1.00 78.50 308 ASP A O 1
ATOM 2457 N N . GLY A 1 309 ? -2.480 -29.119 -19.656 1.00 76.00 309 GLY A N 1
ATOM 2458 C CA . GLY A 1 309 ? -2.365 -27.895 -20.434 1.00 76.00 309 GLY A CA 1
ATOM 2459 C C . GLY A 1 309 ? -2.612 -26.613 -19.635 1.00 76.00 309 GLY A C 1
ATOM 2460 O O . GLY A 1 309 ? -2.740 -25.554 -20.256 1.00 76.00 309 GLY A O 1
ATOM 2461 N N . LYS A 1 310 ? -2.695 -26.665 -18.295 1.00 80.38 310 LYS A N 1
ATOM 2462 C CA . LYS A 1 310 ? -2.915 -25.482 -17.445 1.00 80.38 310 LYS A CA 1
ATOM 2463 C C . LYS A 1 310 ? -1.603 -24.856 -16.995 1.00 80.38 310 LYS A C 1
ATOM 2465 O O . LYS A 1 310 ? -0.706 -25.535 -16.497 1.00 80.38 310 LYS A O 1
ATOM 2470 N N . PHE A 1 311 ? -1.510 -23.535 -17.109 1.00 75.06 311 PHE A N 1
ATOM 2471 C CA . PHE A 1 311 ? -0.381 -22.789 -16.564 1.00 75.06 311 PHE A CA 1
ATOM 2472 C C . PHE A 1 311 ? -0.449 -22.754 -15.032 1.00 75.06 311 PHE A C 1
ATOM 2474 O O . PHE A 1 311 ? -1.467 -22.373 -14.458 1.00 75.06 311 PHE A O 1
ATOM 2481 N N . THR A 1 312 ? 0.658 -23.089 -14.367 1.00 75.88 312 THR A N 1
ATOM 2482 C CA . THR A 1 312 ? 0.843 -22.827 -12.932 1.00 75.88 312 THR A CA 1
ATOM 2483 C C . THR A 1 312 ? 2.219 -22.228 -12.680 1.00 75.88 312 THR A C 1
ATOM 2485 O O . THR A 1 312 ? 3.193 -22.604 -13.339 1.00 75.88 312 THR A O 1
ATOM 2488 N N . VAL A 1 313 ? 2.327 -21.364 -11.667 1.00 68.81 313 VAL A N 1
ATOM 2489 C CA . VAL A 1 313 ? 3.615 -20.799 -11.222 1.00 68.81 313 VAL A CA 1
ATOM 2490 C C . VAL A 1 313 ? 4.617 -21.913 -10.902 1.00 68.81 313 VAL A C 1
ATOM 2492 O O . VAL A 1 313 ? 5.775 -21.839 -11.298 1.00 68.81 313 VAL A O 1
ATOM 2495 N N . LYS A 1 314 ? 4.147 -23.002 -10.279 1.00 67.94 314 LYS A N 1
ATOM 2496 C CA . LYS A 1 314 ? 4.950 -24.188 -9.960 1.00 67.94 314 LYS A CA 1
ATOM 2497 C C . LYS A 1 314 ? 5.524 -24.858 -11.216 1.00 67.94 314 LYS A C 1
ATOM 2499 O O . LYS A 1 314 ? 6.713 -25.148 -11.256 1.00 67.94 314 LYS A O 1
ATOM 2504 N N . SER A 1 315 ? 4.713 -25.063 -12.257 1.00 73.12 315 SER A N 1
ATOM 2505 C CA . SER A 1 315 ? 5.184 -25.648 -13.525 1.00 73.12 315 SER A CA 1
ATOM 2506 C C . SER A 1 315 ? 6.184 -24.754 -14.267 1.00 73.12 315 SER A C 1
ATOM 2508 O O . SER A 1 315 ? 7.151 -25.258 -14.830 1.00 73.12 315 SER A O 1
ATOM 2510 N N . ALA A 1 316 ? 5.990 -23.431 -14.227 1.00 70.12 316 ALA A N 1
ATOM 2511 C CA . ALA A 1 316 ? 6.926 -22.471 -14.803 1.00 70.12 316 ALA A CA 1
ATOM 2512 C C . ALA A 1 316 ? 8.259 -22.460 -14.035 1.00 70.12 316 ALA A C 1
ATOM 2514 O O . ALA A 1 316 ? 9.321 -22.469 -14.647 1.00 70.12 316 ALA A O 1
ATOM 2515 N N . TYR A 1 317 ? 8.204 -22.521 -12.704 1.00 65.62 317 TYR A N 1
ATOM 2516 C CA . TYR A 1 317 ? 9.379 -22.581 -11.838 1.00 65.62 317 TYR A CA 1
ATOM 2517 C C . TYR A 1 317 ? 10.222 -23.845 -12.070 1.00 65.62 317 TYR A C 1
ATOM 2519 O O . TYR A 1 317 ? 11.430 -23.737 -12.255 1.00 65.62 317 TYR A O 1
ATOM 2527 N N . TYR A 1 318 ? 9.607 -25.031 -12.159 1.00 66.06 318 TYR A N 1
ATOM 2528 C CA . TYR A 1 318 ? 10.345 -26.262 -12.483 1.00 66.06 318 TYR A CA 1
ATOM 2529 C C . TYR A 1 318 ? 10.955 -26.243 -13.885 1.00 66.06 318 TYR A C 1
ATOM 2531 O O . TYR A 1 318 ? 12.058 -26.747 -14.081 1.00 66.06 318 TYR A O 1
ATOM 2539 N N . ALA A 1 319 ? 10.265 -25.648 -14.860 1.00 67.75 319 ALA A N 1
ATOM 2540 C CA . ALA A 1 319 ? 10.817 -25.482 -16.197 1.00 67.75 319 ALA A CA 1
ATOM 2541 C C . ALA A 1 319 ? 12.059 -24.568 -16.194 1.00 67.75 319 ALA A C 1
ATOM 2543 O O . ALA A 1 319 ? 13.004 -24.861 -16.918 1.00 67.75 319 ALA A O 1
ATOM 2544 N N . ILE A 1 320 ? 12.093 -23.525 -15.353 1.00 65.62 320 ILE A N 1
ATOM 2545 C CA . ILE A 1 320 ? 13.267 -22.651 -15.159 1.00 65.62 320 ILE A CA 1
ATOM 2546 C C . ILE A 1 320 ? 14.404 -23.400 -14.454 1.00 65.62 320 ILE A C 1
ATOM 2548 O O . ILE A 1 320 ? 15.521 -23.398 -14.955 1.00 65.62 320 ILE A O 1
ATOM 2552 N N . ILE A 1 321 ? 14.124 -24.099 -13.347 1.00 61.75 321 ILE A N 1
ATOM 2553 C CA . ILE A 1 321 ? 15.132 -24.886 -12.606 1.00 61.75 321 ILE A CA 1
ATOM 2554 C C . ILE A 1 321 ? 15.835 -25.902 -13.508 1.00 61.75 321 ILE A C 1
ATOM 2556 O O . ILE A 1 321 ? 17.037 -26.103 -13.395 1.00 61.75 321 ILE A O 1
ATOM 2560 N N . ASN A 1 322 ? 15.091 -26.542 -14.409 1.00 59.41 322 ASN A N 1
ATOM 2561 C CA . ASN A 1 322 ? 15.641 -27.558 -15.303 1.00 59.41 322 ASN A CA 1
ATOM 2562 C C . ASN A 1 322 ? 16.341 -26.972 -16.544 1.00 59.41 322 ASN A C 1
ATOM 2564 O O . ASN A 1 322 ? 16.849 -27.738 -17.359 1.00 59.41 322 ASN A O 1
ATOM 2568 N N . THR A 1 323 ? 16.330 -25.646 -16.736 1.00 57.19 323 THR A N 1
ATOM 2569 C CA . THR A 1 323 ? 16.903 -24.988 -17.926 1.00 57.19 323 THR A CA 1
ATOM 2570 C C . THR A 1 323 ? 17.908 -23.871 -17.629 1.00 57.19 323 THR A C 1
ATOM 2572 O O . THR A 1 323 ? 18.606 -23.460 -18.554 1.00 57.19 323 THR A O 1
ATOM 2575 N N . GLU A 1 324 ? 18.038 -23.405 -16.382 1.00 62.28 324 GLU A N 1
ATOM 2576 C CA . GLU A 1 324 ? 18.984 -22.356 -15.975 1.00 62.28 324 GLU A CA 1
ATOM 2577 C C . GLU A 1 324 ? 19.909 -22.803 -14.827 1.00 62.28 324 GLU A C 1
ATOM 2579 O O . GLU A 1 324 ? 19.574 -23.668 -14.024 1.00 62.28 324 GLU A O 1
ATOM 2584 N N . ASP A 1 325 ? 21.092 -22.184 -14.750 1.00 64.38 325 ASP A N 1
ATOM 2585 C CA . ASP A 1 325 ? 22.075 -22.386 -13.679 1.00 64.38 325 ASP A CA 1
ATOM 2586 C C . ASP A 1 325 ? 21.521 -21.913 -12.321 1.00 64.38 325 ASP A C 1
ATOM 2588 O O . ASP A 1 325 ? 21.393 -20.706 -12.082 1.00 64.38 325 ASP A O 1
ATOM 2592 N N . ILE A 1 326 ? 21.207 -22.890 -11.461 1.00 71.44 326 ILE A N 1
ATOM 2593 C CA . ILE A 1 326 ? 20.642 -22.739 -10.110 1.00 71.44 326 ILE A CA 1
ATOM 2594 C C . ILE A 1 326 ? 21.689 -22.460 -9.025 1.00 71.44 326 ILE A C 1
ATOM 2596 O O . ILE A 1 326 ? 21.335 -22.338 -7.847 1.00 71.44 326 ILE A O 1
ATOM 2600 N N . ASN A 1 327 ? 22.970 -22.379 -9.386 1.00 82.56 327 ASN A N 1
ATOM 2601 C CA . ASN A 1 327 ? 24.005 -22.055 -8.420 1.00 82.56 327 ASN A CA 1
ATOM 2602 C C . ASN A 1 327 ? 23.920 -20.579 -8.034 1.00 82.56 327 ASN A C 1
ATOM 2604 O O . ASN A 1 327 ? 23.630 -19.696 -8.848 1.00 82.56 327 ASN A O 1
ATOM 2608 N N . CYS A 1 328 ? 24.204 -20.315 -6.761 1.00 83.62 328 CYS A N 1
ATOM 2609 C CA . CYS A 1 328 ? 24.277 -18.973 -6.207 1.00 83.62 328 CYS A CA 1
ATOM 2610 C C . CYS A 1 328 ? 25.191 -18.090 -7.068 1.00 83.62 328 CYS A C 1
ATOM 2612 O O . CYS A 1 328 ? 26.365 -18.405 -7.277 1.00 83.62 328 CYS A O 1
ATOM 2614 N N . LYS A 1 329 ? 24.671 -16.958 -7.557 1.00 82.94 329 LYS A N 1
ATOM 2615 C CA . LYS A 1 329 ? 25.411 -16.078 -8.484 1.00 82.94 329 LYS A CA 1
ATOM 2616 C C . LYS A 1 329 ? 26.583 -15.334 -7.839 1.00 82.94 329 LYS A C 1
ATOM 2618 O O . LYS A 1 329 ? 27.400 -14.755 -8.567 1.00 82.94 329 LYS A O 1
ATOM 2623 N N . ASP A 1 330 ? 26.669 -15.368 -6.513 1.00 82.06 330 ASP A N 1
ATOM 2624 C CA . ASP A 1 330 ? 27.773 -14.808 -5.737 1.00 82.06 330 ASP A CA 1
ATOM 2625 C C . ASP A 1 330 ? 28.901 -15.824 -5.529 1.00 82.06 330 ASP A C 1
ATOM 2627 O O . ASP A 1 330 ? 30.028 -15.571 -5.949 1.00 82.06 330 ASP A O 1
ATOM 2631 N N . CYS A 1 331 ? 28.616 -16.992 -4.941 1.00 85.00 331 CYS A N 1
ATOM 2632 C CA . CYS A 1 331 ? 29.663 -17.970 -4.616 1.00 85.00 331 CYS A CA 1
ATOM 2633 C C . CYS A 1 331 ? 29.927 -19.006 -5.719 1.00 85.00 331 CYS A C 1
ATOM 2635 O O . CYS A 1 331 ? 30.988 -19.617 -5.718 1.00 85.00 331 CYS A O 1
ATOM 2637 N N . ARG A 1 332 ? 28.963 -19.235 -6.623 1.00 83.94 332 ARG A N 1
ATOM 2638 C CA . ARG A 1 332 ? 28.958 -20.248 -7.701 1.00 83.94 332 ARG A CA 1
ATOM 2639 C C . ARG A 1 332 ? 29.144 -21.715 -7.278 1.00 83.94 332 ARG A C 1
ATOM 2641 O O . ARG A 1 332 ? 29.137 -22.584 -8.144 1.00 83.94 332 ARG A O 1
ATOM 2648 N N . ASN A 1 333 ? 29.246 -21.992 -5.980 1.00 80.44 333 ASN A N 1
ATOM 2649 C CA . ASN A 1 333 ? 29.635 -23.303 -5.450 1.00 80.44 333 ASN A CA 1
ATOM 2650 C C . ASN A 1 333 ? 28.469 -24.125 -4.879 1.00 80.44 333 ASN A C 1
ATOM 2652 O O . ASN A 1 333 ? 28.573 -25.343 -4.793 1.00 80.44 333 ASN A O 1
ATOM 2656 N N . GLU A 1 334 ? 27.366 -23.486 -4.481 1.00 83.69 334 GLU A N 1
ATOM 2657 C CA . GLU A 1 334 ? 26.196 -24.158 -3.899 1.00 83.69 334 GLU A CA 1
ATOM 2658 C C . GLU A 1 334 ? 24.901 -23.696 -4.578 1.00 83.69 334 GLU A C 1
ATOM 2660 O O . GLU A 1 334 ? 24.810 -22.570 -5.081 1.00 83.69 334 GLU A O 1
ATOM 2665 N N . VAL A 1 335 ? 23.879 -24.558 -4.547 1.00 82.12 335 VAL A N 1
ATOM 2666 C CA . VAL A 1 335 ? 22.529 -24.239 -5.029 1.00 82.12 335 VAL A CA 1
ATOM 2667 C C . VAL A 1 335 ? 21.944 -23.091 -4.213 1.00 82.12 335 VAL A C 1
ATOM 2669 O O . VAL A 1 335 ? 21.994 -23.075 -2.979 1.00 82.12 335 VAL A O 1
ATOM 2672 N N . GLU A 1 336 ? 21.359 -22.123 -4.910 1.00 82.38 336 GLU A N 1
ATOM 2673 C CA . GLU A 1 336 ? 20.777 -20.953 -4.277 1.00 82.38 336 GLU A CA 1
ATOM 2674 C C . GLU A 1 336 ? 19.576 -21.331 -3.390 1.00 82.38 336 GLU A C 1
ATOM 2676 O O . GLU A 1 336 ? 18.586 -21.907 -3.838 1.00 82.38 336 GLU A O 1
ATOM 2681 N N . SER A 1 337 ? 19.640 -20.972 -2.108 1.00 84.31 337 SER A N 1
ATOM 2682 C CA . SER A 1 337 ? 18.527 -21.084 -1.160 1.00 84.31 337 SER A CA 1
ATOM 2683 C C . SER A 1 337 ? 18.488 -19.866 -0.243 1.00 84.31 337 SER A C 1
ATOM 2685 O O . SER A 1 337 ? 19.497 -19.186 -0.075 1.00 84.31 337 SER A O 1
ATOM 2687 N N . ILE A 1 338 ? 17.347 -19.606 0.404 1.00 83.06 338 ILE A N 1
ATOM 2688 C CA . ILE A 1 338 ? 17.204 -18.487 1.356 1.00 83.06 338 ILE A CA 1
ATOM 2689 C C . ILE A 1 338 ? 18.250 -18.585 2.478 1.00 83.06 338 ILE A C 1
ATOM 2691 O O . ILE A 1 338 ? 18.889 -17.595 2.825 1.00 83.06 338 ILE A O 1
ATOM 2695 N N . SER A 1 339 ? 18.473 -19.794 3.008 1.00 85.69 339 SER A N 1
ATOM 2696 C CA . SER A 1 339 ? 19.522 -20.029 4.007 1.00 85.69 339 SER A CA 1
ATOM 2697 C C . SER A 1 339 ? 20.918 -19.799 3.431 1.00 85.69 339 SER A C 1
ATOM 2699 O O . SER A 1 339 ? 21.785 -19.287 4.133 1.00 85.69 339 SER A O 1
ATOM 2701 N N . HIS A 1 340 ? 21.154 -20.173 2.175 1.00 87.75 340 HIS A N 1
ATOM 2702 C CA . HIS A 1 340 ? 22.446 -19.958 1.542 1.00 87.75 340 HIS A CA 1
ATOM 2703 C C . HIS A 1 340 ? 22.719 -18.464 1.341 1.00 87.75 340 HIS A C 1
ATOM 2705 O O . HIS A 1 340 ? 23.652 -17.933 1.935 1.00 87.75 340 HIS A O 1
ATOM 2711 N N . ILE A 1 341 ? 21.865 -17.751 0.606 1.00 89.25 341 ILE A N 1
ATOM 2712 C CA . ILE A 1 341 ? 22.103 -16.347 0.230 1.00 89.25 341 ILE A CA 1
ATOM 2713 C C . ILE A 1 341 ? 22.156 -15.390 1.428 1.00 89.25 341 ILE A C 1
ATOM 2715 O O . ILE A 1 341 ? 22.893 -14.413 1.391 1.00 89.25 341 ILE A O 1
ATOM 2719 N N . LEU A 1 342 ? 21.400 -15.661 2.499 1.00 90.62 342 LEU A N 1
ATOM 2720 C CA . LEU A 1 342 ? 21.327 -14.765 3.659 1.00 90.62 342 LEU A CA 1
ATOM 2721 C C . LEU A 1 342 ? 22.283 -15.148 4.792 1.00 90.62 342 LEU A C 1
ATOM 2723 O O . LEU A 1 342 ? 22.424 -14.381 5.741 1.00 90.62 342 LEU A O 1
ATOM 2727 N N . ARG A 1 343 ? 22.905 -16.333 4.753 1.00 87.94 343 ARG A N 1
ATOM 2728 C CA . ARG A 1 343 ? 23.648 -16.852 5.912 1.00 87.94 343 ARG A CA 1
ATOM 2729 C C . ARG A 1 343 ? 24.893 -17.644 5.548 1.00 87.94 343 ARG A C 1
ATOM 2731 O O . ARG A 1 343 ? 25.971 -17.289 6.008 1.00 87.94 343 ARG A O 1
ATOM 2738 N N . THR A 1 344 ? 24.767 -18.720 4.768 1.00 88.00 344 THR A N 1
ATOM 2739 C CA . THR A 1 344 ? 25.886 -19.663 4.573 1.00 88.00 344 THR A CA 1
ATOM 2740 C C . THR A 1 344 ? 26.732 -19.402 3.328 1.00 88.00 344 THR A C 1
ATOM 2742 O O . THR A 1 344 ? 27.802 -19.996 3.226 1.00 88.00 344 THR A O 1
ATOM 2745 N N . CYS A 1 345 ? 26.316 -18.510 2.428 1.00 91.50 345 CYS A N 1
ATOM 2746 C CA . CYS A 1 345 ? 27.108 -18.040 1.292 1.00 91.50 345 CYS A CA 1
ATOM 2747 C C . CYS A 1 345 ? 28.411 -17.385 1.770 1.00 91.50 345 CYS A C 1
ATOM 2749 O O . CYS A 1 345 ? 28.402 -16.702 2.791 1.00 91.50 345 CYS A O 1
ATOM 2751 N N . SER A 1 346 ? 29.515 -17.551 1.034 1.00 89.62 346 SER A N 1
ATOM 2752 C CA . SER A 1 346 ? 30.814 -16.944 1.371 1.00 89.62 346 SER A CA 1
ATOM 2753 C C . SER A 1 346 ? 30.707 -15.432 1.584 1.00 89.62 346 SER A C 1
ATOM 2755 O O . SER A 1 346 ? 31.156 -14.925 2.602 1.00 89.62 346 SER A O 1
ATOM 2757 N N . THR A 1 347 ? 30.011 -14.732 0.689 1.00 88.94 347 THR A N 1
ATOM 2758 C CA . THR A 1 347 ? 29.729 -13.297 0.806 1.00 88.94 347 THR A CA 1
ATOM 2759 C C . THR A 1 347 ? 28.943 -12.966 2.074 1.00 88.94 347 THR A C 1
ATOM 2761 O O . THR A 1 347 ? 29.282 -12.023 2.784 1.00 88.94 347 THR A O 1
ATOM 2764 N N . ALA A 1 348 ? 27.900 -13.744 2.377 1.00 90.19 348 ALA A N 1
ATOM 2765 C CA . ALA A 1 348 ? 27.103 -13.540 3.580 1.00 90.19 348 ALA A CA 1
ATOM 2766 C C . ALA A 1 348 ? 27.939 -13.781 4.843 1.00 90.19 348 ALA A C 1
ATOM 2768 O O . ALA A 1 348 ? 27.873 -12.976 5.765 1.00 90.19 348 ALA A O 1
ATOM 2769 N N . ARG A 1 349 ? 28.771 -14.830 4.875 1.00 88.56 349 ARG A N 1
ATOM 2770 C CA . ARG A 1 349 ? 29.676 -15.111 6.000 1.00 88.56 349 ARG A CA 1
ATOM 2771 C C . ARG A 1 349 ? 30.614 -13.948 6.272 1.00 88.56 349 ARG A C 1
ATOM 2773 O O . ARG A 1 349 ? 30.652 -13.506 7.411 1.00 88.56 349 ARG A O 1
ATOM 2780 N N . THR A 1 350 ? 31.244 -13.380 5.244 1.00 89.00 350 THR A N 1
ATOM 2781 C CA . THR A 1 350 ? 32.099 -12.194 5.405 1.00 89.00 350 THR A CA 1
ATOM 2782 C C . THR A 1 350 ? 31.336 -11.025 6.034 1.00 89.00 350 THR A C 1
ATOM 2784 O O . THR A 1 350 ? 31.844 -10.374 6.940 1.00 89.00 350 THR A O 1
ATOM 2787 N N . VAL A 1 351 ? 30.082 -10.786 5.628 1.00 89.19 351 VAL A N 1
ATOM 2788 C CA . VAL A 1 351 ? 29.229 -9.763 6.264 1.00 89.19 351 VAL A CA 1
ATOM 2789 C C . VAL A 1 351 ? 29.004 -10.065 7.746 1.00 89.19 351 VAL A C 1
ATOM 2791 O O . VAL A 1 351 ? 29.092 -9.166 8.579 1.00 89.19 351 VAL A O 1
ATOM 2794 N N . TRP A 1 352 ? 28.713 -11.319 8.087 1.00 86.75 352 TRP A N 1
ATOM 2795 C CA . TRP A 1 352 ? 28.444 -11.732 9.463 1.00 86.75 352 TRP A CA 1
ATOM 2796 C C . TRP A 1 352 ? 29.692 -11.727 10.363 1.00 86.75 352 TRP A C 1
ATOM 2798 O O . TRP A 1 352 ? 29.568 -11.388 11.542 1.00 86.75 352 TRP A O 1
ATOM 2808 N N . GLU A 1 353 ? 30.860 -12.060 9.812 1.00 83.94 353 GLU A N 1
ATOM 2809 C CA . GLU A 1 353 ? 32.178 -12.033 10.467 1.00 83.94 353 GLU A CA 1
ATOM 2810 C C . GLU A 1 353 ? 32.605 -10.594 10.785 1.00 83.94 353 GLU A C 1
ATOM 2812 O O . GLU A 1 353 ? 32.873 -10.254 11.936 1.00 83.94 353 GLU A O 1
ATOM 2817 N N . GLU A 1 354 ? 32.551 -9.701 9.796 1.00 82.62 354 GLU A N 1
ATOM 2818 C CA . GLU A 1 354 ? 32.886 -8.280 9.961 1.00 82.62 354 GLU A CA 1
ATOM 2819 C C . GLU A 1 354 ? 31.914 -7.542 10.891 1.00 82.62 354 GLU A C 1
ATOM 2821 O O . GLU A 1 354 ? 32.284 -6.622 11.627 1.00 82.62 354 GLU A O 1
ATOM 2826 N N . LEU A 1 355 ? 30.650 -7.971 10.909 1.00 79.06 355 LEU A N 1
ATOM 2827 C CA . LEU A 1 355 ? 29.670 -7.528 11.891 1.00 79.06 355 LEU A CA 1
ATOM 2828 C C . LEU A 1 355 ? 29.881 -8.162 13.267 1.00 79.06 355 LEU A C 1
ATOM 2830 O O . LEU A 1 355 ? 28.935 -8.067 14.034 1.00 79.06 355 LEU A O 1
ATOM 2834 N N . LYS A 1 356 ? 31.021 -8.813 13.577 1.00 71.06 356 LYS A N 1
ATOM 2835 C CA . LYS A 1 356 ? 31.513 -9.346 14.881 1.00 71.06 356 LYS A CA 1
ATOM 2836 C C . LYS A 1 356 ? 30.451 -9.817 15.895 1.00 71.06 356 LYS A C 1
ATOM 2838 O O . LYS A 1 356 ? 30.648 -9.761 17.107 1.00 71.06 356 LYS A O 1
ATOM 2843 N N . ALA A 1 357 ? 29.287 -10.248 15.425 1.00 60.12 357 ALA A N 1
ATOM 2844 C CA . ALA A 1 357 ? 28.092 -10.438 16.247 1.00 60.12 357 ALA A CA 1
ATOM 2845 C C . ALA A 1 357 ? 27.757 -11.922 16.408 1.00 60.12 357 ALA A C 1
ATOM 2847 O O . ALA A 1 357 ? 26.969 -12.282 17.289 1.00 60.12 357 ALA A O 1
ATOM 2848 N N . TRP A 1 358 ? 28.379 -12.775 15.585 1.00 64.06 358 TRP A N 1
ATOM 2849 C CA . TRP A 1 358 ? 27.925 -14.143 15.344 1.00 64.06 358 TRP A CA 1
ATOM 2850 C C . TRP A 1 358 ? 29.034 -15.207 15.382 1.00 64.06 358 TRP A C 1
ATOM 2852 O O . TRP A 1 358 ? 28.703 -16.388 15.346 1.00 64.06 358 TRP A O 1
ATOM 2862 N N . GLU A 1 359 ? 30.312 -14.831 15.558 1.00 53.53 359 GLU A N 1
ATOM 2863 C CA . GLU A 1 359 ? 31.468 -15.759 15.622 1.00 53.53 359 GLU A CA 1
ATOM 2864 C C . GLU A 1 359 ? 31.365 -16.821 16.736 1.00 53.53 359 GLU A C 1
ATOM 2866 O O . GLU A 1 359 ? 31.999 -17.869 16.667 1.00 53.53 359 GLU A O 1
ATOM 2871 N N . GLN A 1 360 ? 30.543 -16.585 17.764 1.00 56.38 360 GLN A N 1
ATOM 2872 C CA . GLN A 1 360 ? 30.380 -17.504 18.898 1.00 56.38 360 GLN A CA 1
ATOM 2873 C C . GLN A 1 360 ? 29.196 -18.483 18.747 1.00 56.38 360 GLN A C 1
ATOM 2875 O O . GLN A 1 360 ? 28.978 -19.316 19.632 1.00 56.38 360 GLN A O 1
ATOM 2880 N N . ASP A 1 361 ? 28.412 -18.414 17.663 1.00 67.44 361 ASP A N 1
ATOM 2881 C CA . ASP A 1 361 ? 27.294 -19.340 17.437 1.00 67.44 361 ASP A CA 1
ATOM 2882 C C . ASP A 1 361 ? 27.781 -20.646 16.785 1.00 67.44 361 ASP A C 1
ATOM 2884 O O . ASP A 1 361 ? 27.829 -20.786 15.563 1.00 67.44 361 ASP A O 1
ATOM 2888 N N . ARG A 1 362 ? 28.099 -21.648 17.618 1.00 65.69 362 ARG A N 1
ATOM 2889 C CA . ARG A 1 362 ? 28.515 -22.996 17.173 1.00 65.69 362 ARG A CA 1
ATOM 2890 C C . ARG A 1 362 ? 27.499 -23.694 16.249 1.00 65.69 362 ARG A C 1
ATOM 2892 O O . ARG A 1 362 ? 27.845 -24.696 15.632 1.00 65.69 362 ARG A O 1
ATOM 2899 N N . GLN A 1 363 ? 26.257 -23.205 16.153 1.00 70.62 363 GLN A N 1
ATOM 2900 C CA . GLN A 1 363 ? 25.190 -23.769 15.315 1.00 70.62 363 GLN A CA 1
ATOM 2901 C C . GLN A 1 363 ? 24.817 -22.879 14.115 1.00 70.62 363 GLN A C 1
ATOM 2903 O O . GLN A 1 363 ? 23.793 -23.115 13.467 1.00 70.62 363 GLN A O 1
ATOM 2908 N N . PHE A 1 364 ? 25.642 -21.877 13.787 1.00 75.44 364 PHE A N 1
ATOM 2909 C CA . PHE A 1 364 ? 25.365 -20.884 12.745 1.00 75.44 364 PHE A CA 1
ATOM 2910 C C . PHE A 1 364 ? 24.988 -21.504 11.386 1.00 75.44 364 PHE A C 1
ATOM 2912 O O . PHE A 1 364 ? 23.985 -21.117 10.781 1.00 75.44 364 PHE A O 1
ATOM 2919 N N . GLY A 1 365 ? 25.754 -22.499 10.926 1.00 72.56 365 GLY A N 1
ATOM 2920 C CA . GLY A 1 365 ? 25.527 -23.172 9.641 1.00 72.56 365 GLY A CA 1
ATOM 2921 C C . GLY A 1 365 ? 24.552 -24.354 9.685 1.00 72.56 365 GLY A C 1
ATOM 2922 O O . GLY A 1 365 ? 23.939 -24.665 8.668 1.00 72.56 365 GLY A O 1
ATOM 2923 N N . SER A 1 366 ? 24.380 -25.003 10.842 1.00 79.12 366 SER A N 1
ATOM 2924 C CA . SER A 1 366 ? 23.646 -26.274 10.965 1.00 79.12 366 SER A CA 1
ATOM 2925 C C . SER A 1 366 ? 22.185 -26.119 11.397 1.00 79.12 366 SER A C 1
ATOM 2927 O O . SER A 1 366 ? 21.357 -26.978 11.102 1.00 79.12 366 SER A O 1
ATOM 2929 N N . MET A 1 367 ? 21.826 -25.021 12.070 1.00 82.12 367 MET A N 1
ATOM 2930 C CA . MET A 1 367 ? 20.452 -24.789 12.524 1.00 82.12 367 MET A CA 1
ATOM 2931 C C . MET A 1 367 ? 19.526 -24.390 11.363 1.00 82.12 367 MET A C 1
ATOM 2933 O O . MET A 1 367 ? 19.909 -23.610 10.490 1.00 82.12 367 MET A O 1
ATOM 2937 N N . ALA A 1 368 ? 18.268 -24.847 11.375 1.00 84.88 368 ALA A N 1
ATOM 2938 C CA . ALA A 1 368 ? 17.257 -24.412 10.407 1.00 84.88 368 ALA A CA 1
ATOM 2939 C C . ALA A 1 368 ? 17.080 -22.879 10.422 1.00 84.88 368 ALA A C 1
ATOM 2941 O O . ALA A 1 368 ? 16.987 -22.272 11.491 1.00 84.88 368 ALA A O 1
ATOM 2942 N N . PHE A 1 369 ? 16.986 -22.255 9.241 1.00 84.00 369 PHE A N 1
ATOM 2943 C CA . PHE A 1 369 ? 16.990 -20.790 9.085 1.00 84.00 369 PHE A CA 1
ATOM 2944 C C . PHE A 1 369 ? 15.943 -20.072 9.956 1.00 84.00 369 PHE A C 1
ATOM 2946 O O . PHE A 1 369 ? 16.258 -19.086 10.615 1.00 84.00 369 PHE A O 1
ATOM 2953 N N . LYS A 1 370 ? 14.717 -20.607 10.041 1.00 82.31 370 LYS A N 1
ATOM 2954 C CA . LYS A 1 370 ? 13.636 -20.053 10.878 1.00 82.31 370 LYS A CA 1
ATOM 2955 C C . LYS A 1 370 ? 13.981 -20.053 12.373 1.00 82.31 370 LYS A C 1
ATOM 2957 O O . LYS A 1 370 ? 13.690 -19.085 13.072 1.00 82.31 370 LYS A O 1
ATOM 2962 N N . ASN A 1 371 ? 14.603 -21.127 12.857 1.00 81.56 371 ASN A N 1
ATOM 2963 C CA . ASN A 1 371 ? 14.982 -21.264 14.265 1.00 81.56 371 ASN A CA 1
ATOM 2964 C C . ASN A 1 371 ? 16.158 -20.345 14.602 1.00 81.56 371 ASN A C 1
ATOM 2966 O O . ASN A 1 371 ? 16.148 -19.694 15.645 1.00 81.56 371 ASN A O 1
ATOM 2970 N N . TRP A 1 372 ? 17.115 -20.235 13.676 1.00 83.06 372 TRP A N 1
ATOM 2971 C CA . TRP A 1 372 ? 18.206 -19.271 13.762 1.00 83.06 372 TRP A CA 1
ATOM 2972 C C . TRP A 1 372 ? 17.684 -17.835 13.833 1.00 83.06 372 TRP A C 1
ATOM 2974 O O . TRP A 1 372 ? 18.038 -17.109 14.758 1.00 83.06 372 TRP A O 1
ATOM 2984 N N . LEU A 1 373 ? 16.765 -17.454 12.942 1.00 83.12 373 LEU A N 1
ATOM 2985 C CA . LEU A 1 373 ? 16.169 -16.120 12.937 1.00 83.12 373 LEU A CA 1
ATOM 2986 C C . LEU A 1 373 ? 15.457 -15.811 14.262 1.00 83.12 373 LEU A C 1
ATOM 2988 O O . LEU A 1 373 ? 15.741 -14.788 14.874 1.00 83.12 373 LEU A O 1
ATOM 2992 N N . LYS A 1 374 ? 14.599 -16.721 14.748 1.00 78.50 374 LYS A N 1
ATOM 2993 C CA . LYS A 1 374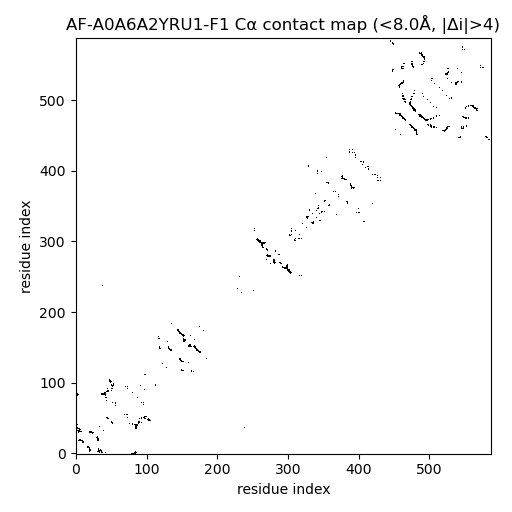 ? 13.825 -16.536 15.989 1.00 78.50 374 LYS A CA 1
ATOM 2994 C C . LYS A 1 374 ? 14.708 -16.402 17.233 1.00 78.50 374 LYS A C 1
ATOM 2996 O O . LYS A 1 374 ? 14.430 -15.580 18.102 1.00 78.50 374 LYS A O 1
ATOM 3001 N N . ARG A 1 375 ? 15.762 -17.219 17.339 1.00 75.94 375 ARG A N 1
ATOM 3002 C CA . ARG A 1 375 ? 16.713 -17.167 18.463 1.00 75.94 375 ARG A CA 1
ATOM 3003 C C . ARG A 1 375 ? 17.420 -15.816 18.528 1.00 75.94 375 ARG A C 1
ATOM 3005 O O . ARG A 1 375 ? 17.656 -15.284 19.609 1.00 75.94 375 ARG A O 1
ATOM 3012 N N . ASN A 1 376 ? 17.745 -15.280 17.360 1.00 73.75 376 ASN A N 1
ATOM 3013 C CA . ASN A 1 376 ? 18.620 -14.131 17.221 1.00 73.75 376 ASN A CA 1
ATOM 3014 C C . ASN A 1 376 ? 17.856 -12.803 17.182 1.00 73.75 376 ASN A C 1
ATOM 3016 O O . ASN A 1 376 ? 18.373 -11.801 17.670 1.00 73.75 376 ASN A O 1
ATOM 3020 N N . SER A 1 377 ? 16.601 -12.801 16.724 1.00 72.62 377 SER A N 1
ATOM 3021 C CA . SER A 1 377 ? 15.723 -11.627 16.747 1.00 72.62 377 SER A CA 1
ATOM 3022 C C . SER A 1 377 ? 15.277 -11.223 18.157 1.00 72.62 377 SER A C 1
ATOM 3024 O O . SER A 1 377 ? 14.880 -10.084 18.361 1.00 72.62 377 SER A O 1
ATOM 3026 N N . LEU A 1 378 ? 15.334 -12.143 19.130 1.00 64.56 378 LEU A N 1
ATOM 3027 C CA . LEU A 1 378 ? 14.893 -11.934 20.520 1.00 64.56 378 LEU A CA 1
ATOM 3028 C C . LEU A 1 378 ? 16.054 -11.719 21.511 1.00 64.56 378 LEU A C 1
ATOM 3030 O O . LEU A 1 378 ? 15.840 -11.628 22.721 1.00 64.56 378 LEU A O 1
ATOM 3034 N N . SER A 1 379 ? 17.298 -11.683 21.031 1.00 64.38 379 SER A N 1
ATOM 3035 C CA . SER A 1 379 ? 18.476 -11.567 21.894 1.00 64.38 379 SER A CA 1
ATOM 3036 C C . SER A 1 379 ? 18.634 -10.144 22.447 1.00 64.38 379 SER A C 1
ATOM 3038 O O . SER A 1 379 ? 18.993 -9.239 21.702 1.00 64.38 379 SER A O 1
ATOM 3040 N N . LYS A 1 380 ? 18.517 -9.983 23.774 1.00 59.94 380 LYS A N 1
ATOM 3041 C CA . LYS A 1 380 ? 18.774 -8.721 24.508 1.00 59.94 380 LYS A CA 1
ATOM 3042 C C . LYS A 1 380 ? 20.258 -8.392 24.745 1.00 59.94 380 LYS A C 1
ATOM 3044 O O . LYS A 1 380 ? 20.574 -7.444 25.455 1.00 59.94 380 LYS A O 1
ATOM 3049 N N . LYS A 1 381 ? 21.191 -9.200 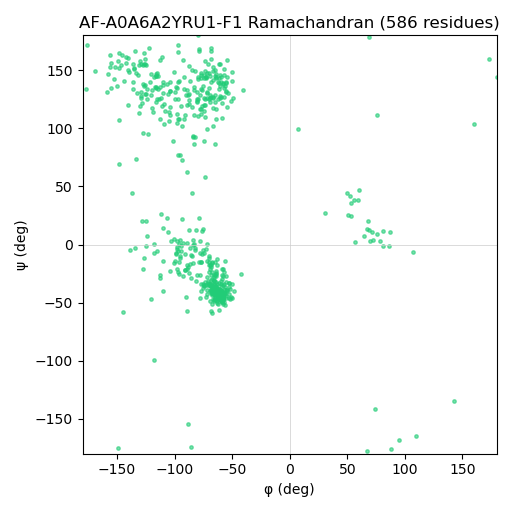24.230 1.00 62.38 381 LYS A N 1
ATOM 3050 C CA . LYS A 1 381 ? 22.628 -8.910 24.367 1.00 62.38 381 LYS A CA 1
ATOM 3051 C C . LYS A 1 381 ? 22.975 -7.607 23.626 1.00 62.38 381 LYS A C 1
ATOM 3053 O O . LYS A 1 381 ? 22.444 -7.418 22.529 1.00 62.38 381 LYS A O 1
ATOM 3058 N N . PRO A 1 382 ? 23.900 -6.777 24.148 1.00 57.50 382 PRO A N 1
ATOM 3059 C CA . PRO A 1 382 ? 24.388 -5.612 23.420 1.00 57.50 382 PRO A CA 1
ATOM 3060 C C . PRO A 1 382 ? 24.964 -6.052 22.067 1.00 57.50 382 PRO A C 1
ATOM 3062 O O . PRO A 1 382 ? 25.625 -7.099 21.957 1.00 57.50 382 PRO A O 1
ATOM 3065 N N . GLY A 1 383 ? 24.611 -5.320 21.013 1.00 59.81 383 GLY A N 1
ATOM 3066 C CA . GLY A 1 383 ? 25.165 -5.508 19.678 1.00 59.81 383 GLY A CA 1
ATOM 3067 C C . GLY A 1 383 ? 26.434 -4.685 19.492 1.00 59.81 383 GLY A C 1
ATOM 3068 O O . GLY A 1 383 ? 27.156 -4.398 20.445 1.00 59.81 383 GLY A O 1
ATOM 3069 N N . ILE A 1 384 ? 26.737 -4.353 18.243 1.00 61.50 384 ILE A N 1
ATOM 3070 C CA . ILE A 1 384 ? 27.945 -3.614 17.864 1.00 61.50 384 ILE A CA 1
ATOM 3071 C C . ILE A 1 384 ? 27.669 -2.122 17.840 1.00 61.50 384 ILE A C 1
ATOM 3073 O O . ILE A 1 384 ? 26.592 -1.713 17.425 1.00 61.50 384 ILE A O 1
ATOM 3077 N N . GLU A 1 385 ? 28.660 -1.315 18.234 1.00 61.81 385 GLU A N 1
ATOM 3078 C CA . GLU A 1 385 ? 28.551 0.153 18.236 1.00 61.81 385 GLU A CA 1
ATOM 3079 C C . GLU A 1 385 ? 27.345 0.651 19.063 1.00 61.81 385 GLU A C 1
ATOM 3081 O O . GLU A 1 385 ? 26.673 1.596 18.664 1.00 61.81 385 GLU A O 1
ATOM 3086 N N . ASN A 1 386 ? 27.058 0.009 20.204 1.00 62.47 386 ASN A N 1
ATOM 3087 C CA . ASN A 1 386 ? 25.910 0.287 21.086 1.00 62.47 386 ASN A CA 1
ATOM 3088 C C . ASN A 1 386 ? 24.515 0.029 20.483 1.00 62.47 386 ASN A C 1
ATOM 3090 O O . ASN A 1 386 ? 23.527 0.309 21.150 1.00 62.47 386 ASN A O 1
ATOM 3094 N N . LEU A 1 387 ? 24.418 -0.558 19.285 1.00 65.75 387 LEU A N 1
ATOM 3095 C CA . LEU A 1 387 ? 23.137 -0.920 18.672 1.00 65.75 387 LEU A CA 1
ATOM 3096 C C . LEU A 1 387 ? 22.592 -2.225 19.255 1.00 65.75 387 LEU A C 1
ATOM 3098 O O . LEU A 1 387 ? 23.345 -3.172 19.500 1.00 65.75 387 LEU A O 1
ATOM 3102 N N . GLU A 1 388 ? 21.274 -2.333 19.405 1.00 68.88 388 GLU A N 1
ATOM 3103 C CA . GLU A 1 388 ? 20.639 -3.605 19.753 1.00 68.88 388 GLU A CA 1
ATOM 3104 C C . GLU A 1 388 ? 20.830 -4.673 18.654 1.00 68.88 388 GLU A C 1
ATOM 3106 O O . GLU A 1 388 ? 20.796 -4.402 17.448 1.00 68.88 388 GLU A O 1
ATOM 3111 N N . ARG A 1 389 ? 21.002 -5.941 19.059 1.00 71.81 389 ARG A N 1
ATOM 3112 C CA . ARG A 1 389 ? 21.264 -7.055 18.124 1.00 71.81 389 ARG A CA 1
ATOM 3113 C C . ARG A 1 389 ? 20.107 -7.360 17.174 1.00 71.81 389 ARG A C 1
ATOM 3115 O O . ARG A 1 389 ? 20.363 -7.756 16.039 1.00 71.81 389 ARG A O 1
ATOM 3122 N N . GLY A 1 390 ? 18.861 -7.201 17.621 1.00 74.12 390 GLY A N 1
ATOM 3123 C CA . GLY A 1 390 ? 17.669 -7.481 16.813 1.00 74.12 390 GLY A CA 1
ATOM 3124 C C . GLY A 1 390 ? 17.583 -6.596 15.560 1.00 74.12 390 GLY A C 1
ATOM 3125 O O . GLY A 1 390 ? 17.566 -7.129 14.448 1.00 74.12 390 GLY A O 1
ATOM 3126 N N . PRO A 1 391 ? 17.606 -5.258 15.705 1.00 75.94 391 PRO A N 1
ATOM 3127 C CA . PRO A 1 391 ? 17.653 -4.329 14.575 1.00 75.94 391 PRO A CA 1
ATOM 3128 C C . PRO A 1 391 ? 18.839 -4.575 13.633 1.00 75.94 391 PRO A C 1
ATOM 3130 O O . PRO A 1 391 ? 18.659 -4.584 12.415 1.00 75.94 391 PRO A O 1
ATOM 3133 N N . MET A 1 392 ? 20.031 -4.857 14.174 1.00 81.00 392 MET A N 1
ATOM 3134 C CA . MET A 1 392 ? 21.217 -5.164 13.364 1.00 81.00 392 MET A CA 1
ATOM 3135 C C . MET A 1 392 ? 21.042 -6.440 12.525 1.00 81.00 392 MET A C 1
ATOM 3137 O O . MET A 1 392 ? 21.383 -6.458 11.342 1.00 81.00 392 MET A O 1
ATOM 3141 N N . LEU A 1 393 ? 20.474 -7.499 13.112 1.00 81.69 393 LEU A N 1
ATOM 3142 C CA . LEU A 1 393 ? 20.176 -8.751 12.412 1.00 81.69 393 LEU A CA 1
ATOM 3143 C C . LEU A 1 393 ? 19.232 -8.512 11.227 1.00 81.69 393 LEU A C 1
ATOM 3145 O O . LEU A 1 393 ? 19.508 -8.958 10.112 1.00 81.69 393 LEU A O 1
ATOM 3149 N N . MET A 1 394 ? 18.135 -7.789 11.460 1.00 82.88 394 MET A N 1
ATOM 3150 C CA . MET A 1 394 ? 17.146 -7.496 10.421 1.00 82.88 394 MET A CA 1
ATOM 3151 C C . MET A 1 394 ? 17.733 -6.617 9.316 1.00 82.88 394 MET A C 1
ATOM 3153 O O . MET A 1 394 ? 17.496 -6.868 8.132 1.00 82.88 394 MET A O 1
ATOM 3157 N N . ALA A 1 395 ? 18.555 -5.635 9.686 1.00 85.44 395 ALA A N 1
ATOM 3158 C CA . ALA A 1 39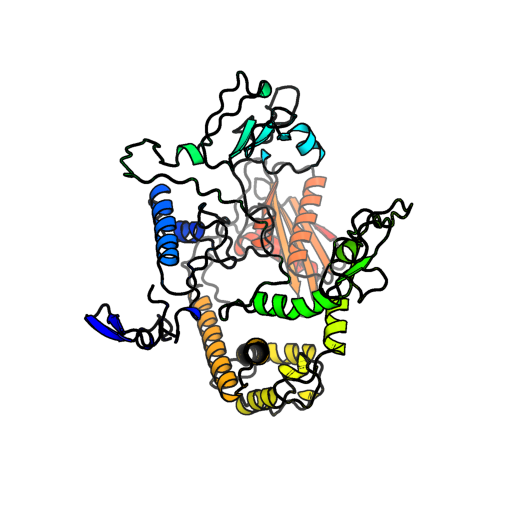5 ? 19.211 -4.752 8.737 1.00 85.44 395 ALA A CA 1
ATOM 3159 C C . ALA A 1 395 ? 20.236 -5.473 7.850 1.00 85.44 395 ALA A C 1
ATOM 3161 O O . ALA A 1 395 ? 20.298 -5.216 6.644 1.00 85.44 395 ALA A O 1
ATOM 3162 N N . ALA A 1 396 ? 21.004 -6.404 8.416 1.00 87.38 396 ALA A N 1
ATOM 3163 C CA . ALA A 1 396 ? 21.957 -7.222 7.673 1.00 87.38 396 ALA A CA 1
ATOM 3164 C C . ALA A 1 396 ? 21.254 -8.198 6.717 1.00 87.38 396 ALA A C 1
ATOM 3166 O O . ALA A 1 396 ? 21.625 -8.273 5.545 1.00 87.38 396 ALA A O 1
ATOM 3167 N N . ILE A 1 397 ? 20.181 -8.863 7.165 1.00 89.12 397 ILE A N 1
ATOM 3168 C CA . ILE A 1 397 ? 19.354 -9.733 6.310 1.00 89.12 397 ILE A CA 1
ATOM 3169 C C . ILE A 1 397 ? 18.769 -8.951 5.129 1.00 89.12 397 ILE A C 1
ATOM 3171 O O . ILE A 1 397 ? 18.870 -9.387 3.982 1.00 89.12 397 ILE A O 1
ATOM 3175 N N . TRP A 1 398 ? 18.184 -7.782 5.395 1.00 86.94 398 TRP A N 1
ATOM 3176 C CA . TRP A 1 398 ? 17.627 -6.921 4.353 1.00 86.94 398 TRP A CA 1
ATOM 3177 C C . TRP A 1 398 ? 18.691 -6.463 3.350 1.00 86.94 398 TRP A C 1
ATOM 3179 O O . TRP A 1 398 ? 18.456 -6.450 2.141 1.00 86.94 398 TRP A O 1
ATOM 3189 N N . SER A 1 399 ? 19.882 -6.117 3.837 1.00 89.38 399 SER A N 1
ATOM 3190 C CA . SER A 1 399 ? 20.982 -5.646 2.991 1.00 89.38 399 SER A CA 1
ATOM 3191 C C . SER A 1 399 ? 21.549 -6.762 2.109 1.00 89.38 399 SER A C 1
ATOM 3193 O O . SER A 1 399 ? 21.778 -6.529 0.923 1.00 89.38 399 SER A O 1
ATOM 3195 N N . LEU A 1 400 ? 21.685 -7.985 2.636 1.00 89.88 400 LEU A N 1
ATOM 3196 C CA . LEU A 1 400 ? 22.050 -9.174 1.854 1.00 89.88 400 LEU A CA 1
ATOM 3197 C C . LEU A 1 400 ? 20.996 -9.496 0.786 1.00 89.88 400 LEU A C 1
ATOM 3199 O O . LEU A 1 400 ? 21.338 -9.769 -0.364 1.00 89.88 400 LEU A O 1
ATOM 3203 N N . TRP A 1 401 ? 19.709 -9.398 1.131 1.00 89.75 401 TRP A N 1
ATOM 3204 C CA . TRP A 1 401 ? 18.619 -9.590 0.173 1.00 89.75 401 TRP A CA 1
ATOM 3205 C C . TRP A 1 401 ? 18.649 -8.563 -0.968 1.00 89.75 401 TRP A C 1
ATOM 3207 O O . TRP A 1 401 ? 18.516 -8.931 -2.138 1.00 89.75 401 TRP A O 1
ATOM 3217 N N . LYS A 1 402 ? 18.865 -7.278 -0.653 1.00 83.50 402 LYS A N 1
ATOM 3218 C CA . LYS A 1 402 ? 19.009 -6.225 -1.670 1.00 83.50 402 LYS A CA 1
ATOM 3219 C C . LYS A 1 402 ? 20.205 -6.477 -2.581 1.00 83.50 402 LYS A C 1
ATOM 3221 O O . LYS A 1 402 ? 20.044 -6.414 -3.797 1.00 83.50 402 LYS A O 1
ATOM 3226 N N . ALA A 1 403 ? 21.354 -6.829 -2.011 1.00 85.38 403 ALA A N 1
ATOM 3227 C CA . ALA A 1 403 ? 22.552 -7.123 -2.786 1.00 85.38 403 ALA A CA 1
ATOM 3228 C C . ALA A 1 403 ? 22.350 -8.302 -3.747 1.00 85.38 403 ALA A C 1
ATOM 3230 O O . ALA A 1 403 ? 22.672 -8.197 -4.929 1.00 85.38 403 ALA A O 1
ATOM 3231 N N . ARG A 1 404 ? 21.695 -9.376 -3.288 1.00 85.50 404 ARG A N 1
ATOM 3232 C CA . ARG A 1 404 ? 21.303 -10.488 -4.160 1.00 85.50 404 ARG A CA 1
ATOM 3233 C C . ARG A 1 404 ? 20.384 -10.022 -5.290 1.00 85.50 404 ARG A C 1
ATOM 3235 O O . ARG A 1 404 ? 20.531 -10.458 -6.428 1.00 85.50 404 ARG A O 1
ATOM 3242 N N . ASN A 1 405 ? 19.406 -9.162 -5.013 1.00 79.06 405 ASN A N 1
ATOM 3243 C CA . ASN A 1 405 ? 18.511 -8.669 -6.063 1.00 79.06 405 ASN A CA 1
ATOM 3244 C C . ASN A 1 405 ? 19.269 -7.827 -7.096 1.00 79.06 405 ASN A C 1
ATOM 3246 O O . ASN A 1 405 ? 19.063 -8.006 -8.295 1.00 79.06 405 ASN A O 1
ATOM 3250 N N . ASP A 1 406 ? 20.193 -6.973 -6.663 1.00 79.56 406 ASP A N 1
ATOM 3251 C CA . ASP A 1 406 ? 21.060 -6.236 -7.581 1.00 79.56 406 ASP A CA 1
ATOM 3252 C C . ASP A 1 406 ? 21.938 -7.186 -8.412 1.00 79.56 406 ASP A C 1
ATOM 3254 O O . ASP A 1 406 ? 22.050 -7.006 -9.629 1.00 79.56 406 ASP A O 1
ATOM 3258 N N . ARG A 1 407 ? 22.448 -8.268 -7.812 1.00 79.75 407 ARG A N 1
ATOM 3259 C CA . ARG A 1 407 ? 23.161 -9.333 -8.528 1.00 79.75 407 ARG A CA 1
ATOM 3260 C C . ARG A 1 407 ? 22.304 -9.980 -9.621 1.00 79.75 407 ARG A C 1
ATOM 3262 O O . ARG A 1 407 ? 22.771 -10.164 -10.738 1.00 79.75 407 ARG A O 1
ATOM 3269 N N . ILE A 1 408 ? 21.034 -10.285 -9.350 1.00 71.44 408 ILE A N 1
ATOM 3270 C CA . ILE A 1 408 ? 20.136 -10.964 -10.307 1.00 71.44 408 ILE A CA 1
ATOM 3271 C C . ILE A 1 408 ? 19.598 -10.034 -11.403 1.00 71.44 408 ILE A C 1
ATOM 3273 O O . ILE A 1 408 ? 19.430 -10.442 -12.563 1.00 71.44 408 ILE A O 1
ATOM 3277 N N . PHE A 1 409 ? 19.255 -8.797 -11.048 1.00 67.44 409 PHE A N 1
ATOM 3278 C CA . PHE A 1 409 ? 18.534 -7.887 -11.940 1.00 67.44 409 PHE A CA 1
ATOM 3279 C C . PHE A 1 409 ? 19.437 -6.890 -12.658 1.00 67.44 409 PHE A C 1
ATOM 3281 O O . PHE A 1 409 ? 19.022 -6.363 -13.692 1.00 67.44 409 PHE A O 1
ATOM 3288 N N . LYS A 1 410 ? 20.640 -6.640 -12.134 1.00 75.75 410 LYS A N 1
ATOM 3289 C CA . LYS A 1 410 ? 21.596 -5.666 -12.677 1.00 75.75 410 LYS A CA 1
ATOM 3290 C C . LYS A 1 410 ? 22.971 -6.272 -12.977 1.00 75.75 410 LYS A C 1
ATOM 3292 O O . LYS A 1 410 ? 23.843 -5.542 -13.423 1.00 75.75 410 LYS A O 1
ATOM 3297 N N . ASP A 1 411 ? 23.166 -7.567 -12.705 1.00 76.12 411 ASP A N 1
ATOM 3298 C CA . ASP A 1 411 ? 24.475 -8.245 -12.744 1.00 76.12 411 ASP A CA 1
ATOM 3299 C C . ASP A 1 411 ? 25.549 -7.535 -11.893 1.00 76.12 411 ASP A C 1
ATOM 3301 O O . ASP A 1 411 ? 26.752 -7.663 -12.113 1.00 76.12 411 ASP A O 1
ATOM 3305 N N . ALA A 1 412 ? 25.114 -6.780 -10.878 1.00 79.38 412 ALA A N 1
ATOM 3306 C CA . ALA A 1 412 ? 26.009 -6.021 -10.017 1.00 79.38 412 ALA A CA 1
ATOM 3307 C C . ALA A 1 412 ? 26.846 -6.971 -9.153 1.00 79.38 412 ALA A C 1
ATOM 3309 O O . ALA A 1 412 ? 26.339 -7.974 -8.655 1.00 79.38 412 ALA A O 1
ATOM 3310 N N . ARG A 1 413 ? 28.133 -6.673 -8.957 1.00 83.12 413 ARG A N 1
ATOM 3311 C CA . ARG A 1 413 ? 28.987 -7.466 -8.067 1.00 83.12 413 ARG A CA 1
ATOM 3312 C C . ARG A 1 413 ? 28.604 -7.207 -6.612 1.00 83.12 413 ARG A C 1
ATOM 3314 O O . ARG A 1 413 ? 28.535 -6.056 -6.191 1.00 83.12 413 ARG A O 1
ATOM 3321 N N . THR A 1 414 ? 28.423 -8.273 -5.840 1.00 86.38 414 THR A N 1
ATOM 3322 C CA . THR A 1 414 ? 28.172 -8.144 -4.406 1.00 86.38 414 THR A CA 1
ATOM 3323 C C . THR A 1 414 ? 29.466 -7.831 -3.656 1.00 86.38 414 THR A C 1
ATOM 3325 O O . THR A 1 414 ? 30.392 -8.642 -3.647 1.00 86.38 414 THR A O 1
ATOM 3328 N N . ASP A 1 415 ? 29.519 -6.656 -3.024 1.00 88.81 415 ASP A N 1
ATOM 3329 C CA . ASP A 1 415 ? 30.599 -6.241 -2.126 1.00 88.81 415 ASP A CA 1
ATOM 3330 C C . ASP A 1 415 ? 30.129 -6.351 -0.659 1.00 88.81 415 ASP A C 1
ATOM 3332 O O . ASP A 1 415 ? 29.264 -5.571 -0.236 1.00 88.81 415 ASP A O 1
ATOM 3336 N N . PRO A 1 416 ? 30.679 -7.296 0.132 1.00 89.38 416 PRO A N 1
ATOM 3337 C CA . PRO A 1 416 ? 30.360 -7.462 1.550 1.00 89.38 416 PRO A CA 1
ATOM 3338 C C . PRO A 1 416 ? 30.480 -6.169 2.366 1.00 89.38 416 PRO A C 1
ATOM 3340 O O . PRO A 1 416 ? 29.631 -5.904 3.216 1.00 89.38 416 PRO A O 1
ATOM 3343 N N . PHE A 1 417 ? 31.471 -5.317 2.086 1.00 88.69 417 PHE A N 1
ATOM 3344 C CA . PHE A 1 417 ? 31.698 -4.084 2.848 1.00 88.69 417 PHE A CA 1
ATOM 3345 C C . PHE A 1 417 ? 30.593 -3.053 2.627 1.00 88.69 417 PHE A C 1
ATOM 3347 O O . PHE A 1 417 ? 30.163 -2.380 3.570 1.00 88.69 417 PHE A O 1
ATOM 3354 N N . MET A 1 418 ? 30.055 -2.982 1.409 1.00 86.00 418 MET A N 1
ATOM 3355 C CA . MET A 1 418 ? 28.888 -2.151 1.117 1.00 86.00 418 MET A CA 1
ATOM 3356 C C . MET A 1 418 ? 27.630 -2.686 1.801 1.00 86.00 418 MET A C 1
ATOM 3358 O O . MET A 1 418 ? 26.862 -1.906 2.365 1.00 86.00 418 MET A O 1
ATOM 3362 N N . VAL A 1 419 ? 27.448 -4.010 1.836 1.00 88.25 419 VAL A N 1
ATOM 3363 C CA . VAL A 1 419 ? 26.342 -4.639 2.576 1.00 88.25 419 VAL A CA 1
ATOM 3364 C C . VAL A 1 419 ? 26.416 -4.301 4.068 1.00 88.25 419 VAL A C 1
ATOM 3366 O O . VAL A 1 419 ? 25.410 -3.891 4.647 1.00 88.25 419 VAL A O 1
ATOM 3369 N N . ILE A 1 420 ? 27.603 -4.397 4.676 1.00 88.56 420 ILE A N 1
ATOM 3370 C CA . ILE A 1 420 ? 27.842 -4.043 6.085 1.00 88.56 420 ILE A CA 1
ATOM 3371 C C . ILE A 1 420 ? 27.520 -2.568 6.337 1.00 88.56 420 ILE A C 1
ATOM 3373 O O . ILE A 1 420 ? 26.813 -2.238 7.291 1.00 88.56 420 ILE A O 1
ATOM 3377 N N . LYS A 1 421 ? 28.008 -1.672 5.471 1.00 87.56 421 LYS A N 1
ATOM 3378 C CA . LYS A 1 421 ? 27.766 -0.229 5.581 1.00 87.56 421 LYS A CA 1
ATOM 3379 C C . LYS A 1 421 ? 26.270 0.092 5.565 1.00 87.56 421 LYS A C 1
ATOM 3381 O O . LYS A 1 421 ? 25.799 0.837 6.426 1.00 87.56 421 LYS A O 1
ATOM 3386 N N . TYR A 1 422 ? 25.516 -0.494 4.634 1.00 88.25 422 TYR A N 1
ATOM 3387 C CA . TYR A 1 422 ? 24.067 -0.294 4.554 1.00 88.25 422 TYR A CA 1
ATOM 3388 C C . TYR A 1 422 ? 23.320 -0.897 5.742 1.00 88.25 422 TYR A C 1
ATOM 3390 O O . TYR A 1 422 ? 22.401 -0.261 6.257 1.00 88.25 422 TYR A O 1
ATOM 3398 N N . ALA A 1 423 ? 23.735 -2.074 6.213 1.00 87.31 423 ALA A N 1
ATOM 3399 C CA . ALA A 1 423 ? 23.144 -2.709 7.384 1.00 87.31 423 ALA A CA 1
ATOM 3400 C C . ALA A 1 423 ? 23.307 -1.837 8.639 1.00 87.31 423 ALA A C 1
ATOM 3402 O O . ALA A 1 423 ? 22.331 -1.574 9.340 1.00 87.31 423 ALA A O 1
ATOM 3403 N N . LYS A 1 424 ? 24.515 -1.312 8.888 1.00 85.12 424 LYS A N 1
ATOM 3404 C CA . LYS A 1 424 ? 24.779 -0.421 10.029 1.00 85.12 424 LYS A CA 1
ATOM 3405 C C . LYS A 1 424 ? 23.956 0.863 9.964 1.00 85.12 424 LYS A C 1
ATOM 3407 O O . LYS A 1 424 ? 23.403 1.276 10.980 1.00 85.12 424 LYS A O 1
ATOM 3412 N N . GLN A 1 425 ? 23.867 1.486 8.788 1.00 84.50 425 GLN A N 1
ATOM 3413 C CA . GLN A 1 425 ? 23.089 2.714 8.617 1.00 84.50 425 GLN A CA 1
ATOM 3414 C C . GLN A 1 425 ? 21.601 2.468 8.882 1.00 84.50 425 GLN A C 1
ATOM 3416 O O . GLN A 1 425 ? 20.990 3.170 9.681 1.00 84.50 425 GLN A O 1
ATOM 3421 N N . PHE A 1 426 ? 21.043 1.417 8.283 1.00 82.31 426 PHE A N 1
ATOM 3422 C CA . PHE A 1 426 ? 19.630 1.091 8.433 1.00 82.31 426 PHE A CA 1
ATOM 3423 C C . PHE A 1 426 ? 19.265 0.717 9.879 1.00 82.31 426 PHE A C 1
ATOM 3425 O O . PHE A 1 426 ? 18.215 1.122 10.371 1.00 82.31 426 PHE A O 1
ATOM 3432 N N . ALA A 1 427 ? 20.147 0.013 10.598 1.00 82.31 427 ALA A N 1
ATOM 3433 C CA . ALA A 1 427 ? 19.951 -0.280 12.018 1.00 82.31 427 ALA A CA 1
ATOM 3434 C C . ALA A 1 427 ? 19.900 0.997 12.882 1.00 82.31 427 ALA A C 1
ATOM 3436 O O . ALA A 1 427 ? 19.027 1.113 13.742 1.00 82.31 427 ALA A O 1
ATOM 3437 N N . LYS A 1 428 ? 20.783 1.975 12.620 1.00 82.38 428 LYS A N 1
ATOM 3438 C CA . LYS A 1 428 ? 20.786 3.284 13.306 1.00 82.38 428 LYS A CA 1
ATOM 3439 C C . LYS A 1 428 ? 19.497 4.066 13.047 1.00 82.38 428 LYS A C 1
ATOM 3441 O O . LYS A 1 428 ? 18.978 4.713 13.954 1.00 82.38 428 LYS A O 1
ATOM 3446 N N . ASP A 1 429 ? 18.966 3.998 11.830 1.00 79.25 429 ASP A N 1
ATOM 3447 C CA . ASP A 1 429 ? 17.729 4.695 11.469 1.00 79.25 429 ASP A CA 1
ATOM 3448 C C . ASP A 1 429 ? 16.504 4.095 12.185 1.00 79.25 429 ASP A C 1
ATOM 3450 O O . ASP A 1 429 ? 15.661 4.842 12.686 1.00 79.25 429 ASP A O 1
ATOM 3454 N N . ILE A 1 430 ? 16.444 2.762 12.318 1.00 71.62 430 ILE A N 1
ATOM 3455 C CA . ILE A 1 430 ? 15.393 2.061 13.081 1.00 71.62 430 ILE A CA 1
ATOM 3456 C C . ILE A 1 430 ? 15.423 2.467 14.560 1.00 71.62 430 ILE A C 1
ATOM 3458 O O . ILE A 1 430 ? 14.384 2.799 15.131 1.00 71.62 430 ILE A O 1
ATOM 3462 N N . GLU A 1 431 ? 16.604 2.477 15.181 1.00 72.25 431 GLU A N 1
ATOM 3463 C CA . GLU A 1 431 ? 16.753 2.831 16.597 1.00 72.25 431 GLU A CA 1
ATOM 3464 C C . GLU A 1 431 ? 16.343 4.288 16.869 1.00 72.25 431 GLU A C 1
ATOM 3466 O O . GLU A 1 431 ? 15.585 4.566 17.800 1.00 72.25 431 GLU A O 1
ATOM 3471 N N . ARG A 1 432 ? 16.747 5.230 16.004 1.00 73.69 432 ARG A N 1
ATOM 3472 C CA . ARG A 1 432 ? 16.333 6.641 16.105 1.00 73.69 432 ARG A CA 1
ATOM 3473 C C . ARG A 1 432 ? 14.824 6.816 15.966 1.00 73.69 432 ARG A C 1
ATOM 3475 O O . ARG A 1 432 ? 14.229 7.598 16.708 1.00 73.69 432 ARG A O 1
ATOM 3482 N N . ALA A 1 433 ? 14.204 6.109 15.021 1.00 66.31 433 ALA A N 1
ATOM 3483 C CA . ALA A 1 433 ? 12.758 6.155 14.832 1.00 66.31 433 ALA A CA 1
ATOM 3484 C C . ALA A 1 433 ? 12.015 5.639 16.075 1.00 66.31 433 ALA A C 1
ATOM 3486 O O . ALA A 1 433 ? 11.043 6.260 16.512 1.00 66.31 433 ALA A O 1
ATOM 3487 N N . TRP A 1 434 ? 12.516 4.569 16.697 1.00 65.12 434 TRP A N 1
ATOM 3488 C CA . TRP A 1 434 ? 11.953 4.029 17.931 1.00 65.12 434 TRP A CA 1
ATOM 3489 C C . TRP A 1 434 ? 12.094 5.003 19.112 1.00 65.12 434 TRP A C 1
ATOM 3491 O O . TRP A 1 434 ? 11.088 5.325 19.748 1.00 65.12 434 TRP A O 1
ATOM 3501 N N . ILE A 1 435 ? 13.279 5.573 19.355 1.00 65.06 435 ILE A N 1
ATOM 3502 C CA . ILE A 1 435 ? 13.489 6.560 20.434 1.00 65.06 435 ILE A CA 1
ATOM 3503 C C . ILE A 1 435 ? 12.565 7.779 20.259 1.00 65.06 435 ILE A C 1
ATOM 3505 O O . ILE A 1 435 ? 11.958 8.261 21.219 1.00 65.06 435 ILE A O 1
ATOM 3509 N N . ASN A 1 436 ? 12.403 8.260 19.024 1.00 60.12 436 ASN A N 1
ATOM 3510 C CA . ASN A 1 436 ? 11.514 9.384 18.726 1.00 60.12 436 ASN A CA 1
ATOM 3511 C C . ASN A 1 436 ? 10.029 9.046 18.920 1.00 60.12 436 ASN A C 1
ATOM 3513 O O . ASN A 1 436 ? 9.251 9.926 19.291 1.00 60.12 436 ASN A O 1
ATOM 3517 N N . SER A 1 437 ? 9.630 7.789 18.707 1.00 51.81 437 SER A N 1
ATOM 3518 C CA . SER A 1 437 ? 8.259 7.344 18.976 1.00 51.81 437 SER A CA 1
ATOM 3519 C C . SER A 1 437 ? 7.934 7.333 20.474 1.00 51.81 437 SER A C 1
ATOM 3521 O O . SER A 1 437 ? 6.828 7.711 20.851 1.00 51.81 437 SER A O 1
ATOM 3523 N N . GLN A 1 438 ? 8.911 7.016 21.334 1.00 52.41 438 GLN A N 1
ATOM 3524 C CA . GLN A 1 438 ? 8.722 7.054 22.788 1.00 52.41 438 GLN A CA 1
ATOM 3525 C C . GLN A 1 438 ? 8.643 8.484 23.339 1.00 52.41 438 GLN A C 1
ATOM 3527 O O . GLN A 1 438 ? 7.857 8.750 24.243 1.00 52.41 438 GLN A O 1
ATOM 3532 N N . ARG A 1 439 ? 9.387 9.442 22.767 1.00 50.44 439 ARG A N 1
ATOM 3533 C CA . ARG A 1 439 ? 9.335 10.857 23.195 1.00 50.44 439 ARG A CA 1
ATOM 3534 C C . ARG A 1 439 ? 8.004 11.555 22.897 1.00 50.44 439 ARG A C 1
ATOM 3536 O O . ARG A 1 439 ? 7.683 12.532 23.560 1.00 50.44 439 ARG A O 1
ATOM 3543 N N . LYS A 1 440 ? 7.229 11.069 21.923 1.00 45.62 440 LYS A N 1
ATOM 3544 C CA . LYS A 1 440 ? 5.904 11.613 21.573 1.00 45.62 440 LYS A CA 1
ATOM 3545 C C . LYS A 1 440 ? 4.777 11.189 22.527 1.00 45.62 440 LYS A C 1
ATOM 3547 O O . LYS A 1 440 ? 3.677 11.708 22.393 1.00 45.62 440 LYS A O 1
ATOM 3552 N N . MET A 1 441 ? 5.033 10.278 23.469 1.00 38.91 441 MET A N 1
ATOM 3553 C CA . MET A 1 441 ? 4.051 9.786 24.448 1.00 38.91 441 MET A CA 1
ATOM 3554 C C . MET A 1 441 ? 4.068 10.542 25.791 1.00 38.91 441 MET A C 1
ATOM 3556 O O . MET A 1 441 ? 3.611 10.011 26.796 1.00 38.91 441 MET A O 1
ATOM 3560 N N . VAL A 1 442 ? 4.571 11.779 25.838 1.00 39.78 442 VAL A N 1
ATOM 3561 C CA . VAL A 1 442 ? 4.401 12.658 27.008 1.00 39.78 442 VAL A CA 1
ATOM 3562 C C . VAL A 1 442 ? 3.279 13.648 26.682 1.00 39.78 442 VAL A C 1
ATOM 3564 O O . VAL A 1 442 ? 3.535 14.689 26.085 1.00 39.78 442 VAL A O 1
ATOM 3567 N N . ASN A 1 443 ? 2.031 13.283 26.989 1.00 43.25 443 ASN A N 1
ATOM 3568 C CA . ASN A 1 443 ? 0.864 14.169 26.881 1.00 43.25 443 ASN A CA 1
ATOM 3569 C C . ASN A 1 443 ? 0.484 14.719 28.263 1.00 43.25 443 ASN A C 1
ATOM 3571 O O . ASN A 1 443 ? 0.621 14.011 29.260 1.00 43.25 443 ASN A O 1
ATOM 3575 N N . ASP A 1 444 ? -0.050 15.945 28.292 1.00 37.47 444 ASP A N 1
ATOM 3576 C CA . ASP A 1 444 ? -0.746 16.518 29.451 1.00 37.47 444 ASP A CA 1
ATOM 3577 C C . ASP A 1 444 ? -1.822 15.549 29.990 1.00 37.47 444 ASP A C 1
ATOM 3579 O O . ASP A 1 444 ? -2.526 14.909 29.195 1.00 37.47 444 ASP A O 1
ATOM 3583 N N . PRO A 1 445 ? -1.993 15.434 31.321 1.00 45.69 445 PRO A N 1
ATOM 3584 C CA . PRO A 1 445 ? -3.007 14.567 31.907 1.00 45.69 445 PRO A CA 1
ATOM 3585 C C . PRO A 1 445 ? -4.416 15.019 31.491 1.00 45.69 445 PRO A C 1
ATOM 3587 O O . PRO A 1 445 ? -4.814 16.162 31.709 1.00 45.69 445 PRO A O 1
ATOM 3590 N N . PHE A 1 446 ? -5.198 14.102 30.914 1.00 43.00 446 PHE A N 1
ATOM 3591 C CA . PHE A 1 446 ? -6.614 14.308 30.607 1.00 43.00 446 PHE A CA 1
ATOM 3592 C C . PHE A 1 446 ? -7.486 13.344 31.418 1.00 43.00 446 PHE A C 1
ATOM 3594 O O . PHE A 1 446 ? -7.111 12.211 31.714 1.00 43.00 446 PHE A O 1
ATOM 3601 N N . TRP A 1 447 ? -8.681 13.798 31.790 1.00 45.66 447 TRP A N 1
ATOM 3602 C CA . TRP A 1 447 ? -9.573 13.049 32.669 1.00 45.66 447 TRP A CA 1
ATOM 3603 C C . TRP A 1 447 ? -10.303 11.924 31.925 1.00 45.66 447 TRP A C 1
ATOM 3605 O O . TRP A 1 447 ? -11.147 12.178 31.063 1.00 45.66 447 TRP A O 1
ATOM 3615 N N . VAL A 1 448 ? -10.048 10.674 32.315 1.00 51.62 448 VAL A N 1
ATOM 3616 C CA . VAL A 1 448 ? -10.810 9.496 31.874 1.00 51.62 448 VAL A CA 1
ATOM 3617 C C . VAL A 1 448 ? -11.850 9.153 32.943 1.00 51.62 448 VAL A C 1
ATOM 3619 O O . VAL A 1 448 ? -11.501 8.729 34.040 1.00 51.62 448 VAL A O 1
ATOM 3622 N N . SER A 1 449 ? -13.142 9.315 32.639 1.00 54.91 449 SER A N 1
ATOM 3623 C CA . SER A 1 449 ? -14.231 8.839 33.508 1.00 54.91 449 SER A CA 1
ATOM 3624 C C . SER A 1 449 ? -15.210 7.956 32.742 1.00 54.91 449 SER A C 1
ATOM 3626 O O . SER A 1 449 ? -15.603 8.258 31.612 1.00 54.91 449 SER A O 1
ATOM 3628 N N . TRP A 1 450 ? -15.601 6.846 33.372 1.00 66.50 450 TRP A N 1
ATOM 3629 C CA . TRP A 1 450 ? -16.710 6.012 32.920 1.00 66.50 450 TRP A CA 1
ATOM 3630 C C . TRP A 1 450 ? -18.012 6.832 32.947 1.00 66.50 450 TRP A C 1
ATOM 3632 O O . TRP A 1 450 ? -18.242 7.614 33.871 1.00 66.50 450 TRP A O 1
ATOM 3642 N N . ARG A 1 451 ? -18.864 6.677 31.925 1.00 66.88 451 ARG A N 1
ATOM 3643 C CA . ARG A 1 451 ? -20.139 7.404 31.800 1.00 66.88 451 ARG A CA 1
ATOM 3644 C C . ARG A 1 451 ? -21.319 6.436 31.855 1.00 66.88 451 ARG A C 1
ATOM 3646 O O . ARG A 1 451 ? -21.308 5.426 31.155 1.00 66.88 451 ARG A O 1
ATOM 3653 N N . LYS A 1 452 ? -22.343 6.790 32.640 1.00 75.31 452 LYS A N 1
ATOM 3654 C CA . LYS A 1 452 ? -23.620 6.061 32.710 1.00 75.31 452 LYS A CA 1
ATOM 3655 C C . LYS A 1 452 ? -24.310 6.037 31.334 1.00 75.31 452 LYS A C 1
ATOM 3657 O O . LYS A 1 452 ? -24.181 7.017 30.590 1.00 75.31 452 LYS A O 1
ATOM 3662 N N . PRO A 1 453 ? -25.023 4.954 30.973 1.00 76.12 453 PRO A N 1
ATOM 3663 C CA . PRO A 1 453 ? -25.819 4.937 29.753 1.00 76.12 453 PRO A CA 1
ATOM 3664 C C . PRO A 1 453 ? -27.028 5.891 29.877 1.00 76.12 453 PRO A C 1
ATOM 3666 O O . PRO A 1 453 ? -27.400 6.256 30.995 1.00 76.12 453 PRO A O 1
ATOM 3669 N N . PRO A 1 454 ? -27.632 6.325 28.751 1.00 78.75 454 PRO A N 1
ATOM 3670 C CA . PRO A 1 454 ? -28.863 7.117 28.759 1.00 78.75 454 PRO A CA 1
ATOM 3671 C C . PRO A 1 454 ? -29.986 6.432 29.548 1.00 78.75 454 PRO A C 1
ATOM 3673 O O . PRO A 1 454 ? -29.968 5.214 29.731 1.00 78.75 454 PRO A O 1
ATOM 3676 N N . GLU A 1 455 ? -30.974 7.208 29.988 1.00 80.94 455 GLU A N 1
ATOM 3677 C CA . GLU A 1 455 ? -32.116 6.696 30.750 1.00 80.94 455 GLU A CA 1
ATOM 3678 C C . GLU A 1 455 ? -32.836 5.560 29.998 1.00 80.94 455 GLU A C 1
ATOM 3680 O O . GLU A 1 455 ? -33.062 5.639 28.790 1.00 80.94 455 GLU A O 1
ATOM 3685 N N . GLY A 1 456 ? -33.122 4.456 30.699 1.00 80.31 456 GLY A N 1
ATOM 3686 C CA . GLY A 1 456 ? -33.679 3.235 30.100 1.00 80.31 456 GLY A CA 1
ATOM 3687 C C . GLY A 1 456 ? -32.701 2.419 29.237 1.00 80.31 456 GLY A C 1
ATOM 3688 O O . GLY A 1 456 ? -33.108 1.429 28.625 1.00 80.31 456 GLY A O 1
ATOM 3689 N N . GLY A 1 457 ? -31.429 2.821 29.166 1.00 86.50 457 GLY A N 1
ATOM 3690 C CA . GLY A 1 457 ? -30.358 2.124 28.459 1.00 86.50 457 GLY A CA 1
ATOM 3691 C C . GLY A 1 457 ? -29.507 1.226 29.359 1.00 86.50 457 GLY A C 1
ATOM 3692 O O . GLY A 1 457 ? -29.515 1.329 30.585 1.00 86.50 457 GLY A O 1
ATOM 3693 N N . TRP A 1 458 ? -28.726 0.358 28.718 1.00 89.12 458 TRP A N 1
ATOM 3694 C CA . TRP A 1 458 ? -27.826 -0.593 29.373 1.00 89.12 458 TRP A CA 1
ATOM 3695 C C . TRP A 1 458 ? -26.414 -0.424 28.828 1.00 89.12 458 TRP A C 1
ATOM 3697 O O . TRP A 1 458 ? -26.225 0.002 27.688 1.00 89.12 458 TRP A O 1
ATOM 3707 N N . ILE A 1 459 ? -25.412 -0.801 29.612 1.00 90.38 459 ILE A N 1
ATOM 3708 C CA . ILE A 1 459 ? -24.012 -0.775 29.184 1.00 90.38 459 ILE A CA 1
ATOM 3709 C C . ILE A 1 459 ? -23.357 -2.120 29.456 1.00 90.38 459 ILE A C 1
ATOM 3711 O O . ILE A 1 459 ? -23.484 -2.657 30.551 1.00 90.38 459 ILE A O 1
ATOM 3715 N N . LEU A 1 460 ? -22.671 -2.655 28.450 1.00 92.69 460 LEU A N 1
ATOM 3716 C CA . LEU A 1 460 ? -21.874 -3.872 28.509 1.00 92.69 460 LEU A CA 1
ATOM 3717 C C . LEU A 1 460 ? -20.401 -3.488 28.371 1.00 92.69 460 LEU A C 1
ATOM 3719 O O . LEU A 1 460 ? -20.008 -2.944 27.347 1.00 92.69 460 LEU A O 1
ATOM 3723 N N . ASN A 1 461 ? -19.597 -3.786 29.382 1.00 91.81 461 ASN A N 1
ATOM 3724 C CA . ASN A 1 461 ? -18.144 -3.640 29.360 1.00 91.81 461 ASN A CA 1
ATOM 3725 C C . ASN A 1 461 ? -17.502 -5.021 29.197 1.00 91.81 461 ASN A C 1
ATOM 3727 O O . ASN A 1 461 ? -17.877 -5.934 29.935 1.00 91.81 461 ASN A O 1
ATOM 3731 N N . THR A 1 462 ? -16.540 -5.174 28.285 1.00 92.44 462 THR A N 1
ATOM 3732 C CA . THR A 1 462 ? -15.802 -6.436 28.081 1.00 92.44 462 THR A CA 1
ATOM 3733 C C . THR A 1 462 ? -14.304 -6.201 27.924 1.00 92.44 462 THR A C 1
ATOM 3735 O O . THR A 1 462 ? -13.916 -5.109 27.516 1.00 92.44 462 THR A O 1
ATOM 3738 N N . ASP A 1 463 ? -13.500 -7.218 28.234 1.00 90.94 463 ASP A N 1
ATOM 3739 C CA . ASP A 1 463 ? -12.035 -7.218 28.100 1.00 90.94 463 ASP A CA 1
ATOM 3740 C C . ASP A 1 463 ? -11.512 -8.655 27.860 1.00 90.94 463 ASP A C 1
ATOM 3742 O O . ASP A 1 463 ? -12.153 -9.635 28.273 1.00 90.94 463 ASP A O 1
ATOM 3746 N N . GLY A 1 464 ? -10.363 -8.785 27.191 1.00 90.31 464 GLY A N 1
ATOM 3747 C CA . GLY A 1 464 ? -9.672 -10.032 26.872 1.00 90.31 464 GLY A CA 1
ATOM 3748 C C . GLY A 1 464 ? -8.212 -10.046 27.343 1.00 90.31 464 GLY A C 1
ATOM 3749 O O . GLY A 1 464 ? -7.403 -9.193 26.998 1.00 90.31 464 GLY A O 1
ATOM 3750 N N . VAL A 1 465 ? -7.810 -11.097 28.063 1.00 87.81 465 VAL A N 1
ATOM 3751 C CA . VAL A 1 465 ? -6.451 -11.251 28.612 1.00 87.81 465 VAL A CA 1
ATOM 3752 C C . VAL A 1 465 ? -5.753 -12.465 28.003 1.00 87.81 465 VAL A C 1
ATOM 3754 O O . VAL A 1 465 ? -6.313 -13.556 27.944 1.00 87.81 465 VAL A O 1
ATOM 3757 N N . HIS A 1 466 ? -4.483 -12.308 27.613 1.00 88.25 466 HIS A N 1
ATOM 3758 C CA . HIS A 1 466 ? -3.625 -13.398 27.131 1.00 88.25 466 HIS A CA 1
ATOM 3759 C C . HIS A 1 466 ? -2.282 -13.445 27.880 1.00 88.25 466 HIS A C 1
ATOM 3761 O O . HIS A 1 466 ? -1.490 -12.499 27.831 1.00 88.25 466 HIS A O 1
ATOM 3767 N N . LYS A 1 467 ? -1.969 -14.576 28.531 1.00 79.44 467 LYS A N 1
ATOM 3768 C CA . LYS A 1 467 ? -0.678 -14.805 29.206 1.00 79.44 467 LYS A CA 1
ATOM 3769 C C . LYS A 1 467 ? 0.345 -15.450 28.270 1.00 79.44 467 LYS A C 1
ATOM 3771 O O . LYS A 1 467 ? 0.273 -16.641 27.979 1.00 79.44 467 LYS A O 1
ATOM 3776 N N . MET A 1 468 ? 1.385 -14.692 27.910 1.00 64.00 468 MET A N 1
ATOM 3777 C CA . MET A 1 468 ? 2.459 -15.142 27.004 1.00 64.00 468 MET A CA 1
ATOM 3778 C C . MET A 1 468 ? 3.188 -16.418 27.459 1.00 64.00 468 MET A C 1
ATOM 3780 O O . MET A 1 468 ? 3.574 -17.223 26.617 1.00 64.00 468 MET A O 1
ATOM 3784 N N . ASN A 1 469 ? 3.365 -16.626 28.768 1.00 71.06 469 ASN A N 1
ATOM 3785 C CA . ASN A 1 469 ? 4.145 -17.760 29.284 1.00 71.06 469 ASN A CA 1
ATOM 3786 C C . ASN A 1 469 ? 3.403 -19.102 29.180 1.00 71.06 469 ASN A C 1
ATOM 3788 O O . ASN A 1 469 ? 4.031 -20.129 28.943 1.00 71.06 469 ASN A O 1
ATOM 3792 N N . SER A 1 470 ? 2.079 -19.107 29.363 1.00 72.31 470 SER A N 1
ATOM 3793 C CA . SER A 1 470 ? 1.248 -20.319 29.297 1.00 72.31 470 SER A CA 1
ATOM 3794 C C . SER A 1 470 ? 0.515 -20.475 27.960 1.00 72.31 470 SER A C 1
ATOM 3796 O O . SER A 1 470 ? 0.013 -21.560 27.657 1.00 72.31 470 SER A O 1
ATOM 3798 N N . GLY A 1 471 ? 0.440 -19.396 27.172 1.00 73.62 471 GLY A N 1
ATOM 3799 C CA . GLY A 1 471 ? -0.402 -19.289 25.983 1.00 73.62 471 GLY A CA 1
ATOM 3800 C C . GLY A 1 471 ? -1.897 -19.286 26.304 1.00 73.62 471 GLY A C 1
ATOM 3801 O O . GLY A 1 471 ? -2.686 -19.525 25.405 1.00 73.62 471 GLY A O 1
ATOM 3802 N N . MET A 1 472 ? -2.286 -19.101 27.571 1.00 83.75 472 MET A N 1
ATOM 3803 C CA . MET A 1 472 ? -3.685 -19.131 28.002 1.00 83.75 472 MET A CA 1
ATOM 3804 C C . MET A 1 472 ? -4.344 -17.772 27.767 1.00 83.75 472 MET A C 1
ATOM 3806 O O . MET A 1 472 ? -3.793 -16.743 28.167 1.00 83.75 472 MET A O 1
ATOM 3810 N N . ALA A 1 473 ? -5.531 -17.793 27.177 1.00 91.00 473 ALA A N 1
ATOM 3811 C CA . ALA A 1 473 ? -6.391 -16.650 26.952 1.00 91.00 473 ALA A CA 1
ATOM 3812 C C . ALA A 1 473 ? -7.717 -16.809 27.697 1.00 91.00 473 ALA A C 1
ATOM 3814 O O . ALA A 1 473 ? -8.270 -17.908 27.816 1.00 91.00 473 ALA A O 1
ATOM 3815 N N . VAL A 1 474 ? -8.218 -15.689 28.193 1.00 93.25 474 VAL A N 1
ATOM 3816 C CA . VAL A 1 474 ? -9.458 -15.573 28.955 1.00 93.25 474 VAL A CA 1
ATOM 3817 C C . VAL A 1 474 ? -10.125 -14.240 28.625 1.00 93.25 474 VAL A C 1
ATOM 3819 O O . VAL A 1 474 ? -9.481 -13.341 28.090 1.00 93.25 474 VAL A O 1
ATOM 3822 N N . ALA A 1 475 ? -11.404 -14.099 28.937 1.00 94.50 475 ALA A N 1
ATOM 3823 C CA . ALA A 1 475 ? -12.150 -12.862 28.765 1.00 94.50 475 ALA A CA 1
ATOM 3824 C C . ALA A 1 475 ? -13.126 -12.657 29.924 1.00 94.50 475 ALA A C 1
ATOM 3826 O O . ALA A 1 475 ? -13.470 -13.595 30.643 1.00 94.50 475 ALA A O 1
ATOM 3827 N N . GLY A 1 476 ? -13.594 -11.431 30.106 1.00 94.38 476 GLY A N 1
ATOM 3828 C CA . GLY A 1 476 ? -14.553 -11.101 31.151 1.00 94.38 476 GLY A CA 1
ATOM 3829 C C . GLY A 1 476 ? -15.350 -9.858 30.812 1.00 94.38 476 GLY A C 1
ATOM 3830 O O . GLY A 1 476 ? -14.986 -9.080 29.930 1.00 94.38 476 GLY A O 1
ATOM 3831 N N . GLY A 1 477 ? -16.467 -9.674 31.504 1.00 94.94 477 GLY A N 1
ATOM 3832 C CA . GLY A 1 477 ? -17.295 -8.501 31.289 1.00 94.94 477 GLY A CA 1
ATOM 3833 C C . GLY A 1 477 ? -18.484 -8.404 32.225 1.00 94.94 477 GLY A C 1
ATOM 3834 O O . GLY A 1 477 ? -18.784 -9.319 32.989 1.00 94.94 477 GLY A O 1
ATOM 3835 N N . LEU A 1 478 ? -19.160 -7.261 32.172 1.00 94.75 478 LEU A N 1
ATOM 3836 C CA . LEU A 1 478 ? -20.300 -6.947 33.025 1.00 94.75 478 LEU A CA 1
ATOM 3837 C C . LEU A 1 478 ? -21.316 -6.053 32.325 1.00 94.75 478 LEU A C 1
ATOM 3839 O O . LEU A 1 478 ? -20.954 -5.229 31.486 1.00 94.75 478 LEU A O 1
ATOM 3843 N N . ILE A 1 479 ? -22.576 -6.187 32.730 1.00 93.69 479 ILE A N 1
ATOM 3844 C CA . ILE A 1 479 ? -23.692 -5.349 32.304 1.00 93.69 479 ILE A CA 1
ATOM 3845 C C . ILE A 1 479 ? -24.190 -4.523 33.488 1.00 93.69 479 ILE A C 1
ATOM 3847 O O . ILE A 1 479 ? -24.376 -5.046 34.593 1.00 93.69 479 ILE A O 1
ATOM 3851 N N . ARG A 1 480 ? -24.433 -3.235 33.234 1.00 90.62 480 ARG A N 1
ATOM 3852 C CA . ARG A 1 480 ? -25.029 -2.290 34.186 1.00 90.62 480 ARG A CA 1
ATOM 3853 C C . ARG A 1 480 ? -26.246 -1.590 33.587 1.00 90.62 480 ARG A C 1
ATOM 3855 O O . ARG A 1 480 ? -26.359 -1.483 32.362 1.00 90.62 480 ARG A O 1
ATOM 3862 N N . ASP A 1 481 ? -27.145 -1.126 34.449 1.00 88.88 481 ASP A N 1
ATOM 3863 C CA . ASP A 1 481 ? -28.316 -0.330 34.054 1.00 88.88 481 ASP A CA 1
ATOM 3864 C C . ASP A 1 481 ? -28.007 1.177 33.939 1.00 88.88 481 ASP A C 1
ATOM 3866 O O . ASP A 1 481 ? -26.859 1.614 34.072 1.00 88.88 481 ASP A O 1
ATOM 3870 N N . SER A 1 482 ? -29.047 1.984 33.705 1.00 86.06 482 SER A N 1
ATOM 3871 C CA . SER A 1 482 ? -28.972 3.449 33.632 1.00 86.06 482 SER A CA 1
ATOM 3872 C C . SER A 1 482 ? -28.562 4.129 34.940 1.00 86.06 482 SER A C 1
ATOM 3874 O O . SER A 1 482 ? -28.006 5.227 34.906 1.00 86.06 482 SER A O 1
ATOM 3876 N N . ASN A 1 483 ? -28.753 3.480 36.091 1.00 82.75 483 ASN A N 1
ATOM 3877 C CA . ASN A 1 483 ? -28.249 3.980 37.371 1.00 82.75 483 ASN A CA 1
ATOM 3878 C C . ASN A 1 483 ? -26.751 3.692 37.541 1.00 82.75 483 ASN A C 1
ATOM 3880 O O . ASN A 1 483 ? -26.079 4.357 38.337 1.00 82.75 483 ASN A O 1
ATOM 3884 N N . GLY A 1 484 ? -26.207 2.794 36.717 1.00 81.25 484 GLY A N 1
ATOM 3885 C CA . GLY A 1 484 ? -24.845 2.287 36.796 1.00 81.25 484 GLY A CA 1
ATOM 3886 C C . GLY A 1 484 ? -24.709 1.089 37.727 1.00 81.25 484 GLY A C 1
ATOM 3887 O O . GLY A 1 484 ? -23.580 0.689 38.015 1.00 81.25 484 GLY A O 1
ATOM 3888 N N . ASP A 1 485 ? -25.829 0.514 38.161 1.00 85.88 485 ASP A N 1
ATOM 3889 C CA . ASP A 1 485 ? -25.857 -0.603 39.093 1.00 85.88 485 ASP A CA 1
ATOM 3890 C C . ASP A 1 485 ? -25.510 -1.905 38.376 1.00 85.88 485 ASP A C 1
ATOM 3892 O O . ASP A 1 485 ? -25.888 -2.128 37.221 1.00 85.88 485 ASP A O 1
ATOM 3896 N N . TRP A 1 486 ? -24.790 -2.786 39.072 1.00 90.75 486 TRP A N 1
ATOM 3897 C CA . TRP A 1 486 ? -24.480 -4.123 38.576 1.00 90.75 486 TRP A CA 1
ATOM 3898 C C . TRP A 1 486 ? -25.758 -4.916 38.318 1.00 90.75 486 TRP A C 1
ATOM 3900 O O . TRP A 1 486 ? -26.666 -4.946 39.151 1.00 90.75 486 TRP A O 1
ATOM 3910 N N . LYS A 1 487 ? -25.799 -5.610 37.181 1.00 92.12 487 LYS A N 1
ATOM 3911 C CA . LYS A 1 487 ? -26.905 -6.510 36.838 1.00 92.12 487 LYS A CA 1
ATOM 3912 C C . LYS A 1 487 ? -26.432 -7.925 36.623 1.00 92.12 487 LYS A C 1
ATOM 3914 O O . LYS A 1 487 ? -27.035 -8.848 37.151 1.00 92.12 487 LYS A O 1
ATOM 3919 N N . ILE A 1 488 ? -25.356 -8.090 35.862 1.00 94.81 488 ILE A N 1
ATOM 3920 C CA . ILE A 1 488 ? -24.769 -9.401 35.617 1.00 94.81 488 ILE A CA 1
ATOM 3921 C C . ILE A 1 488 ? -23.311 -9.255 35.196 1.00 94.81 488 ILE A C 1
ATOM 3923 O O . ILE A 1 488 ? -22.949 -8.293 34.518 1.00 94.81 488 ILE A O 1
ATOM 3927 N N . GLY A 1 489 ? -22.481 -10.218 35.572 1.00 95.38 489 GLY A N 1
ATOM 3928 C CA . GLY A 1 489 ? -21.104 -10.351 35.110 1.00 95.38 489 GLY A CA 1
ATOM 3929 C C . GLY A 1 489 ? -20.840 -11.727 34.534 1.00 95.38 489 GLY A C 1
ATOM 3930 O O . GLY A 1 489 ? -21.612 -12.662 34.747 1.00 95.38 489 GLY A O 1
ATOM 3931 N N . PHE A 1 490 ? -19.741 -11.857 33.806 1.00 96.75 490 PHE A N 1
ATOM 3932 C CA . PHE A 1 490 ? -19.286 -13.136 33.293 1.00 96.75 490 PHE A CA 1
ATOM 3933 C C . PHE A 1 490 ? -17.763 -13.219 33.230 1.00 96.75 490 PHE A C 1
ATOM 3935 O O . PHE A 1 490 ? -17.065 -12.211 33.094 1.00 96.75 490 PHE A O 1
ATOM 3942 N N . MET A 1 491 ? -17.273 -14.452 33.300 1.00 96.00 491 MET A N 1
ATOM 3943 C CA . MET A 1 491 ? -15.868 -14.825 33.176 1.00 96.00 491 MET A CA 1
ATOM 3944 C C . MET A 1 491 ? -15.764 -16.006 32.215 1.00 96.00 491 MET A C 1
ATOM 3946 O O . MET A 1 491 ? -16.497 -16.983 32.355 1.00 96.00 491 MET A O 1
ATOM 3950 N N . LEU A 1 492 ? -14.876 -15.916 31.231 1.00 94.00 492 LEU A N 1
ATOM 3951 C CA . LEU A 1 492 ? -14.780 -16.853 30.117 1.00 94.00 492 LEU A CA 1
ATOM 3952 C C . LEU A 1 492 ? -13.342 -17.352 29.961 1.00 94.00 492 LEU A C 1
ATOM 3954 O O . LEU A 1 492 ? -12.410 -16.565 29.803 1.00 94.00 492 LEU A O 1
ATOM 3958 N N . LYS A 1 493 ? -13.163 -18.668 29.949 1.00 92.88 493 LYS A N 1
ATOM 3959 C CA . LYS A 1 493 ? -11.885 -19.331 29.698 1.00 92.88 493 LYS A CA 1
ATOM 3960 C C . LYS A 1 493 ? -11.855 -19.796 28.248 1.00 92.88 493 LYS A C 1
ATOM 3962 O O . LYS A 1 493 ? -12.763 -20.481 27.794 1.00 92.88 493 LYS A O 1
ATOM 3967 N N . LEU A 1 494 ? -10.831 -19.385 27.501 1.00 88.62 494 LEU A N 1
ATOM 3968 C CA . LEU A 1 494 ? -10.795 -19.545 26.040 1.00 88.62 494 LEU A CA 1
ATOM 3969 C C . LEU A 1 494 ? -9.688 -20.481 25.548 1.00 88.62 494 LEU A C 1
ATOM 3971 O O . LEU A 1 494 ? -9.611 -20.794 24.360 1.00 88.62 494 LEU A O 1
ATOM 3975 N N . GLY A 1 495 ? -8.824 -20.953 26.447 1.00 86.31 495 GLY A N 1
ATOM 3976 C CA . GLY A 1 495 ? -7.736 -21.853 26.085 1.00 86.31 495 GLY A CA 1
ATOM 3977 C C . GLY A 1 495 ? -6.607 -21.125 25.354 1.00 86.31 495 GLY A C 1
ATOM 3978 O O . GLY A 1 495 ? -6.236 -20.014 25.718 1.00 86.31 495 GLY A O 1
ATOM 3979 N N . ARG A 1 496 ? -6.007 -21.767 24.346 1.00 85.25 496 ARG A N 1
ATOM 3980 C CA . ARG A 1 496 ? -4.828 -21.241 23.636 1.00 85.25 496 ARG A CA 1
ATOM 3981 C C . ARG A 1 496 ? -5.193 -20.491 22.361 1.00 85.25 496 ARG A C 1
ATOM 3983 O O . ARG A 1 496 ? -5.012 -21.013 21.262 1.00 85.25 496 ARG A O 1
ATOM 3990 N N . ILE A 1 497 ? -5.675 -19.267 22.522 1.00 84.81 497 ILE A N 1
ATOM 3991 C CA . ILE A 1 497 ? -5.944 -18.325 21.426 1.00 84.81 497 ILE A CA 1
ATOM 3992 C C . ILE A 1 497 ? -5.146 -17.033 21.630 1.00 84.81 497 ILE A C 1
ATOM 3994 O O . ILE A 1 497 ? -4.541 -16.836 22.680 1.00 84.81 497 ILE A O 1
ATOM 3998 N N . ASN A 1 498 ? -5.093 -16.161 20.623 1.00 80.88 498 ASN A N 1
ATOM 3999 C CA . ASN A 1 498 ? -4.393 -14.880 20.748 1.00 80.88 498 ASN A CA 1
ATOM 4000 C C . ASN A 1 498 ? -5.243 -13.846 21.523 1.00 80.88 498 ASN A C 1
ATOM 4002 O O . ASN A 1 498 ? -6.432 -14.048 21.765 1.00 80.88 498 ASN A O 1
ATOM 4006 N N . SER A 1 499 ? -4.625 -12.726 21.913 1.00 80.50 499 SER A N 1
ATOM 4007 C CA . SER A 1 499 ? -5.308 -11.640 22.634 1.00 80.50 499 SER A CA 1
ATOM 4008 C C . SER A 1 499 ? -6.467 -11.042 21.840 1.00 80.50 499 SER A C 1
ATOM 4010 O O . SER A 1 499 ? -7.484 -10.682 22.417 1.00 80.50 499 SER A O 1
ATOM 4012 N N . SER A 1 500 ? -6.332 -10.959 20.515 1.00 77.94 500 SER A N 1
ATOM 4013 C CA . SER A 1 500 ? -7.347 -10.359 19.656 1.00 77.94 500 SER A CA 1
ATOM 4014 C C . SER A 1 500 ? -8.639 -11.171 19.618 1.00 77.94 500 SER A C 1
ATOM 4016 O O . SER A 1 500 ? -9.733 -10.618 19.702 1.00 77.94 500 SER A O 1
ATOM 4018 N N . ASP A 1 501 ? -8.513 -12.490 19.536 1.00 82.25 501 ASP A N 1
ATOM 4019 C CA . ASP A 1 501 ? -9.648 -13.397 19.581 1.00 82.25 501 ASP A CA 1
ATOM 4020 C C . ASP A 1 501 ? -10.308 -13.353 20.967 1.00 82.25 501 ASP A C 1
ATOM 4022 O O . ASP A 1 501 ? -11.535 -13.372 21.053 1.00 82.25 501 ASP A O 1
ATOM 4026 N N . ALA A 1 502 ? -9.525 -13.228 22.047 1.00 87.50 502 ALA A N 1
ATOM 4027 C CA . ALA A 1 502 ? -10.055 -13.139 23.408 1.00 87.50 502 ALA A CA 1
ATOM 4028 C C . ALA A 1 502 ? -11.030 -11.962 23.591 1.00 87.50 502 ALA A C 1
ATOM 4030 O O . ALA A 1 502 ? -12.125 -12.149 24.123 1.00 87.50 502 ALA A O 1
ATOM 4031 N N . GLU A 1 503 ? -10.677 -10.789 23.062 1.00 87.88 503 GLU A N 1
ATOM 4032 C CA . GLU A 1 503 ? -11.525 -9.589 23.056 1.00 87.88 503 GLU A CA 1
ATOM 4033 C C . GLU A 1 503 ? -12.865 -9.824 22.346 1.00 87.88 503 GLU A C 1
ATOM 4035 O O . GLU A 1 503 ? -13.942 -9.531 22.873 1.00 87.88 503 GLU A O 1
ATOM 4040 N N . ILE A 1 504 ? -12.816 -10.415 21.146 1.00 88.12 504 ILE A N 1
ATOM 4041 C CA . ILE A 1 504 ? -14.009 -10.691 20.335 1.00 88.12 504 ILE A CA 1
ATOM 4042 C C . ILE A 1 504 ? -14.906 -11.722 21.025 1.00 88.12 504 ILE A C 1
ATOM 4044 O O . ILE A 1 504 ? -16.132 -11.576 21.041 1.00 88.12 504 ILE A O 1
ATOM 4048 N N . TRP A 1 505 ? -14.319 -12.767 21.608 1.00 90.75 505 TRP A N 1
ATOM 4049 C CA . TRP A 1 505 ? -15.071 -13.782 22.341 1.00 90.75 505 TRP A CA 1
ATOM 4050 C C . TRP A 1 505 ? -15.739 -13.212 23.595 1.00 90.75 505 TRP A C 1
ATOM 4052 O O . TRP A 1 505 ? -16.899 -13.550 23.852 1.00 90.75 505 TRP A O 1
ATOM 4062 N N . GLY A 1 506 ? -15.069 -12.306 24.316 1.00 90.94 506 GLY A N 1
ATOM 4063 C CA . GLY A 1 506 ? -15.654 -11.555 25.428 1.00 90.94 506 GLY A CA 1
ATOM 4064 C C . GLY A 1 506 ? -16.882 -10.750 24.996 1.00 90.94 506 GLY A C 1
ATOM 4065 O O . GLY A 1 506 ? -17.965 -10.918 25.564 1.00 90.94 506 GLY A O 1
ATOM 4066 N N . ALA A 1 507 ? -16.755 -9.957 23.928 1.00 90.94 507 ALA A N 1
ATOM 4067 C CA . ALA A 1 507 ? -17.862 -9.188 23.356 1.00 90.94 507 ALA A CA 1
ATOM 4068 C C . ALA A 1 507 ? -19.037 -10.081 22.924 1.00 90.94 507 ALA A C 1
ATOM 4070 O O . ALA A 1 507 ? -20.189 -9.827 23.284 1.00 90.94 507 ALA A O 1
ATOM 4071 N N . ARG A 1 508 ? -18.753 -11.168 22.193 1.00 93.06 508 ARG A N 1
ATOM 4072 C CA . ARG A 1 508 ? -19.762 -12.133 21.729 1.00 93.06 508 ARG A CA 1
ATOM 4073 C C . ARG A 1 508 ? -20.533 -12.743 22.898 1.00 93.06 508 ARG A C 1
ATOM 4075 O O . ARG A 1 508 ? -21.759 -12.842 22.834 1.00 93.06 508 ARG A O 1
ATOM 4082 N N . GLN A 1 509 ? -19.831 -13.144 23.957 1.00 94.38 509 GLN A N 1
ATOM 4083 C CA . GLN A 1 509 ? -20.446 -13.747 25.136 1.00 94.38 509 GLN A CA 1
ATOM 4084 C C . GLN A 1 509 ? -21.327 -12.741 25.885 1.00 94.38 509 GLN A C 1
ATOM 4086 O O . GLN A 1 509 ? -22.484 -13.046 26.177 1.00 94.38 509 GLN A O 1
ATOM 4091 N N . GLY A 1 510 ? -20.829 -11.525 26.122 1.00 92.94 510 GLY A N 1
ATOM 4092 C CA . GLY A 1 510 ? -21.602 -10.460 26.763 1.00 92.94 510 GLY A CA 1
ATOM 4093 C C . GLY A 1 510 ? -22.870 -10.095 25.984 1.00 92.94 510 GLY A C 1
ATOM 4094 O O . GLY A 1 510 ? -23.946 -9.971 26.571 1.00 92.94 510 GLY A O 1
ATOM 4095 N N . LEU A 1 511 ? -22.782 -10.003 24.652 1.00 92.75 511 LEU A N 1
ATOM 4096 C CA . LEU A 1 511 ? -23.939 -9.757 23.784 1.00 92.75 511 LEU A CA 1
ATOM 4097 C C . LEU A 1 511 ? -24.943 -10.917 23.808 1.00 92.75 511 LEU A C 1
ATOM 4099 O O . LEU A 1 511 ? -26.152 -10.683 23.790 1.00 92.75 511 LEU A O 1
ATOM 4103 N N . SER A 1 512 ? -24.467 -12.163 23.884 1.00 94.38 512 SER A N 1
ATOM 4104 C CA . SER A 1 512 ? -25.334 -13.338 24.024 1.00 94.38 512 SER A CA 1
ATOM 4105 C C . SER A 1 512 ? -26.133 -13.297 25.329 1.00 94.38 512 SER A C 1
ATOM 4107 O O . SER A 1 512 ? -27.334 -13.564 25.314 1.00 94.38 512 SER A O 1
ATOM 4109 N N . ILE A 1 513 ? -25.490 -12.910 26.436 1.00 93.25 513 ILE A N 1
ATOM 4110 C CA . ILE A 1 513 ? -26.138 -12.750 27.746 1.00 93.25 513 ILE A CA 1
ATOM 4111 C C . ILE A 1 513 ? -27.170 -11.616 27.701 1.00 93.25 513 ILE A C 1
ATOM 4113 O O . ILE A 1 513 ? -28.311 -11.790 28.131 1.00 93.25 513 ILE A O 1
ATOM 4117 N N . ALA A 1 514 ? -26.810 -10.468 27.121 1.00 92.25 514 ALA A N 1
ATOM 4118 C CA . ALA A 1 514 ? -27.735 -9.347 26.974 1.00 92.25 514 ALA A CA 1
ATOM 4119 C C . ALA A 1 514 ? -28.975 -9.729 26.149 1.00 92.25 514 ALA A C 1
ATOM 4121 O O . ALA A 1 514 ? -30.100 -9.379 26.510 1.00 92.25 514 ALA A O 1
ATOM 4122 N N . LYS A 1 515 ? -28.781 -10.511 25.078 1.00 92.25 515 LYS A N 1
ATOM 4123 C CA . LYS A 1 515 ? -29.872 -11.035 24.252 1.00 92.25 515 LYS A CA 1
ATOM 4124 C C . LYS A 1 515 ? -30.769 -12.000 25.030 1.00 92.25 515 LYS A C 1
ATOM 4126 O O . LYS A 1 515 ? -31.985 -11.897 24.901 1.00 92.25 515 LYS A O 1
ATOM 4131 N N . SER A 1 516 ? -30.208 -12.903 25.842 1.00 92.50 516 SER A N 1
ATOM 4132 C CA . SER A 1 516 ? -31.014 -13.823 26.664 1.00 92.50 516 SER A CA 1
ATOM 4133 C C . SER A 1 516 ? -31.830 -13.109 27.742 1.00 92.50 516 SER A C 1
ATOM 4135 O O . SER A 1 516 ? -32.904 -13.577 28.098 1.00 92.50 516 SER A O 1
ATOM 4137 N N . LEU A 1 517 ? -31.353 -11.956 28.218 1.00 89.75 517 LEU A N 1
ATOM 4138 C CA . LEU A 1 517 ? -32.066 -11.097 29.166 1.00 89.75 517 LEU A CA 1
ATOM 4139 C C . LEU A 1 517 ? -33.078 -10.152 28.488 1.00 89.75 517 LEU A C 1
ATOM 4141 O O . LEU A 1 517 ? -33.739 -9.373 29.167 1.00 89.75 517 LEU A O 1
ATOM 4145 N N . GLY A 1 518 ? -33.198 -10.189 27.155 1.00 90.25 518 GLY A N 1
ATOM 4146 C CA . GLY A 1 518 ? -34.119 -9.333 26.406 1.00 90.25 518 GLY A CA 1
ATOM 4147 C C . GLY A 1 518 ? -33.753 -7.844 26.422 1.00 90.25 518 GLY A C 1
ATOM 4148 O O . GLY A 1 518 ? -34.617 -7.005 26.163 1.00 90.25 518 GLY A O 1
ATOM 4149 N N . LEU A 1 519 ? -32.495 -7.499 26.718 1.00 89.50 519 LEU A N 1
ATOM 4150 C CA . LEU A 1 519 ? -32.064 -6.106 26.841 1.00 89.50 519 LEU A CA 1
ATOM 4151 C C . LEU A 1 519 ? -32.067 -5.417 25.471 1.00 89.50 519 LEU A C 1
ATOM 4153 O O . LEU A 1 519 ? -31.471 -5.897 24.504 1.00 89.50 519 LEU A O 1
ATOM 4157 N N . ARG A 1 520 ? -32.725 -4.259 25.398 1.00 84.88 520 ARG A N 1
ATOM 4158 C CA . ARG A 1 520 ? -32.716 -3.345 24.245 1.00 84.88 520 ARG A CA 1
ATOM 4159 C C . ARG A 1 520 ? -32.002 -2.055 24.643 1.00 84.88 520 ARG A C 1
ATOM 4161 O O . ARG A 1 520 ? -31.910 -1.766 25.828 1.00 84.88 520 ARG A O 1
ATOM 4168 N N . ASN A 1 521 ? -31.498 -1.286 23.678 1.00 85.69 521 ASN A N 1
ATOM 4169 C CA . ASN A 1 521 ? -30.711 -0.065 23.933 1.00 85.69 521 ASN A CA 1
ATOM 4170 C C . ASN A 1 521 ? -29.424 -0.333 24.743 1.00 85.69 521 ASN A C 1
ATOM 4172 O O . ASN A 1 521 ? -29.122 0.355 25.719 1.00 85.69 521 ASN A O 1
ATOM 4176 N N . LEU A 1 522 ? -28.675 -1.363 24.336 1.00 86.94 522 LEU A N 1
ATOM 4177 C CA . LEU A 1 522 ? -27.394 -1.742 24.932 1.00 86.94 522 LEU A CA 1
ATOM 4178 C C . LEU A 1 522 ? -26.232 -1.010 24.252 1.00 86.94 522 LEU A C 1
ATOM 4180 O O . LEU A 1 522 ? -26.110 -1.020 23.028 1.00 86.94 522 LEU A O 1
ATOM 4184 N N . ILE A 1 523 ? -25.337 -0.448 25.055 1.00 87.25 523 ILE A N 1
ATOM 4185 C CA . ILE A 1 523 ? -24.084 0.158 24.614 1.00 87.25 523 ILE A CA 1
ATOM 4186 C C . ILE A 1 523 ? -22.941 -0.805 24.943 1.00 87.25 523 ILE A C 1
ATOM 4188 O O . ILE A 1 523 ? -22.701 -1.091 26.112 1.00 87.25 523 ILE A O 1
ATOM 4192 N N . LEU A 1 524 ? -22.218 -1.290 23.932 1.00 87.88 524 LEU A N 1
ATOM 4193 C CA . LEU A 1 524 ? -21.002 -2.087 24.127 1.00 87.88 524 LEU A CA 1
ATOM 4194 C C . LEU A 1 524 ? -19.777 -1.166 24.245 1.00 87.88 524 LEU A C 1
ATOM 4196 O O . LEU A 1 524 ? -19.531 -0.348 23.356 1.00 87.88 524 LEU A O 1
ATOM 4200 N N . HIS A 1 525 ? -19.038 -1.304 25.347 1.00 86.56 525 HIS A N 1
ATOM 4201 C CA . HIS A 1 525 ? -17.784 -0.625 25.66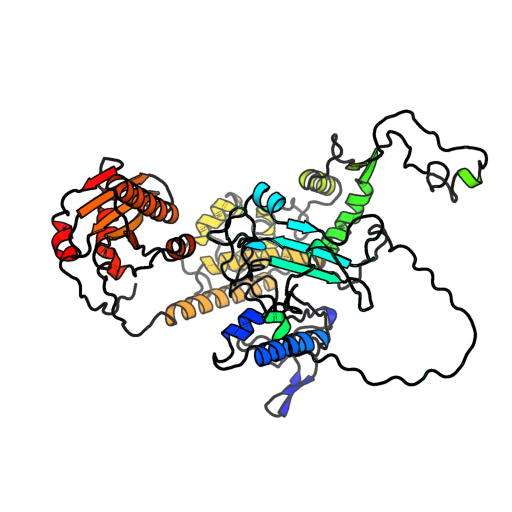4 1.00 86.56 525 HIS A CA 1
ATOM 4202 C C . HIS A 1 525 ? -16.619 -1.617 25.666 1.00 86.56 525 HIS A C 1
ATOM 4204 O O . HIS A 1 525 ? -16.643 -2.611 26.394 1.00 86.56 525 HIS A O 1
ATOM 4210 N N . MET A 1 526 ? -15.588 -1.296 24.884 1.00 80.50 526 MET A N 1
ATOM 4211 C CA . MET A 1 526 ? -14.341 -2.060 24.786 1.00 80.50 526 MET A CA 1
ATOM 4212 C C . MET A 1 526 ? -13.143 -1.106 24.718 1.00 80.50 526 MET A C 1
ATOM 4214 O O . MET A 1 526 ? -13.263 -0.009 24.164 1.00 80.50 526 MET A O 1
ATOM 4218 N N . ASP A 1 527 ? -11.997 -1.518 25.251 1.00 74.88 527 ASP A N 1
ATOM 4219 C CA . ASP A 1 527 ? -10.719 -0.790 25.206 1.00 74.88 527 ASP A CA 1
ATOM 4220 C C . ASP A 1 527 ? -9.769 -1.279 24.102 1.00 74.88 527 ASP A C 1
ATOM 4222 O O . ASP A 1 527 ? -8.785 -0.616 23.765 1.00 74.88 527 ASP A O 1
ATOM 4226 N N . ALA A 1 528 ? -10.118 -2.372 23.423 1.00 72.75 528 ALA A N 1
ATOM 4227 C CA . ALA A 1 528 ? -9.480 -2.778 22.181 1.00 72.75 528 ALA A CA 1
ATOM 4228 C C . ALA A 1 528 ? -9.927 -1.892 21.002 1.00 72.75 528 ALA A C 1
ATOM 4230 O O . ALA A 1 528 ? -10.875 -2.209 20.278 1.00 72.75 528 ALA A O 1
ATOM 4231 N N . LYS A 1 529 ? -9.206 -0.786 20.767 1.00 62.25 529 LYS A N 1
ATOM 4232 C CA . LYS A 1 529 ? -9.507 0.196 19.705 1.00 62.25 529 LYS A CA 1
ATOM 4233 C C . LYS A 1 529 ? -9.765 -0.419 18.321 1.00 62.25 529 LYS A C 1
ATOM 4235 O O . LYS A 1 529 ? -10.675 0.007 17.623 1.00 62.25 529 LYS A O 1
ATOM 4240 N N . TRP A 1 530 ? -9.012 -1.442 17.931 1.00 59.69 530 TRP A N 1
ATOM 4241 C CA . TRP A 1 530 ? -9.192 -2.095 16.631 1.00 59.69 530 TRP A CA 1
ATOM 4242 C C . TRP A 1 530 ? -10.507 -2.900 16.544 1.00 59.69 530 TRP A C 1
ATOM 4244 O O . TRP A 1 530 ? -11.129 -2.924 15.487 1.00 59.69 530 TRP A O 1
ATOM 4254 N N . VAL A 1 531 ? -10.976 -3.508 17.644 1.00 61.69 531 VAL A N 1
ATOM 4255 C CA . VAL A 1 531 ? -12.288 -4.189 17.707 1.00 61.69 531 VAL A CA 1
ATOM 4256 C C . VAL A 1 531 ? -13.408 -3.161 17.620 1.00 61.69 531 VAL A C 1
ATOM 4258 O O . VAL A 1 531 ? -14.382 -3.349 16.892 1.00 61.69 531 VAL A O 1
ATOM 4261 N N . VAL A 1 532 ? -13.235 -2.042 18.325 1.00 60.94 532 VAL A N 1
ATOM 4262 C CA . VAL A 1 532 ? -14.146 -0.897 18.280 1.00 60.94 532 VAL A CA 1
ATOM 4263 C C . VAL A 1 532 ? -14.302 -0.381 16.854 1.00 60.94 532 VAL A C 1
ATOM 4265 O O . VAL A 1 532 ? -15.431 -0.240 16.387 1.00 60.94 532 VAL A O 1
ATOM 4268 N N . ASP A 1 533 ? -13.187 -0.157 16.161 1.00 59.03 533 ASP A N 1
ATOM 4269 C CA . ASP A 1 533 ? -13.179 0.385 14.804 1.00 59.03 533 ASP A CA 1
ATOM 4270 C C . ASP A 1 533 ? -13.818 -0.605 13.793 1.00 59.03 533 ASP A C 1
ATOM 4272 O O . ASP A 1 533 ? -14.474 -0.173 12.847 1.00 59.03 533 ASP A O 1
ATOM 4276 N N . ILE A 1 534 ? -13.721 -1.927 14.021 1.00 60.34 534 ILE A N 1
ATOM 4277 C CA . ILE A 1 534 ? -14.365 -2.969 13.188 1.00 60.34 534 ILE A CA 1
ATOM 4278 C C . ILE A 1 534 ? -15.884 -3.034 13.398 1.00 60.34 534 ILE A C 1
ATOM 4280 O O . ILE A 1 534 ? -16.637 -3.147 12.429 1.00 60.34 534 ILE A O 1
ATOM 4284 N N . PHE A 1 535 ? -16.348 -3.006 14.650 1.00 58.97 535 PHE A N 1
ATOM 4285 C CA . PHE A 1 535 ? -17.768 -3.194 14.978 1.00 58.97 535 PHE A CA 1
ATOM 4286 C C . PHE A 1 535 ? -18.537 -1.878 15.163 1.00 58.97 535 PHE A C 1
ATOM 4288 O O . PHE A 1 535 ? -19.738 -1.911 15.430 1.00 58.97 535 PHE A O 1
ATOM 4295 N N . ASN A 1 536 ? -17.866 -0.730 15.003 1.00 61.97 536 ASN A N 1
ATOM 4296 C CA . ASN A 1 536 ? -18.391 0.613 15.262 1.00 61.97 536 ASN A CA 1
ATOM 4297 C C . ASN A 1 536 ? -19.060 0.725 16.648 1.00 61.97 536 ASN A C 1
ATOM 4299 O O . ASN A 1 536 ? -20.166 1.252 16.793 1.00 61.97 536 ASN A O 1
ATOM 4303 N N . VAL A 1 537 ? -18.406 0.165 17.668 1.00 66.31 537 VAL A N 1
ATOM 4304 C CA . VAL A 1 537 ? -18.874 0.202 19.066 1.00 66.31 537 VAL A CA 1
ATOM 4305 C C . VAL A 1 537 ? -18.184 1.334 19.830 1.00 66.31 537 VAL A C 1
ATOM 4307 O O . VAL A 1 537 ? -17.307 2.002 19.293 1.00 66.31 537 VAL A O 1
ATOM 4310 N N . ARG A 1 538 ? -18.594 1.646 21.064 1.00 70.06 538 ARG A N 1
ATOM 4311 C CA . ARG A 1 538 ? -17.988 2.774 21.791 1.00 70.06 538 ARG A CA 1
ATOM 4312 C C . ARG A 1 538 ? -16.653 2.360 22.407 1.00 70.06 538 ARG A C 1
ATOM 4314 O O . ARG A 1 538 ? -16.595 1.422 23.197 1.00 70.06 538 ARG A O 1
ATOM 4321 N N . HIS A 1 539 ? -15.598 3.106 22.086 1.00 70.00 539 HIS A N 1
ATOM 4322 C CA . HIS A 1 539 ? -14.292 2.930 22.715 1.00 70.00 539 HIS A CA 1
ATOM 4323 C C . HIS A 1 539 ? -14.300 3.508 24.129 1.00 70.00 539 HIS A C 1
ATOM 4325 O O . HIS A 1 539 ? -14.775 4.627 24.346 1.00 70.00 539 HIS A O 1
ATOM 4331 N N . ILE A 1 540 ? -13.724 2.774 25.075 1.00 71.75 540 ILE A N 1
ATOM 4332 C CA . ILE A 1 540 ? -13.409 3.264 26.414 1.00 71.75 540 ILE A CA 1
ATOM 4333 C C . ILE A 1 540 ? -11.908 3.109 26.652 1.00 71.75 540 ILE A C 1
ATOM 4335 O O . ILE A 1 540 ? -11.312 2.127 26.243 1.00 71.75 540 ILE A O 1
ATOM 4339 N N . TRP A 1 541 ? -11.275 4.084 27.296 1.00 65.38 541 TRP A N 1
ATOM 4340 C CA . TRP A 1 541 ? -9.880 3.933 27.706 1.00 65.38 541 TRP A CA 1
ATOM 4341 C C . TRP A 1 541 ? -9.760 2.850 28.782 1.00 65.38 541 TRP A C 1
ATOM 4343 O O . TRP A 1 541 ? -10.675 2.677 29.593 1.00 65.38 541 TRP A O 1
ATOM 4353 N N . ARG A 1 542 ? -8.621 2.157 28.823 1.00 67.75 542 ARG A N 1
ATOM 4354 C CA . ARG A 1 542 ? -8.361 1.043 29.746 1.00 67.75 542 ARG A CA 1
ATOM 4355 C C . ARG A 1 542 ? -8.618 1.413 31.209 1.00 67.75 542 ARG A C 1
ATOM 4357 O O . ARG A 1 542 ? -9.192 0.640 31.974 1.00 67.75 542 ARG A O 1
ATOM 4364 N N . GLU A 1 543 ? -8.297 2.645 31.599 1.00 70.75 543 GLU A N 1
ATOM 4365 C CA . GLU A 1 543 ? -8.520 3.173 32.945 1.00 70.75 543 GLU A CA 1
ATOM 4366 C C . GLU A 1 543 ? -10.008 3.261 33.320 1.00 70.75 543 GLU A C 1
ATOM 4368 O O . GLU A 1 543 ? -10.339 3.198 34.506 1.00 70.75 543 GLU A O 1
ATOM 4373 N N . GLY A 1 544 ? -10.898 3.368 32.328 1.00 71.75 544 GLY A N 1
ATOM 4374 C CA . GLY A 1 544 ? -12.353 3.321 32.475 1.00 71.75 544 GLY A CA 1
ATOM 4375 C C . GLY A 1 544 ? -12.962 1.918 32.343 1.00 71.75 544 GLY A C 1
ATOM 4376 O O . GLY A 1 544 ? -14.151 1.762 32.626 1.00 71.75 544 GLY A O 1
ATOM 4377 N N . ASN A 1 545 ? -12.178 0.901 31.951 1.00 83.06 545 ASN A N 1
ATOM 4378 C CA . ASN A 1 545 ? -12.626 -0.488 31.754 1.00 83.06 545 ASN A CA 1
ATOM 4379 C C . ASN A 1 545 ? -12.178 -1.458 32.871 1.00 83.06 545 ASN A C 1
ATOM 4381 O O . ASN A 1 545 ? -12.371 -2.665 32.763 1.00 83.06 545 ASN A O 1
ATOM 4385 N N . LYS A 1 546 ? -11.637 -0.943 33.987 1.00 84.75 546 LYS A N 1
ATOM 4386 C CA . LYS A 1 546 ? -11.020 -1.727 35.084 1.00 84.75 546 LYS A CA 1
ATOM 4387 C C . LYS A 1 546 ? -11.866 -2.882 35.628 1.00 84.75 546 LYS A C 1
ATOM 4389 O O . LYS A 1 546 ? -11.323 -3.906 36.026 1.00 84.75 546 LYS A O 1
ATOM 4394 N N . CYS A 1 547 ? -13.190 -2.727 35.666 1.00 87.38 547 CYS A N 1
ATOM 4395 C CA . CYS A 1 547 ? -14.075 -3.795 36.128 1.00 87.38 547 CYS A CA 1
ATOM 4396 C C . CYS A 1 547 ? -14.064 -5.009 35.184 1.00 87.38 547 CYS A C 1
ATOM 4398 O O . CYS A 1 547 ? -14.089 -6.138 35.663 1.00 87.38 547 CYS A O 1
ATOM 4400 N N . ALA A 1 548 ? -14.027 -4.785 33.866 1.00 90.12 548 ALA A N 1
ATOM 4401 C CA . ALA A 1 548 ? -13.954 -5.865 32.886 1.00 90.12 548 ALA A CA 1
ATOM 4402 C C . ALA A 1 548 ? -12.562 -6.520 32.890 1.00 90.12 548 ALA A C 1
ATOM 4404 O O . ALA A 1 548 ? -12.493 -7.744 32.957 1.00 90.12 548 ALA A O 1
ATOM 4405 N N . ASP A 1 549 ? -11.488 -5.723 32.969 1.00 87.94 549 ASP A N 1
ATOM 4406 C CA . ASP A 1 549 ? -10.101 -6.205 33.125 1.00 87.94 549 ASP A CA 1
ATOM 4407 C C . ASP A 1 549 ? -9.954 -7.118 34.349 1.00 87.94 549 ASP A C 1
ATOM 4409 O O . ASP A 1 549 ? -9.400 -8.218 34.277 1.00 87.94 549 ASP A O 1
ATOM 4413 N N . LYS A 1 550 ? -10.516 -6.712 35.494 1.00 89.75 550 LYS A N 1
ATOM 4414 C CA . LYS A 1 550 ? -10.447 -7.511 36.722 1.00 89.75 550 LYS A CA 1
ATOM 4415 C C . LYS A 1 550 ? -11.201 -8.836 36.590 1.00 89.75 550 LYS A C 1
ATOM 4417 O O . LYS A 1 550 ? -10.664 -9.867 36.992 1.00 89.75 550 LYS A O 1
ATOM 4422 N N . LEU A 1 551 ? -12.392 -8.832 35.986 1.00 91.88 551 LEU A N 1
ATOM 4423 C CA . LEU A 1 551 ? -13.153 -10.058 35.712 1.00 91.88 551 LEU A CA 1
ATOM 4424 C C . LEU A 1 551 ? -12.420 -10.982 34.731 1.00 91.88 551 LEU A C 1
ATOM 4426 O O . LEU A 1 551 ? -12.355 -12.188 34.962 1.00 91.88 551 LEU A O 1
ATOM 4430 N N . ALA A 1 552 ? -11.814 -10.431 33.676 1.00 90.81 552 ALA A N 1
ATOM 4431 C CA . ALA A 1 552 ? -11.022 -11.206 32.729 1.00 90.81 552 ALA A CA 1
ATOM 4432 C C . ALA A 1 552 ? -9.811 -11.855 33.419 1.00 90.81 552 ALA A C 1
ATOM 4434 O O . ALA A 1 552 ? -9.559 -13.042 33.241 1.00 90.81 552 ALA A O 1
ATOM 4435 N N . ASN A 1 553 ? -9.097 -11.131 34.285 1.00 89.88 553 ASN A N 1
ATOM 4436 C CA . ASN A 1 553 ? -7.975 -11.699 35.038 1.00 89.88 553 ASN A CA 1
ATOM 4437 C C . ASN A 1 553 ? -8.409 -12.763 36.062 1.00 89.88 553 ASN A C 1
ATOM 4439 O O . ASN A 1 553 ? -7.705 -13.761 36.229 1.00 89.88 553 ASN A O 1
ATOM 4443 N N . MET A 1 554 ? -9.561 -12.597 36.719 1.00 89.69 554 MET A N 1
ATOM 4444 C CA . MET A 1 554 ? -10.122 -13.609 37.629 1.00 89.69 554 MET A CA 1
ATOM 4445 C C . MET A 1 554 ? -10.436 -14.926 36.901 1.00 89.69 554 MET A C 1
ATOM 4447 O O . MET A 1 554 ? -10.215 -16.002 37.458 1.00 89.69 554 MET A O 1
ATOM 4451 N N . ALA A 1 555 ? -10.830 -14.859 35.625 1.00 89.69 555 ALA A N 1
ATOM 4452 C CA . ALA A 1 555 ? -11.068 -16.031 34.783 1.00 89.69 555 ALA A CA 1
ATOM 4453 C C . ALA A 1 555 ? -9.806 -16.894 34.540 1.00 89.69 555 ALA A C 1
ATOM 4455 O O . ALA A 1 555 ? -9.908 -18.025 34.074 1.00 89.69 555 ALA A O 1
ATOM 4456 N N . LEU A 1 556 ? -8.596 -16.422 34.873 1.00 85.94 556 LEU A N 1
ATOM 4457 C CA . LEU A 1 556 ? -7.390 -17.265 34.827 1.00 85.94 556 LEU A CA 1
ATOM 4458 C C . LEU A 1 556 ? -7.388 -18.365 35.893 1.00 85.94 556 LEU A C 1
ATOM 4460 O O . LEU A 1 556 ? -6.708 -19.376 35.715 1.00 85.94 556 LEU A O 1
ATOM 4464 N N . LEU A 1 557 ? -8.090 -18.139 37.004 1.00 83.94 557 LEU A N 1
ATOM 4465 C CA . LEU A 1 557 ? -8.102 -19.024 38.167 1.00 83.94 557 LEU A CA 1
ATOM 4466 C C . LEU A 1 557 ? -9.331 -19.940 38.198 1.00 83.94 557 LEU A C 1
ATOM 4468 O O . LEU A 1 557 ? -9.383 -20.837 39.032 1.00 83.94 557 LEU A O 1
ATOM 4472 N N . GLN A 1 558 ? -10.303 -19.737 37.303 1.00 83.06 558 GLN A N 1
ATOM 4473 C CA . GLN A 1 558 ? -11.512 -20.556 37.275 1.00 83.06 558 GLN A CA 1
ATOM 4474 C C . GLN A 1 558 ? -11.254 -21.928 36.636 1.00 83.06 558 GLN A C 1
ATOM 4476 O O . GLN A 1 558 ? -10.471 -22.070 35.684 1.00 83.06 558 GLN A O 1
ATOM 4481 N N . GLU A 1 559 ? -11.941 -22.948 37.143 1.00 80.38 559 GLU A N 1
ATOM 4482 C CA . GLU A 1 559 ? -11.925 -24.285 36.548 1.00 80.38 559 GLU A CA 1
ATOM 4483 C C . GLU A 1 559 ? -12.834 -24.352 35.317 1.00 80.38 559 GLU A C 1
ATOM 4485 O O . GLU A 1 559 ? -12.379 -24.812 34.269 1.00 80.38 559 GLU A O 1
ATOM 4490 N N . GLU A 1 560 ? -14.051 -23.813 35.430 1.00 88.12 560 GLU A N 1
ATOM 4491 C CA . GLU A 1 560 ? -15.093 -23.843 34.398 1.00 88.12 560 GLU A CA 1
ATOM 4492 C C . GLU A 1 560 ? -14.805 -22.941 33.185 1.00 88.12 560 GLU A C 1
ATOM 4494 O O . GLU A 1 560 ? -14.095 -21.935 33.265 1.00 88.12 560 GLU A O 1
ATOM 4499 N N . ASP A 1 561 ? -15.404 -23.277 32.040 1.00 90.19 561 ASP A N 1
ATOM 4500 C CA . ASP A 1 561 ? -15.228 -22.502 30.810 1.00 90.19 561 ASP A CA 1
ATOM 4501 C C . ASP A 1 561 ? -15.996 -21.173 30.832 1.00 90.19 561 ASP A C 1
ATOM 4503 O O . ASP A 1 561 ? -15.497 -20.171 30.320 1.00 90.19 561 ASP A O 1
ATOM 4507 N N . LEU A 1 562 ? -17.176 -21.123 31.456 1.00 93.12 562 LEU A N 1
ATOM 4508 C CA . LEU A 1 562 ? -18.001 -19.919 31.568 1.00 93.12 562 LEU A CA 1
ATOM 4509 C C . LEU A 1 562 ? -18.646 -19.837 32.952 1.00 93.12 562 LEU A C 1
ATOM 4511 O O . LEU A 1 562 ? -19.491 -20.660 33.282 1.00 93.12 562 LEU A O 1
ATOM 4515 N N . THR A 1 563 ? -18.349 -18.769 33.686 1.00 94.56 563 THR A N 1
ATOM 4516 C CA . THR A 1 563 ? -19.005 -18.452 34.960 1.00 94.56 563 THR A CA 1
ATOM 4517 C C . THR A 1 563 ? -19.891 -17.224 34.788 1.00 94.56 563 THR A C 1
ATOM 4519 O O . THR A 1 563 ? -19.431 -16.199 34.281 1.00 94.56 563 THR A O 1
ATOM 4522 N N . ILE A 1 564 ? -21.148 -17.298 35.235 1.00 94.56 564 ILE A N 1
ATOM 4523 C CA . ILE A 1 564 ? -22.090 -16.169 35.263 1.00 94.56 564 ILE A CA 1
ATOM 4524 C C . ILE A 1 564 ? -22.268 -15.684 36.702 1.00 94.56 564 ILE A C 1
ATOM 4526 O O . ILE A 1 564 ? -22.558 -16.465 37.604 1.00 94.56 564 ILE A O 1
ATOM 4530 N N . LEU A 1 565 ? -22.129 -14.379 36.912 1.00 92.56 565 LEU A N 1
ATOM 4531 C CA . LEU A 1 565 ? -22.124 -13.740 38.223 1.00 92.56 565 LEU A CA 1
ATOM 4532 C C . LEU A 1 565 ? -23.364 -12.856 38.386 1.00 92.56 565 LEU A C 1
ATOM 4534 O O . LEU A 1 565 ? -23.458 -11.786 37.783 1.00 92.56 565 LEU A O 1
ATOM 4538 N N . GLN A 1 566 ? -24.313 -13.292 39.217 1.00 91.81 566 GLN A N 1
ATOM 4539 C CA . GLN A 1 566 ? -25.515 -12.505 39.537 1.00 91.81 566 GLN A CA 1
ATOM 4540 C C . GLN A 1 566 ? -25.202 -11.335 40.476 1.00 91.81 566 GLN A C 1
ATOM 4542 O O . GLN A 1 566 ? -25.792 -10.265 40.367 1.00 91.81 566 GLN A O 1
ATOM 4547 N N . LEU A 1 567 ? -24.221 -11.516 41.360 1.00 88.44 567 LEU A N 1
ATOM 4548 C CA . LEU A 1 567 ? -23.715 -10.489 42.265 1.00 88.44 567 LEU A CA 1
ATOM 4549 C C . LEU A 1 567 ? -22.256 -10.162 41.917 1.00 88.44 567 LEU A C 1
ATOM 4551 O O . LEU A 1 567 ? -21.528 -11.055 41.471 1.00 88.44 567 LEU A O 1
ATOM 4555 N N . PRO A 1 568 ? -21.811 -8.908 42.108 1.00 88.69 568 PRO A N 1
ATOM 4556 C CA . PRO A 1 568 ? -20.419 -8.549 41.880 1.00 88.69 568 PRO A CA 1
ATOM 4557 C C . PRO A 1 568 ? -19.503 -9.243 42.905 1.00 88.69 568 PRO A C 1
ATOM 4559 O O . PRO A 1 568 ? -19.862 -9.312 44.083 1.00 88.69 568 PRO A O 1
ATOM 4562 N N . PRO A 1 569 ? -18.307 -9.717 42.505 1.00 89.06 569 PRO A N 1
ATOM 4563 C CA . PRO A 1 569 ? -17.308 -10.214 43.449 1.00 89.06 569 PRO A CA 1
ATOM 4564 C C . PRO A 1 569 ? -16.940 -9.143 44.482 1.00 89.06 569 PRO A C 1
ATOM 4566 O O . PRO A 1 569 ? -16.858 -7.962 44.139 1.00 89.06 569 PRO A O 1
ATOM 4569 N N . THR A 1 570 ? -16.656 -9.546 45.723 1.00 83.56 570 THR A N 1
ATOM 4570 C CA . THR A 1 570 ? -16.335 -8.627 46.832 1.00 83.56 570 THR A CA 1
ATOM 4571 C C . THR A 1 570 ? -15.184 -7.683 46.477 1.00 83.56 570 THR A C 1
ATOM 4573 O O . THR A 1 570 ? -15.263 -6.478 46.706 1.00 83.56 570 THR A O 1
ATOM 4576 N N . ASP A 1 571 ? -14.167 -8.209 45.792 1.00 79.44 571 ASP A N 1
ATOM 4577 C CA . ASP A 1 571 ? -12.993 -7.466 45.324 1.00 79.44 571 ASP A CA 1
ATOM 4578 C C . ASP A 1 571 ? -13.319 -6.391 44.271 1.00 79.44 571 ASP A C 1
ATOM 4580 O O . ASP A 1 571 ? -12.474 -5.549 43.955 1.00 79.44 571 ASP A O 1
ATOM 4584 N N . LEU A 1 572 ? -14.506 -6.434 43.664 1.00 82.06 572 LEU A N 1
ATOM 4585 C CA . LEU A 1 572 ? -14.944 -5.511 42.619 1.00 82.06 572 LEU A CA 1
ATOM 4586 C C . LEU A 1 572 ? -15.798 -4.356 43.175 1.00 82.06 572 LEU A C 1
ATOM 4588 O O . LEU A 1 572 ? -15.973 -3.353 42.484 1.00 82.06 572 LEU A O 1
ATOM 4592 N N . LEU A 1 573 ? -16.296 -4.459 44.416 1.00 76.81 573 LEU A N 1
ATOM 4593 C CA . LEU A 1 573 ? -17.211 -3.482 45.027 1.00 76.81 573 LEU A CA 1
ATOM 4594 C C . LEU A 1 573 ? -16.603 -2.073 45.124 1.00 76.81 573 LEU A C 1
ATOM 4596 O O . LEU A 1 573 ? -17.269 -1.089 44.808 1.00 76.81 573 LEU A O 1
ATOM 4600 N N . GLU A 1 574 ? -15.317 -1.965 45.466 1.00 69.56 574 GLU A N 1
ATOM 4601 C CA . GLU A 1 574 ? -14.605 -0.678 45.537 1.00 69.56 574 GLU A CA 1
ATOM 4602 C C . GLU A 1 574 ? -14.467 -0.010 44.151 1.00 69.56 574 GLU A C 1
ATOM 4604 O O . GLU A 1 574 ? -14.556 1.213 44.009 1.00 69.56 574 GLU A O 1
ATOM 4609 N N . GLN A 1 575 ? -14.301 -0.815 43.096 1.00 70.75 575 GLN A N 1
ATOM 4610 C CA . GLN A 1 575 ? -14.184 -0.336 41.714 1.00 70.75 575 GLN A CA 1
ATOM 4611 C C . GLN A 1 575 ? -15.538 0.041 41.100 1.00 70.75 575 GLN A C 1
ATOM 4613 O O . GLN A 1 575 ? -15.587 0.894 40.217 1.00 70.75 575 GLN A O 1
ATOM 4618 N N . LEU A 1 576 ? -16.637 -0.549 41.580 1.00 70.56 576 LEU A N 1
ATOM 4619 C CA . LEU A 1 576 ? -17.994 -0.164 41.180 1.00 70.56 576 LEU A CA 1
ATOM 4620 C C . LEU A 1 576 ? -18.396 1.209 41.746 1.00 70.56 576 LEU A C 1
ATOM 4622 O O . LEU A 1 576 ? -19.137 1.937 41.089 1.00 70.56 576 LEU A O 1
ATOM 4626 N N . GLY A 1 577 ? -17.882 1.582 42.926 1.00 56.22 577 GLY A N 1
ATOM 4627 C CA . GLY A 1 577 ? -18.174 2.861 43.591 1.00 56.22 577 GLY A CA 1
ATOM 4628 C C . GLY A 1 577 ? -17.287 4.048 43.180 1.00 56.22 577 GLY A C 1
ATOM 4629 O O . GLY A 1 577 ? -17.648 5.200 43.420 1.00 56.22 577 GLY A O 1
ATOM 4630 N N . THR A 1 578 ? -16.135 3.816 42.544 1.00 49.19 578 THR A N 1
ATOM 4631 C CA . THR A 1 578 ? -15.137 4.864 42.256 1.00 49.19 578 THR A CA 1
ATOM 4632 C C . THR A 1 578 ? -15.261 5.431 40.835 1.00 49.19 578 THR A C 1
ATOM 4634 O O . THR A 1 578 ? -14.448 5.167 39.957 1.00 49.19 578 THR A O 1
ATOM 4637 N N . ASN A 1 579 ? -16.257 6.295 40.604 1.00 42.16 579 ASN A N 1
ATOM 4638 C CA . ASN A 1 579 ? -16.463 6.978 39.311 1.00 42.16 579 ASN A CA 1
ATOM 4639 C C . ASN A 1 579 ? -15.597 8.233 39.065 1.00 42.16 579 ASN A C 1
ATOM 4641 O O . ASN A 1 579 ? -15.849 8.974 38.115 1.00 42.16 579 ASN A O 1
ATOM 4645 N N . LYS A 1 580 ? -14.567 8.496 39.877 1.00 37.00 580 LYS A N 1
ATOM 4646 C CA . LYS A 1 580 ? -13.604 9.587 39.645 1.00 37.00 580 LYS A CA 1
ATOM 4647 C C . LYS A 1 580 ? -12.226 9.191 40.176 1.00 37.00 580 LYS A C 1
ATOM 4649 O O . LYS A 1 580 ? -12.025 9.174 41.386 1.00 37.00 580 LYS A O 1
ATOM 4654 N N . LYS A 1 581 ? -11.274 8.895 39.291 1.00 38.69 581 LYS A N 1
ATOM 4655 C CA . LYS A 1 581 ? -9.845 8.957 39.624 1.00 38.69 581 LYS A CA 1
ATOM 4656 C C . LYS A 1 581 ? -9.128 9.775 38.562 1.00 38.69 581 LYS A C 1
ATOM 4658 O O . LYS A 1 581 ? -9.276 9.518 37.372 1.00 38.69 581 LYS A O 1
ATOM 4663 N N . GLU A 1 582 ? -8.380 10.760 39.032 1.00 31.61 582 GLU A N 1
ATOM 4664 C CA . GLU A 1 582 ? -7.354 11.459 38.270 1.00 31.61 582 GLU A CA 1
ATOM 4665 C C . GLU A 1 582 ? -6.328 10.415 37.822 1.00 31.61 582 GLU A C 1
ATOM 4667 O O . GLU A 1 582 ? -5.800 9.661 38.646 1.00 31.61 582 GLU A O 1
ATOM 4672 N N . VAL A 1 583 ? -6.109 10.289 36.515 1.00 36.16 583 VAL A N 1
ATOM 4673 C CA . VAL A 1 583 ? -5.032 9.443 35.996 1.00 36.16 583 VAL A CA 1
ATOM 4674 C C . VAL A 1 583 ? -3.770 10.292 36.056 1.00 36.16 583 VAL A C 1
ATOM 4676 O O . VAL A 1 583 ? -3.442 11.017 35.123 1.00 36.16 583 VAL A O 1
ATOM 4679 N N . GLY A 1 584 ? -3.120 10.258 37.217 1.00 34.34 584 GLY A N 1
ATOM 4680 C CA . GLY A 1 584 ? -1.767 10.762 37.383 1.00 34.34 584 GLY A CA 1
ATOM 4681 C C . GLY A 1 584 ? -0.780 9.844 36.666 1.00 34.34 584 GLY A C 1
ATOM 4682 O O . GLY A 1 584 ? -0.790 8.635 36.886 1.00 34.34 584 GLY A O 1
ATOM 4683 N N . ASP A 1 585 ? 0.010 10.464 35.793 1.00 36.41 585 ASP A N 1
ATOM 4684 C CA . ASP A 1 585 ? 1.284 10.050 35.197 1.00 36.41 585 ASP A CA 1
ATOM 4685 C C . ASP A 1 585 ? 1.734 8.598 35.495 1.00 36.41 585 ASP A C 1
ATOM 4687 O O . ASP A 1 585 ? 2.301 8.301 36.549 1.00 36.41 585 ASP A O 1
ATOM 4691 N N . LEU A 1 586 ? 1.511 7.677 34.549 1.00 30.08 586 LEU A N 1
ATOM 4692 C CA . LEU A 1 586 ? 2.081 6.327 34.586 1.00 30.08 586 LEU A CA 1
ATOM 4693 C C . LEU A 1 586 ? 2.889 6.063 33.314 1.00 30.08 586 LEU A C 1
ATOM 4695 O O . LEU A 1 586 ? 2.372 5.630 32.286 1.00 30.08 586 LEU A O 1
ATOM 4699 N N . ARG A 1 587 ? 4.199 6.303 33.429 1.00 32.81 587 ARG A N 1
ATOM 4700 C CA . ARG A 1 587 ? 5.228 5.711 32.570 1.00 32.81 587 ARG A CA 1
ATOM 4701 C C . ARG A 1 587 ? 5.227 4.196 32.782 1.00 32.81 587 ARG A C 1
ATOM 4703 O O . ARG A 1 587 ? 5.596 3.781 33.875 1.00 32.81 587 ARG A O 1
ATOM 4710 N N . HIS A 1 588 ? 4.909 3.401 31.761 1.00 28.83 588 HIS A N 1
ATOM 4711 C CA . HIS A 1 588 ? 5.428 2.036 31.595 1.00 28.83 588 HIS A CA 1
ATOM 4712 C C . HIS A 1 588 ? 5.435 1.600 30.134 1.00 28.83 588 HIS A C 1
ATOM 4714 O O . HIS A 1 588 ? 4.393 1.760 29.462 1.00 28.83 588 HIS A O 1
#

Secondary structure (DSSP, 8-state):
-BTTBSS-EEE-TTS-EEETTTSBPTTS-BS--BSSGGG-EE-S--SSS--HHHHHHHHS-TTS-HHHHHHHHHHHHHHHHHSBSEE---TTGGGT---TT-S-GGGSTGGGG--S-GGGG--SHHHHHHHEEE-S-STTPPTTEEEEEEE---TTSSSSPP--SS-SEEEEEEE-SSS------GGGTT------HHHHTS----------------------------TTS----TT--HHHHHHHHHHHHHHHHEEEE-SS-TT--TTTS-SSSSS-HHHH-TTPPP-----SSPPEEEETTSTT----HHHHHHHHHTTS--B-TTTSSSB--HHIIIIISHHHHHHHHHTTSSTT-TTTTTS-HHHHHHHHHT--SB-GGG-BHHHHHHHHHHHHHHHHHHHHHH-PPP-HHHHHHHHHHHHHHHHHHHHHHHHTT-PPP------PPPTT-EEEEEEEEEETTTTEEEEEEEEE-TT--EEEEEEEEEES--HHHHHHHHHHHHHHHHHHTT--SEEEEES-HHHHHHHTPEE--GGG-HHHHHHHHHTTS-SSSEEEESS--GGGHHHHH-----------

Sequence (588 aa):
MAANLRDFVLTDFEGKERKGSEVLSFGGTPVGYALCPTETVNYVSAHENETLFDIISFKTPVEISVEDRCRMNHFATSIIALTQGIQFFHAGDEMLRSKSLDRDSYNSGDWFNRYSSPLFRLRTANAIQERVRFLNTGPSWVPGIIVMSIEDGNEGVPGLSQLDPIVLYIVVVFNASPTEASFSSPTLRGRTLQLHPIQLRSHRTMHPQGVSPCQGGRHPCSLSLEKHEKFAVLNVPGNSSSTWRGLLRTRNLIKKGCKWQIKSGAQIKFWQDWWVGKEPLKNLYPLMDNPIRNEVENDKRTWGFTKDGKFTVKSAYYAIINTEDINCKDCRNEVESISHILRTCSTARTVWEELKAWEQDRQFGSMAFKNWLKRNSLSKKPGIENLERGPMLMAAIWSLWKARNDRIFKDARTDPFMVIKYAKQFAKDIERAWINSQRKMVNDPFWVSWRKPPEGGWILNTDGVHKMNSGMAVAGGLIRDSNGDWKIGFMLKLGRINSSDAEIWGARQGLSIAKSLGLRNLILHMDAKWVVDIFNVRHIWREGNKCADKLANMALLQEEDLTILQLPPTDLLEQLGTNKKEVGDLRH

Foldseek 3Di:
DALLAQQDWDQDPVRDIDGQQRDADPVRGRSRDDNAQLVHEDDDAELAFWGLLLVLCVPDDVPDDVVVSLVVLVVRQVCLVPYRHHRDDYPCSNPSFGQPRDRHCPPVPCVSGDDPFCQVVDPDPVQCVQFKDWFQDDPPGDPQKTKMKGAADDPPDPDHHHRGPPDGMDIDMGHRDPDDDDDDGPVCPPPDDDDPVVVVVPPDDDDDDDDDDDDDDDDDDDDDDDDDDDPLPDDDDPSDDLVVVVVVVCSVVCVVFKDKDDFQCPPPPQQQDCPDDDHGNCVVVVPDDRDGDPGPDDIDIFGNQDPVRDDDPVSSVVVCVVPDQQAQLQQSPDGDDLCQLCFVPPLNVLLVVVQVAPPPPPCRNPDDPVVVLVVQLPDQDQGPPRFGRNLLSVLLSVLSVVLSSCCVRVVDHDDSVVSNVRSVVRSVVVVVVVVVVVVVPDDDFDWAFADAAPALAKEKFKAKDADPVQLWIKMWIFMAHNVLDGAKIKIATDGRDDRVVRRVVRVVVSVVVCVVVVHDRYAYEYQPVVVCVVVVGDYGHPVHRVLRVVRRVVSVPDPDRMDMGRDRDPVCVVVSPPRGDRPPDDDD